Protein AF-A0A7X7J2G1-F1 (afdb_monomer)

Nearest PDB structures (foldseek):
  8gel-assembly1_A  TM=2.230E-01  e=1.260E-01  synthetic construct
  5k7v-assembly1_B  TM=2.572E-01  e=1.501E+00  synthetic construct

pLDDT: mean 79.95, std 15.94, range [25.17, 97.0]

Foldseek 3Di:
DCVLVVPDDDPPPPDPVLVVVLCVLVCCLQVVLVVLVVVCVVVDDLPDPSLVVLLVVLLQLLLVLLVVLLVVLVVPVPPDPDDDDCRSSVSSNVSSVSSLVSSVVSLVVLLVVQVVCLVVCVPPPDDDHRDLDPCNVVSLVSSLNSLVSVCVRPVRCVSLLVNLVSQLSVQSSVLPVFDQWDADPVRDIDGDCSLLSSLLSLLVSLLVSLVVVVVVVVVQVVVCPPPNVVSVVDQPDDDPSNLVSLLVSLVSLLVSCVVVLLDLSSLVSLQSSLVSLVSVCQSPNDLSSPLSSLSSNLSNQLSVLNVVDDDDPCPDDLLSVLVNLLSSLLSLLVSLLVLLVLLVVLCVCDDVLHHPHSSSVCSVSSNVSSLVSLVVSLVSLLCSLCQCVDPSHNLHQDPVSLVSSLVSLVSSLVSLVVSCLVPVALSSLLSNVSSVVSSLSSVLVNCCVDPSNVCCQAQVLLVLLLQLQVLCVVLLVLCVDPSRVSNNVNSNCSSLPVSLVVSVCCVVVPDPVRYQLLNQLSSLVSLLSSLVSNCVRVPQCLSVLVSVLSNLSSVCSVCVNVVVQQFDPVLSVQLSVLSNQLSVLVSVCVVPVDPVSVVSNVRSNVSSVVSRVVRNVVSVVVVVVVVVVVVVCPPPVNVVPVPDD

Mean predicted aligned error: 12.95 Å

Structure (mmCIF, N/CA/C/O backbone):
data_AF-A0A7X7J2G1-F1
#
_entry.id   AF-A0A7X7J2G1-F1
#
loop_
_atom_site.group_PDB
_atom_site.id
_atom_site.type_symbol
_atom_site.label_atom_id
_atom_site.label_alt_id
_atom_site.label_comp_id
_atom_site.label_asym_id
_atom_site.label_entity_id
_atom_site.label_seq_id
_atom_site.pdbx_PDB_ins_code
_atom_site.Cartn_x
_atom_site.Cartn_y
_atom_site.Cartn_z
_atom_site.occupancy
_atom_site.B_iso_or_equiv
_atom_site.auth_seq_id
_atom_site.auth_comp_id
_atom_site.auth_asym_id
_atom_site.auth_atom_id
_atom_site.pdbx_PDB_model_num
ATOM 1 N N . MET A 1 1 ? -31.675 8.627 15.456 1.00 33.09 1 MET A N 1
ATOM 2 C CA . MET A 1 1 ? -31.577 9.486 16.656 1.00 33.09 1 MET A CA 1
ATOM 3 C C . MET A 1 1 ? -32.811 9.364 17.553 1.00 33.09 1 MET A C 1
ATOM 5 O O . MET A 1 1 ? -32.621 9.013 18.700 1.00 33.09 1 MET A O 1
ATOM 9 N N . GLU A 1 2 ? -34.055 9.502 17.081 1.00 25.17 2 GLU A N 1
ATOM 10 C CA . GLU A 1 2 ? -35.256 9.375 17.950 1.00 25.17 2 GLU A CA 1
ATOM 11 C C . GLU A 1 2 ? -35.418 8.012 18.662 1.00 25.17 2 GLU A C 1
ATOM 13 O O . GLU A 1 2 ? -35.747 7.964 19.847 1.00 25.17 2 GLU A O 1
ATOM 18 N N . ARG A 1 3 ? -35.098 6.893 17.991 1.00 28.36 3 ARG A N 1
ATOM 19 C CA . ARG A 1 3 ? -35.124 5.549 18.612 1.00 28.36 3 ARG A CA 1
ATOM 20 C C . ARG A 1 3 ? -33.987 5.289 19.610 1.00 28.36 3 ARG A C 1
ATOM 22 O O . ARG A 1 3 ? -34.157 4.463 20.495 1.00 28.36 3 ARG A O 1
ATOM 29 N N . ALA A 1 4 ? -32.863 6.000 19.500 1.00 34.19 4 ALA A N 1
ATOM 30 C CA . ALA A 1 4 ? -31.705 5.844 20.391 1.00 34.19 4 ALA A CA 1
ATOM 31 C C . ALA A 1 4 ? -31.932 6.453 21.788 1.00 34.19 4 ALA A C 1
ATOM 33 O O . ALA A 1 4 ? -31.261 6.081 22.748 1.00 34.19 4 ALA A O 1
ATOM 34 N N . TRP A 1 5 ? -32.899 7.370 21.901 1.00 39.72 5 TRP A N 1
ATOM 35 C CA . TRP A 1 5 ? -33.177 8.136 23.119 1.00 39.72 5 TRP A CA 1
ATOM 36 C C . TRP A 1 5 ? -34.577 7.888 23.698 1.00 39.72 5 TRP A C 1
ATOM 38 O O . TRP A 1 5 ? -34.939 8.497 24.700 1.00 39.72 5 TRP A O 1
ATOM 48 N N . GLY A 1 6 ? -35.376 6.991 23.102 1.00 30.50 6 GLY A N 1
ATOM 49 C CA . GLY A 1 6 ? -36.711 6.656 23.614 1.00 30.50 6 GLY A CA 1
ATOM 50 C C . GLY A 1 6 ? -37.669 7.852 23.667 1.00 30.50 6 GLY A C 1
ATOM 51 O O . GLY A 1 6 ? -38.519 7.928 24.557 1.00 30.50 6 GLY A O 1
ATOM 52 N N . ILE A 1 7 ? -37.533 8.806 22.741 1.00 39.22 7 ILE A N 1
ATOM 53 C CA . ILE A 1 7 ? -38.409 9.980 22.662 1.00 39.22 7 ILE A CA 1
ATOM 54 C C . ILE A 1 7 ? -39.633 9.595 21.825 1.00 39.22 7 ILE A C 1
ATOM 56 O O . ILE A 1 7 ? -39.753 9.939 20.656 1.00 39.22 7 ILE A O 1
ATOM 60 N N . GLY A 1 8 ? -40.532 8.811 22.419 1.00 29.66 8 GLY A N 1
ATOM 61 C CA . GLY A 1 8 ? -41.898 8.694 21.922 1.00 29.66 8 GLY A CA 1
ATOM 62 C C . GLY A 1 8 ? -42.681 9.925 22.367 1.00 29.66 8 GLY A C 1
ATOM 63 O O . GLY A 1 8 ? -42.902 10.107 23.568 1.00 29.66 8 GLY A O 1
ATOM 64 N N . PHE A 1 9 ? -43.075 10.784 21.429 1.00 35.75 9 PHE A N 1
ATOM 65 C CA . PHE A 1 9 ? -44.103 11.787 21.696 1.00 35.75 9 PHE A CA 1
ATOM 66 C C . PHE A 1 9 ? -45.442 11.048 21.837 1.00 35.75 9 PHE A C 1
ATOM 68 O O . PHE A 1 9 ? -45.985 10.565 20.846 1.00 35.75 9 PHE A O 1
ATOM 75 N N . SER A 1 10 ? -45.946 10.890 23.068 1.00 34.12 10 SER A N 1
ATOM 76 C CA . SER A 1 10 ? -47.345 10.488 23.267 1.00 34.12 10 SER A CA 1
ATOM 77 C C . SER A 1 10 ? -48.266 11.659 22.884 1.00 34.12 10 SER A C 1
ATOM 79 O O . SER A 1 10 ? -47.849 12.809 23.031 1.00 34.12 10 SER A O 1
ATOM 81 N N . PRO A 1 11 ? -49.503 11.419 22.413 1.00 36.00 11 PRO A N 1
ATOM 82 C CA . PRO A 1 11 ? -50.396 12.478 21.932 1.00 36.00 11 PRO A CA 1
ATOM 83 C C . PRO A 1 11 ? -51.058 13.320 23.044 1.00 36.00 11 PRO A C 1
ATOM 85 O O . PRO A 1 11 ? -51.835 14.219 22.746 1.00 36.00 11 PRO A O 1
ATOM 88 N N . GLU A 1 12 ? -50.770 13.070 24.324 1.00 36.41 12 GLU A N 1
ATOM 89 C CA . GLU A 1 12 ? -51.513 13.634 25.470 1.00 36.41 12 GLU A CA 1
ATOM 90 C C . GLU A 1 12 ? -50.980 14.997 25.972 1.00 36.41 12 GLU A C 1
ATOM 92 O O . GLU A 1 12 ? -50.926 15.262 27.169 1.00 36.41 12 GLU A O 1
ATOM 97 N N . TRP A 1 13 ? -50.566 15.896 25.073 1.00 39.91 13 TRP A N 1
ATOM 98 C CA . TRP A 1 13 ? -50.017 17.221 25.433 1.00 39.91 13 TRP A CA 1
ATOM 99 C C . TRP A 1 13 ? -51.064 18.348 25.370 1.00 39.91 13 TRP A C 1
ATOM 101 O O . TRP A 1 13 ? -50.819 19.411 24.800 1.00 39.91 13 TRP A O 1
ATOM 111 N N . SER A 1 14 ? -52.251 18.135 25.945 1.00 32.75 14 SER A N 1
ATOM 112 C CA . SER A 1 14 ? -53.392 19.062 25.857 1.00 32.75 14 SER A CA 1
ATOM 113 C C . SER A 1 14 ? -53.623 19.914 27.119 1.00 32.75 14 SER A C 1
ATOM 115 O O . SER A 1 14 ? -54.751 20.002 27.600 1.00 32.75 14 SER A O 1
ATOM 117 N N . VAL A 1 15 ? -52.587 20.579 27.655 1.00 40.81 15 VAL A N 1
ATOM 118 C CA . VAL A 1 15 ? -52.759 21.644 28.672 1.00 40.81 15 VAL A CA 1
ATOM 119 C C . VAL A 1 15 ? -52.075 22.943 28.200 1.00 40.81 15 VAL A C 1
ATOM 121 O O . VAL A 1 15 ? -50.847 22.968 28.083 1.00 40.81 15 VAL A O 1
ATOM 124 N N . PRO A 1 16 ? -52.824 24.036 27.934 1.00 41.78 16 PRO A N 1
ATOM 125 C CA . PRO A 1 16 ? -52.288 25.235 27.277 1.00 41.78 16 PRO A CA 1
ATOM 126 C C . PRO A 1 16 ? -51.185 25.949 28.080 1.00 41.78 16 PRO A C 1
ATOM 128 O O . PRO A 1 16 ? -50.213 26.425 27.504 1.00 41.78 16 PRO A O 1
ATOM 131 N N . VAL A 1 17 ? -51.258 25.940 29.417 1.00 41.62 17 VAL A N 1
ATOM 132 C CA . VAL A 1 17 ? -50.304 26.659 30.291 1.00 41.62 17 VAL A CA 1
ATOM 133 C C . VAL A 1 17 ? -48.924 25.979 30.366 1.00 41.62 17 VAL A C 1
ATOM 135 O O . VAL A 1 17 ? -47.905 26.644 30.556 1.00 41.62 17 VAL A O 1
ATOM 138 N N . ALA A 1 18 ? -48.860 24.655 30.179 1.00 43.66 18 ALA A N 1
ATOM 139 C CA . ALA A 1 18 ? -47.597 23.915 30.116 1.00 43.66 18 ALA A CA 1
ATOM 140 C C . ALA A 1 18 ? -46.911 24.082 28.749 1.00 43.66 18 ALA A C 1
ATOM 142 O O . ALA A 1 18 ? -45.683 24.115 28.670 1.00 43.66 18 ALA A O 1
ATOM 143 N N . ARG A 1 19 ? -47.699 24.248 27.680 1.00 37.97 19 ARG A N 1
ATOM 144 C CA . ARG A 1 19 ? -47.203 24.416 26.311 1.00 37.97 19 ARG A CA 1
ATOM 145 C C . ARG A 1 19 ? -46.412 25.716 26.150 1.00 37.97 19 ARG A C 1
ATOM 147 O O . ARG A 1 19 ? -45.300 25.660 25.639 1.00 37.97 19 ARG A O 1
ATOM 154 N N . ASP A 1 20 ? -46.906 26.837 26.673 1.00 38.28 20 ASP A N 1
ATOM 155 C CA . ASP A 1 20 ? -46.232 28.140 26.540 1.00 38.28 20 ASP A CA 1
ATOM 156 C C . ASP A 1 20 ? -44.950 28.236 27.375 1.00 38.28 20 ASP A C 1
ATOM 158 O O . ASP A 1 20 ? -43.941 28.766 26.910 1.00 38.28 20 ASP A O 1
ATOM 162 N N . ARG A 1 21 ? -44.927 27.644 28.579 1.00 43.91 21 ARG A N 1
ATOM 163 C CA . ARG A 1 21 ? -43.700 27.560 29.390 1.00 43.91 21 ARG A CA 1
ATOM 164 C C . ARG A 1 21 ? -42.653 26.662 28.737 1.00 43.91 21 ARG A C 1
ATOM 166 O O . ARG A 1 21 ? -41.476 27.004 28.742 1.00 43.91 21 ARG A O 1
ATOM 173 N N . ILE A 1 22 ? -43.058 25.535 28.157 1.00 44.62 22 ILE A N 1
ATOM 174 C CA . ILE A 1 22 ? -42.133 24.608 27.495 1.00 44.62 22 ILE A CA 1
ATOM 175 C C . ILE A 1 22 ? -41.636 25.194 26.172 1.00 44.62 22 ILE A C 1
ATOM 177 O O . ILE A 1 22 ? -40.446 25.104 25.905 1.00 44.62 22 ILE A O 1
ATOM 181 N N . ILE A 1 23 ? -42.485 25.872 25.395 1.00 43.94 23 ILE A N 1
ATOM 182 C CA . ILE A 1 23 ? -42.067 26.615 24.198 1.00 43.94 23 ILE A CA 1
ATOM 183 C C . ILE A 1 23 ? -41.105 27.746 24.573 1.00 43.94 23 ILE A C 1
ATOM 185 O O . ILE A 1 23 ? -40.098 27.905 23.896 1.00 43.94 23 ILE A O 1
ATOM 189 N N . PHE A 1 24 ? -41.344 28.478 25.666 1.00 44.50 24 PHE A N 1
ATOM 190 C CA . PHE A 1 24 ? -40.430 29.517 26.149 1.00 44.50 24 PHE A CA 1
ATOM 191 C C . PHE A 1 24 ? -39.058 28.950 26.540 1.00 44.50 24 PHE A C 1
ATOM 193 O O . PHE A 1 24 ? -38.034 29.484 26.123 1.00 44.50 24 PHE A O 1
ATOM 200 N N . TRP A 1 25 ? -39.013 27.835 27.276 1.00 44.59 25 TRP A N 1
ATOM 201 C CA . TRP A 1 25 ? -37.752 27.186 27.647 1.00 44.59 25 TRP A CA 1
ATOM 202 C C . TRP A 1 25 ? -37.041 26.538 26.456 1.00 44.59 25 TRP A C 1
ATOM 204 O O . TRP A 1 25 ? -35.827 26.660 26.340 1.00 44.59 25 TRP A O 1
ATOM 214 N N . VAL A 1 26 ? -37.775 25.899 25.542 1.00 44.38 26 VAL A N 1
ATOM 215 C CA . VAL A 1 26 ? -37.231 25.328 24.299 1.00 44.38 26 VAL A CA 1
ATOM 216 C C . VAL A 1 26 ? -36.705 26.437 23.385 1.00 44.38 26 VAL A C 1
ATOM 218 O O . VAL A 1 26 ? -35.614 26.304 22.841 1.00 44.38 26 VAL A O 1
ATOM 221 N N . ALA A 1 27 ? -37.421 27.557 23.270 1.00 43.38 27 ALA A N 1
ATOM 222 C CA . ALA A 1 27 ? -36.966 28.733 22.5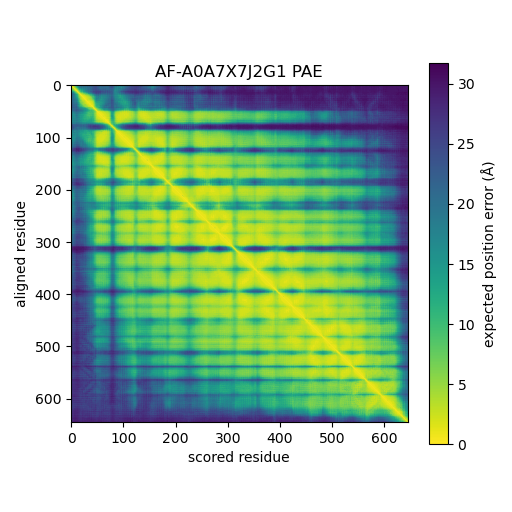43 1.00 43.38 27 ALA A CA 1
ATOM 223 C C . ALA A 1 27 ? -35.714 29.320 23.197 1.00 43.38 27 ALA A C 1
ATOM 225 O O . ALA A 1 27 ? -34.729 29.495 22.505 1.00 43.38 27 ALA A O 1
ATOM 226 N N . LEU A 1 28 ? -35.679 29.541 24.512 1.00 45.97 28 LEU A N 1
ATOM 227 C CA . LEU A 1 28 ? -34.503 30.087 25.200 1.00 45.97 28 LEU A CA 1
ATOM 228 C C . LEU A 1 28 ? -33.267 29.181 25.047 1.00 45.97 28 LEU A C 1
ATOM 230 O O . LEU A 1 28 ? -32.168 29.654 24.776 1.00 45.97 28 LEU A O 1
ATOM 234 N N . VAL A 1 29 ? -33.450 27.868 25.175 1.00 47.44 29 VAL A N 1
ATOM 235 C CA . VAL A 1 29 ? -32.369 26.875 25.127 1.00 47.44 29 VAL A CA 1
ATOM 236 C C . VAL A 1 29 ? -31.862 26.617 23.704 1.00 47.44 29 VAL A C 1
ATOM 238 O O . VAL A 1 29 ? -30.696 26.275 23.542 1.00 47.44 29 VAL A O 1
ATOM 241 N N . ILE A 1 30 ? -32.690 26.808 22.670 1.00 45.59 30 ILE A N 1
ATOM 242 C CA . ILE A 1 30 ? -32.298 26.614 21.262 1.00 45.59 30 ILE A CA 1
ATOM 243 C C . ILE A 1 30 ? -31.893 27.937 20.596 1.00 45.59 30 ILE A C 1
ATOM 245 O O . ILE A 1 30 ? -30.877 27.970 19.900 1.00 45.59 30 ILE A O 1
ATOM 249 N N . LEU A 1 31 ? -32.625 29.039 20.817 1.00 44.62 31 LEU A N 1
ATOM 250 C CA . LEU A 1 31 ? -32.288 30.348 20.242 1.00 44.62 31 LEU A CA 1
ATOM 251 C C . LEU A 1 31 ? -30.979 30.883 20.800 1.00 44.62 31 LEU A C 1
ATOM 253 O O . LEU A 1 31 ? -30.248 31.497 20.039 1.00 44.62 31 LEU A O 1
ATOM 257 N N . VAL A 1 32 ? -30.666 30.703 22.086 1.00 49.75 32 VAL A N 1
ATOM 258 C CA . VAL A 1 32 ? -29.457 31.321 22.654 1.00 49.75 32 VAL A CA 1
ATOM 259 C C . VAL A 1 32 ? -28.182 30.706 22.055 1.00 49.75 32 VAL A C 1
ATOM 261 O O . VAL A 1 32 ? -27.348 31.476 21.576 1.00 49.75 32 VAL A O 1
ATOM 264 N N . PRO A 1 33 ? -28.022 29.371 21.950 1.00 45.72 33 PRO A N 1
ATOM 265 C CA . PRO A 1 33 ? -26.897 28.772 21.232 1.00 45.72 33 PRO A CA 1
ATOM 266 C C . PRO A 1 33 ? -26.929 29.043 19.723 1.00 45.72 33 PRO A C 1
ATOM 268 O O . PRO A 1 33 ? -25.885 29.347 19.153 1.00 45.72 33 PRO A O 1
ATOM 271 N N . ALA A 1 34 ? -28.099 28.999 19.070 1.00 44.06 34 ALA A N 1
ATOM 272 C CA . ALA A 1 34 ? -28.216 29.249 17.628 1.00 44.06 34 ALA A CA 1
ATOM 273 C C . ALA A 1 34 ? -27.920 30.712 17.249 1.00 44.06 34 ALA A C 1
ATOM 275 O O . ALA A 1 34 ? -27.234 30.964 16.261 1.00 44.06 34 ALA A O 1
ATOM 276 N N . ALA A 1 35 ? -28.368 31.678 18.054 1.00 46.38 35 ALA A N 1
ATOM 277 C CA . ALA A 1 35 ? -28.037 33.093 17.908 1.00 46.38 35 ALA A CA 1
ATOM 278 C C . ALA A 1 35 ? -26.565 33.354 18.247 1.00 46.38 35 ALA A C 1
ATOM 280 O O . ALA A 1 35 ? -25.907 34.102 17.532 1.00 46.38 35 ALA A O 1
ATOM 281 N N . SER A 1 36 ? -26.010 32.685 19.265 1.00 47.94 36 SER A N 1
ATOM 282 C CA . SER A 1 36 ? -24.578 32.778 19.591 1.00 47.94 36 SER A CA 1
ATOM 283 C C . SER A 1 36 ? -23.701 32.223 18.466 1.00 47.94 36 SER A C 1
ATOM 285 O O . SER A 1 36 ? -22.681 32.821 18.136 1.00 47.94 36 SER A O 1
ATOM 287 N N . PHE A 1 37 ? -24.118 31.123 17.830 1.00 48.34 37 PHE A N 1
ATOM 288 C CA . PHE A 1 37 ? -23.437 30.526 16.680 1.00 48.34 37 PHE A CA 1
ATOM 289 C C . PHE A 1 37 ? -23.595 31.380 15.410 1.00 48.34 37 PHE A C 1
ATOM 291 O O . PHE A 1 37 ? -22.622 31.608 14.696 1.00 48.34 37 PHE A O 1
ATOM 298 N N . GLY A 1 38 ? -24.791 31.927 15.161 1.00 46.66 38 GLY A N 1
ATOM 299 C CA . GLY A 1 38 ? -25.054 32.857 14.057 1.00 46.66 38 GLY A CA 1
ATOM 300 C C . GLY A 1 38 ? -24.244 34.153 14.163 1.00 46.66 38 GLY A C 1
ATOM 301 O O . GLY A 1 38 ? -23.675 34.607 13.174 1.00 46.66 38 GLY A O 1
ATOM 302 N N . VAL A 1 39 ? -24.095 34.703 15.371 1.00 46.88 39 VAL A N 1
ATOM 303 C CA . VAL A 1 39 ? -23.242 35.873 15.640 1.00 46.88 39 VAL A CA 1
ATOM 304 C C . VAL A 1 39 ? -21.750 35.538 15.481 1.00 46.88 39 VAL A C 1
ATOM 306 O O . VAL A 1 39 ? -20.991 36.385 15.020 1.00 46.88 39 VAL A O 1
ATOM 309 N N . LEU A 1 40 ? -21.326 34.303 15.778 1.00 49.28 40 LEU A N 1
ATOM 310 C CA . LEU A 1 40 ? -19.955 33.791 15.578 1.00 49.28 40 LEU A CA 1
ATOM 311 C C . LEU A 1 40 ? -19.550 33.747 14.098 1.00 49.28 40 LEU A C 1
ATOM 313 O O . LEU A 1 40 ? -18.426 34.102 13.747 1.00 49.28 40 LEU A O 1
ATOM 317 N N . VAL A 1 41 ? -20.478 33.318 13.239 1.00 51.41 41 VAL A N 1
ATOM 318 C CA . VAL A 1 41 ? -20.285 33.281 11.782 1.00 51.41 41 VAL A CA 1
ATOM 319 C C . VAL A 1 41 ? -20.288 34.696 11.198 1.00 51.41 41 VAL A C 1
ATOM 321 O O . VAL A 1 41 ? -19.504 34.987 10.299 1.00 51.41 41 VAL A O 1
ATOM 324 N N . LEU A 1 42 ? -21.131 35.590 11.727 1.00 43.09 42 LEU A N 1
ATOM 325 C CA . LEU A 1 42 ? -21.286 36.957 11.218 1.00 43.09 42 LEU A CA 1
ATOM 326 C C . LEU A 1 42 ? -20.196 37.938 11.696 1.00 43.09 42 LEU A C 1
ATOM 328 O O . LEU A 1 42 ? -19.885 38.874 10.969 1.00 43.09 42 LEU A O 1
ATOM 332 N N . ASN A 1 43 ? -19.586 37.730 12.871 1.00 44.84 43 ASN A N 1
ATOM 333 C CA . ASN A 1 43 ? -18.578 38.630 13.463 1.00 44.84 43 ASN A CA 1
ATOM 334 C C . ASN A 1 43 ? -17.165 38.026 13.515 1.00 44.84 43 ASN A C 1
ATOM 336 O O . ASN A 1 43 ? -16.413 38.269 14.463 1.00 44.84 43 ASN A O 1
ATOM 340 N N . TRP A 1 44 ? -16.791 37.225 12.516 1.00 51.72 44 TRP A N 1
ATOM 341 C CA . TRP A 1 44 ? -15.484 36.571 12.447 1.00 51.72 44 TRP A CA 1
ATOM 342 C C . TRP A 1 44 ? -14.325 37.588 12.437 1.00 51.72 44 TRP A C 1
ATOM 344 O O . TRP A 1 44 ? -13.893 38.074 11.393 1.00 51.72 44 TRP A O 1
ATOM 354 N N . ASN A 1 45 ? -13.795 37.897 13.624 1.00 52.59 45 ASN A N 1
ATOM 355 C CA . ASN A 1 45 ? -12.545 38.619 13.813 1.00 52.59 45 ASN A CA 1
ATOM 356 C C . ASN A 1 45 ? -11.529 37.665 14.462 1.00 52.59 45 ASN A C 1
ATOM 358 O O . ASN A 1 45 ? -11.668 37.353 15.648 1.00 52.59 45 ASN A O 1
ATOM 362 N N . PRO A 1 46 ? -10.488 37.220 13.733 1.00 53.69 46 PRO A N 1
ATOM 363 C CA . PRO A 1 46 ? -9.511 36.246 14.228 1.00 53.69 46 PRO A CA 1
ATOM 364 C C . PRO A 1 46 ? -8.680 36.743 15.426 1.00 53.69 46 PRO A C 1
ATOM 366 O O . PRO A 1 46 ? -7.918 35.969 15.998 1.00 53.69 46 PRO A O 1
ATOM 369 N N . ARG A 1 47 ? -8.813 38.019 15.823 1.00 52.91 47 ARG A N 1
ATOM 370 C CA . ARG A 1 47 ? -8.117 38.606 16.979 1.00 52.91 47 ARG A CA 1
ATOM 371 C C . ARG A 1 47 ? -8.889 38.515 18.299 1.00 52.91 47 ARG A C 1
ATOM 373 O O . ARG A 1 47 ? -8.295 38.781 19.339 1.00 52.91 47 ARG A O 1
ATOM 380 N N . LEU A 1 48 ? -10.180 38.174 18.289 1.00 58.41 48 LEU A N 1
ATOM 381 C CA . LEU A 1 48 ? -10.982 38.101 19.515 1.00 58.41 48 LEU A CA 1
ATOM 382 C C . LEU A 1 48 ? -11.100 36.646 20.014 1.00 58.41 48 LEU A C 1
ATOM 384 O O . LEU A 1 48 ? -11.400 35.757 19.216 1.00 58.41 48 LEU A O 1
ATOM 388 N N . PRO A 1 49 ? -10.948 36.372 21.327 1.00 65.88 49 PRO A N 1
ATOM 389 C CA . PRO A 1 49 ? -11.023 35.024 21.913 1.00 65.88 49 PRO A CA 1
ATOM 390 C C . PRO A 1 49 ? -12.465 34.477 22.013 1.00 65.88 49 PRO A C 1
ATOM 392 O O . PRO A 1 49 ? -12.802 33.732 22.933 1.00 65.88 49 PRO A O 1
ATOM 395 N N . VAL A 1 50 ? -13.337 34.838 21.069 1.00 71.38 50 VAL A N 1
ATOM 396 C CA . VAL A 1 50 ? -14.764 34.473 21.040 1.00 71.38 50 VAL A CA 1
ATOM 397 C C . VAL A 1 50 ? -14.988 32.950 21.032 1.00 71.38 50 VAL A C 1
ATOM 399 O O . VAL A 1 50 ? -15.822 32.491 21.814 1.00 71.38 50 VAL A O 1
ATOM 402 N N . PRO A 1 51 ? -14.240 32.131 20.257 1.00 74.31 51 PRO A N 1
ATOM 403 C CA . PRO A 1 51 ? -14.426 30.677 20.270 1.00 74.31 51 PRO A CA 1
ATOM 404 C C . PRO A 1 51 ? -14.149 30.038 21.640 1.00 74.31 51 PRO A C 1
ATOM 406 O O . PRO A 1 51 ? -14.843 29.103 22.034 1.00 74.31 51 PRO A O 1
ATOM 409 N N . VAL A 1 52 ? -13.169 30.572 22.379 1.00 83.31 52 VAL A N 1
ATOM 410 C CA . VAL A 1 52 ? -12.742 30.070 23.696 1.00 83.31 52 VAL A CA 1
ATOM 411 C C . VAL A 1 52 ? -13.852 30.257 24.726 1.00 83.31 52 VAL A C 1
ATOM 413 O O . VAL A 1 52 ? -14.253 29.316 25.405 1.00 83.31 52 VAL A O 1
ATOM 416 N N . LEU A 1 53 ? -14.390 31.478 24.807 1.00 81.50 53 LEU A N 1
ATOM 417 C CA . LEU A 1 53 ? -15.444 31.818 25.761 1.00 81.50 53 LEU A CA 1
ATOM 418 C C . LEU A 1 53 ? -16.714 30.993 25.512 1.00 81.50 53 LEU A C 1
ATOM 420 O O . LEU A 1 53 ? -17.328 30.501 26.456 1.00 81.50 53 LEU A O 1
ATOM 424 N N . ILE A 1 54 ? -17.091 30.814 24.245 1.00 81.38 54 ILE A N 1
ATOM 425 C CA . ILE A 1 54 ? -18.298 30.072 23.869 1.00 81.38 54 ILE A CA 1
ATOM 426 C C . ILE A 1 54 ? -18.158 28.592 24.217 1.00 81.38 54 ILE A C 1
ATOM 428 O O . ILE A 1 54 ? -19.092 28.022 24.781 1.00 81.38 54 ILE A O 1
ATOM 432 N N . ALA A 1 55 ? -17.000 27.984 23.944 1.00 85.44 55 ALA A N 1
ATOM 433 C CA . ALA A 1 55 ? -16.732 26.601 24.326 1.00 85.44 55 ALA A CA 1
ATOM 434 C C . ALA A 1 55 ? -16.823 26.408 25.850 1.00 85.44 55 ALA A C 1
ATOM 436 O O . ALA A 1 55 ? -17.570 25.534 26.293 1.00 85.44 55 ALA A O 1
ATOM 437 N N . HIS A 1 56 ? -16.174 27.278 26.638 1.00 86.44 56 HIS A N 1
ATOM 438 C CA . HIS A 1 56 ? -16.224 27.249 28.106 1.00 86.44 56 HIS A CA 1
ATOM 439 C C . HIS A 1 56 ? -17.646 27.372 28.661 1.00 86.44 56 HIS A C 1
ATOM 441 O O . HIS A 1 56 ? -18.068 26.559 29.488 1.00 86.44 56 HIS A O 1
ATOM 447 N N . LEU A 1 57 ? -18.413 28.360 28.189 1.00 86.31 57 LEU A N 1
ATOM 448 C CA . LEU A 1 57 ? -19.788 28.575 28.643 1.00 86.31 57 LEU A CA 1
ATOM 449 C C . LEU A 1 57 ? -20.692 27.399 28.269 1.00 86.31 57 LEU A C 1
ATOM 451 O O . LEU A 1 57 ? -21.448 26.911 29.107 1.00 86.31 57 LEU A O 1
ATOM 455 N N . CYS A 1 58 ? -20.598 26.909 27.032 1.00 87.38 58 CYS A N 1
ATOM 456 C CA . CYS A 1 58 ? -21.420 25.801 26.556 1.00 87.38 58 CYS A CA 1
ATOM 457 C C . CYS A 1 58 ? -21.093 24.483 27.280 1.00 87.38 58 CYS A C 1
ATOM 459 O O . CYS A 1 58 ? -22.010 23.763 27.679 1.00 87.38 58 CYS A O 1
ATOM 461 N N . ALA A 1 59 ? -19.810 24.182 27.506 1.00 88.06 59 ALA A N 1
ATOM 462 C CA . ALA A 1 59 ? -19.378 22.994 28.241 1.00 88.06 59 ALA A CA 1
ATOM 463 C C . ALA A 1 59 ? -19.776 23.059 29.726 1.00 88.06 59 ALA A C 1
ATOM 4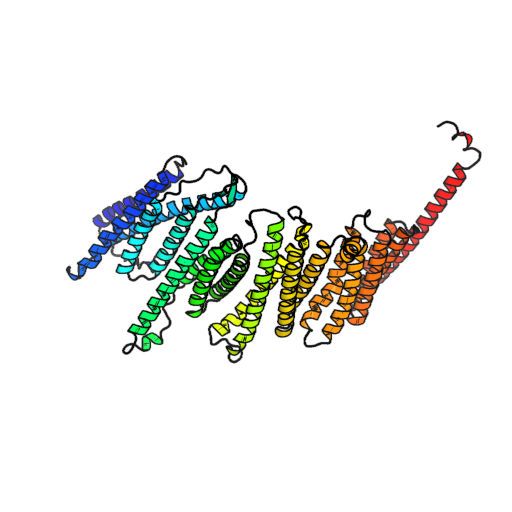65 O O . ALA A 1 59 ? -20.312 22.088 30.267 1.00 88.06 59 ALA A O 1
ATOM 466 N N . GLY A 1 60 ? -19.590 24.218 30.366 1.00 87.19 60 GLY A N 1
ATOM 467 C CA . GLY A 1 60 ? -20.038 24.466 31.737 1.00 87.19 60 GLY A CA 1
ATOM 468 C C . GLY A 1 60 ? -21.550 24.306 31.889 1.00 87.19 60 GLY A C 1
ATOM 469 O O . GLY A 1 60 ? -22.004 23.543 32.741 1.00 87.19 60 GLY A O 1
ATOM 470 N N . LEU A 1 61 ? -22.334 24.947 31.015 1.00 86.31 61 LEU A N 1
ATOM 471 C CA . LEU A 1 61 ? -23.795 24.820 31.001 1.00 86.31 61 LEU A CA 1
ATOM 472 C C . LEU A 1 61 ? -24.239 23.376 30.757 1.00 86.31 61 LEU A C 1
ATOM 474 O O . LEU A 1 61 ? -25.151 22.909 31.428 1.00 86.31 61 LEU A O 1
ATOM 478 N N . CYS A 1 62 ? -23.586 22.643 29.849 1.00 89.06 62 CYS A N 1
ATOM 479 C CA . CYS A 1 62 ? -23.868 21.222 29.631 1.00 89.06 62 CYS A CA 1
ATOM 480 C C . CYS A 1 62 ? -23.774 20.422 30.938 1.00 89.06 62 CYS A C 1
ATOM 482 O O . CYS A 1 62 ? -24.703 19.696 31.289 1.00 89.06 62 CYS A O 1
ATOM 484 N N . PHE A 1 63 ? -22.678 20.571 31.684 1.00 88.88 63 PHE A N 1
ATOM 485 C CA . PHE A 1 63 ? -22.484 19.850 32.942 1.00 88.88 63 PHE A CA 1
ATOM 486 C C . PHE A 1 63 ? -23.477 20.289 34.028 1.00 88.88 63 PHE A C 1
ATOM 488 O O . PHE A 1 63 ? -24.106 19.447 34.672 1.00 88.88 63 PHE A O 1
ATOM 495 N N . VAL A 1 64 ? -23.671 21.603 34.186 1.00 87.88 64 VAL A N 1
ATOM 496 C CA . VAL A 1 64 ? -24.595 22.186 35.172 1.00 87.88 64 VAL A CA 1
ATOM 497 C C . VAL A 1 64 ? -26.048 21.797 34.899 1.00 87.88 64 VAL A C 1
ATOM 499 O O . VAL A 1 64 ? -26.812 21.676 35.846 1.00 87.88 64 VAL A O 1
ATOM 502 N N . LEU A 1 65 ? -26.448 21.559 33.648 1.00 84.44 65 LEU A N 1
ATOM 503 C CA . LEU A 1 65 ? -27.804 21.104 33.315 1.00 84.44 65 LEU A CA 1
ATOM 504 C C . LEU A 1 65 ? -27.998 19.595 33.553 1.00 84.44 65 LEU A C 1
ATOM 506 O O . LEU A 1 65 ? -29.080 19.177 33.971 1.00 84.44 65 LEU A O 1
ATOM 510 N N . VAL A 1 66 ? -26.961 18.769 33.350 1.00 85.62 66 VAL A N 1
ATOM 511 C CA . VAL A 1 66 ? -27.033 17.315 33.605 1.00 85.62 66 VAL A CA 1
ATOM 512 C C . VAL A 1 66 ? -27.000 16.982 35.094 1.00 85.62 66 VAL A C 1
ATOM 514 O O . VAL A 1 66 ? -27.700 16.065 35.520 1.00 85.62 66 VAL A O 1
ATOM 517 N N . LEU A 1 67 ? -26.217 17.703 35.900 1.00 87.38 67 LEU A N 1
ATOM 518 C CA . LEU A 1 67 ? -26.025 17.379 37.316 1.00 87.38 67 LEU A CA 1
ATOM 519 C C . LEU A 1 67 ? -27.345 17.385 38.135 1.00 87.38 67 LEU A C 1
ATOM 521 O O . LEU A 1 67 ? -27.621 16.387 38.803 1.00 87.38 67 LEU A O 1
ATOM 525 N N . PRO A 1 68 ? -28.223 18.404 38.052 1.00 81.62 68 PRO A N 1
ATOM 526 C CA . PRO A 1 68 ? -29.529 18.399 38.711 1.00 81.62 68 PRO A CA 1
ATOM 527 C C . PRO A 1 68 ? -30.452 17.308 38.171 1.00 81.62 68 PRO A C 1
ATOM 529 O O . PRO A 1 68 ? -31.165 16.671 38.944 1.00 81.62 68 PRO A O 1
ATOM 532 N N . ALA A 1 69 ? -30.423 17.050 36.858 1.00 77.25 69 ALA A N 1
ATOM 533 C CA . ALA A 1 69 ? -31.197 15.968 36.256 1.00 77.25 69 ALA A CA 1
ATOM 534 C C . ALA A 1 69 ? -30.747 14.596 36.793 1.00 77.25 69 ALA A C 1
ATOM 536 O O . ALA A 1 69 ? -31.578 13.718 37.032 1.00 77.25 69 ALA A O 1
ATOM 537 N N . TYR A 1 70 ? -29.448 14.405 37.016 1.00 81.81 70 TYR A N 1
ATOM 538 C CA . TYR A 1 70 ? -28.889 13.201 37.624 1.00 81.81 70 TYR A CA 1
ATOM 539 C C . TYR A 1 70 ? -29.329 13.045 39.089 1.00 81.81 70 TYR A C 1
ATOM 541 O O . TYR A 1 70 ? -29.933 12.028 39.435 1.00 81.81 70 TYR A O 1
ATOM 549 N N . LEU A 1 71 ? -29.127 14.077 39.917 1.00 83.69 71 LEU A N 1
ATOM 550 C CA . LEU A 1 71 ? -29.487 14.070 41.343 1.00 83.69 71 LEU A CA 1
ATOM 551 C C . LEU A 1 71 ? -30.994 13.862 41.568 1.00 83.69 71 LEU A C 1
ATOM 553 O O . LEU A 1 71 ? -31.394 13.074 42.426 1.00 83.69 71 LEU A O 1
ATOM 557 N N . ALA A 1 72 ? -31.842 14.495 40.751 1.00 75.94 72 ALA A N 1
ATOM 558 C CA . ALA A 1 72 ? -33.293 14.304 40.793 1.00 75.94 72 ALA A CA 1
ATOM 559 C C . ALA A 1 72 ? -33.729 12.880 40.388 1.00 75.94 72 ALA A C 1
ATOM 561 O O . ALA A 1 72 ? -34.818 12.438 40.757 1.00 75.94 72 ALA A O 1
ATOM 562 N N . GLY A 1 73 ? -32.898 12.164 39.623 1.00 68.12 73 GLY A N 1
ATOM 563 C CA . GLY A 1 73 ? -33.112 10.767 39.248 1.00 68.12 73 GLY A CA 1
ATOM 564 C C . GLY A 1 73 ? -32.753 9.778 40.360 1.00 68.12 73 GLY A C 1
ATOM 565 O O . GLY A 1 73 ? -33.504 8.829 40.575 1.00 68.12 73 GLY A O 1
ATOM 566 N N . GLU A 1 74 ? -31.653 10.006 41.086 1.00 66.94 74 GLU A N 1
ATOM 567 C CA . GLU A 1 74 ? -31.211 9.139 42.195 1.00 66.94 74 GLU A CA 1
ATOM 568 C C . GLU A 1 74 ? -32.028 9.323 43.481 1.00 66.94 74 GLU A C 1
ATOM 570 O O . GLU A 1 74 ? -32.255 8.355 44.202 1.00 66.94 74 GLU A O 1
ATOM 575 N N . CYS A 1 75 ? -32.539 10.528 43.756 1.00 55.06 75 CYS A N 1
ATOM 576 C CA . CYS A 1 75 ? -33.312 10.812 44.974 1.00 55.06 75 CYS A CA 1
ATOM 577 C C . CYS A 1 75 ? -34.772 10.304 44.932 1.00 55.06 75 CYS A C 1
ATOM 579 O O . CYS A 1 75 ? -35.534 10.501 45.879 1.00 55.06 75 CYS A O 1
ATOM 581 N N . ARG A 1 76 ? -35.197 9.654 43.839 1.00 48.38 76 ARG A N 1
ATOM 582 C CA . ARG A 1 76 ? -36.593 9.242 43.606 1.00 48.38 76 ARG A CA 1
ATOM 583 C C . ARG A 1 76 ? -37.086 7.907 44.190 1.00 48.38 76 ARG A C 1
ATOM 585 O O . ARG A 1 76 ? -38.293 7.703 44.091 1.00 48.38 76 ARG A O 1
ATOM 592 N N . PRO A 1 77 ? -36.305 7.039 44.869 1.00 43.56 77 PRO A N 1
ATOM 593 C CA . PRO A 1 77 ? -36.907 5.967 45.667 1.00 43.56 77 PRO A CA 1
ATOM 594 C C . PRO A 1 77 ? -37.849 6.488 46.772 1.00 43.56 77 PRO A C 1
ATOM 596 O O . PRO A 1 77 ? -38.656 5.721 47.282 1.00 43.56 77 PRO A O 1
ATOM 599 N N . ALA A 1 78 ? -37.761 7.777 47.135 1.00 41.09 78 ALA A N 1
ATOM 600 C CA . ALA A 1 78 ? -38.497 8.381 48.248 1.00 41.09 78 ALA A CA 1
ATOM 601 C C . ALA A 1 78 ? -39.801 9.120 47.868 1.00 41.09 78 ALA A C 1
ATOM 603 O O . ALA A 1 78 ? -40.530 9.534 48.765 1.00 41.09 78 ALA A O 1
ATOM 604 N N . PHE A 1 79 ? -40.132 9.285 46.579 1.00 41.97 79 PHE A N 1
ATOM 605 C CA . PHE A 1 79 ? -41.347 9.999 46.153 1.00 41.97 79 PHE A CA 1
ATOM 606 C C . PHE A 1 79 ? -42.214 9.127 45.236 1.00 41.97 79 PHE A C 1
ATOM 608 O O . PHE A 1 79 ? -41.749 8.607 44.225 1.00 41.97 79 PHE A O 1
ATOM 615 N N . ALA A 1 80 ? -43.474 8.958 45.639 1.00 34.53 80 ALA A N 1
ATOM 616 C CA . ALA A 1 80 ? -44.423 7.952 45.168 1.00 34.53 80 ALA A CA 1
ATOM 617 C C . ALA A 1 80 ? -44.589 7.840 43.630 1.00 34.53 80 ALA A C 1
ATOM 619 O O . ALA A 1 80 ? -44.554 8.846 42.913 1.00 34.53 80 ALA A O 1
ATOM 620 N N . PRO A 1 81 ? -44.848 6.624 43.107 1.00 40.03 81 PRO A N 1
ATOM 621 C CA . PRO A 1 81 ? -45.138 6.397 41.697 1.00 40.03 81 PRO A CA 1
ATOM 622 C C . PRO A 1 81 ? -46.592 6.792 41.403 1.00 40.03 81 PRO A C 1
ATOM 624 O O . PRO A 1 81 ? -47.514 6.102 41.827 1.00 40.03 81 PRO A O 1
ATOM 627 N N . GLY A 1 82 ? -46.827 7.893 40.683 1.00 42.44 82 GLY A N 1
ATOM 628 C CA . GLY A 1 82 ? -48.200 8.202 40.260 1.00 42.44 82 GLY A CA 1
ATOM 629 C C . GLY A 1 82 ? -48.465 9.516 39.534 1.00 42.44 82 GLY A C 1
ATOM 630 O O . GLY A 1 82 ? -49.420 9.568 38.771 1.00 42.44 82 GLY A O 1
ATOM 631 N N . VAL A 1 83 ? -47.648 10.564 39.686 1.00 42.56 83 VAL A N 1
ATOM 632 C CA . VAL A 1 83 ? -47.955 11.862 39.052 1.00 42.56 83 VAL A CA 1
ATOM 633 C C . VAL A 1 83 ? -46.839 12.269 38.098 1.00 42.56 83 VAL A C 1
ATOM 635 O O . VAL A 1 83 ? -45.704 12.543 38.489 1.00 42.56 83 VAL A O 1
ATOM 638 N N . GLY A 1 84 ? -47.170 12.215 36.810 1.00 49.75 84 GLY A N 1
ATOM 639 C CA . GLY A 1 84 ? -46.291 12.561 35.713 1.00 49.75 84 GLY A CA 1
ATOM 640 C C . GLY A 1 84 ? -45.944 14.041 35.711 1.00 49.75 84 GLY A C 1
ATOM 641 O O . GLY A 1 84 ? -46.803 14.882 35.502 1.00 49.75 84 GLY A O 1
ATOM 642 N N . ASP A 1 85 ? -44.655 14.338 35.827 1.00 51.00 85 ASP A N 1
ATOM 643 C CA . ASP A 1 85 ? -44.084 15.402 35.017 1.00 51.00 85 ASP A CA 1
ATOM 644 C C . ASP A 1 85 ? -42.610 15.091 34.723 1.00 51.00 85 ASP A C 1
ATOM 646 O O . ASP A 1 85 ? -41.692 15.369 35.499 1.00 51.00 85 ASP A O 1
ATOM 650 N N . ARG A 1 86 ? -42.370 14.395 33.603 1.00 58.00 86 ARG A N 1
ATOM 651 C CA . ARG A 1 86 ? -41.018 14.261 33.029 1.00 58.00 86 ARG A CA 1
ATOM 652 C C . ARG A 1 86 ? -40.623 15.520 32.244 1.00 58.00 86 ARG A C 1
ATOM 654 O O . ARG A 1 86 ? -39.496 15.571 31.757 1.00 58.00 86 ARG A O 1
ATOM 661 N N . GLY A 1 87 ? -41.517 16.510 32.123 1.00 64.69 87 GLY A N 1
ATOM 662 C CA . GLY A 1 87 ? -41.313 17.760 31.393 1.00 64.69 87 GLY A CA 1
ATOM 663 C C . GLY A 1 87 ? -40.023 18.496 31.766 1.00 64.69 87 GLY A C 1
ATOM 664 O O . GLY A 1 87 ? -39.170 18.654 30.893 1.00 64.69 87 GLY A O 1
ATOM 665 N N . PRO A 1 88 ? -39.799 18.879 33.039 1.00 68.38 88 PRO A N 1
ATOM 666 C CA . PRO A 1 88 ? -38.634 19.686 33.411 1.00 68.38 88 PRO A CA 1
ATOM 667 C C . PRO A 1 88 ? -37.307 18.933 33.252 1.00 68.38 88 PRO A C 1
ATOM 669 O O . PRO A 1 88 ? -36.330 19.503 32.777 1.00 68.38 88 PRO A O 1
ATOM 672 N N . VAL A 1 89 ? -37.270 17.632 33.565 1.00 73.31 89 VAL A N 1
ATOM 673 C CA . VAL A 1 89 ? -36.062 16.804 33.387 1.00 73.31 89 VAL A CA 1
ATOM 674 C C . VAL A 1 89 ? -35.707 16.662 31.905 1.00 73.31 89 VAL A C 1
ATOM 676 O O . VAL A 1 89 ? -34.540 16.778 31.548 1.00 73.31 89 VAL A O 1
ATOM 679 N N . ARG A 1 90 ? -36.704 16.481 31.028 1.00 70.50 90 ARG A N 1
ATOM 680 C CA . ARG A 1 90 ? -36.488 16.413 29.574 1.00 70.50 90 ARG A CA 1
ATOM 681 C C . ARG A 1 90 ? -35.998 17.737 28.989 1.00 70.50 90 ARG A C 1
ATOM 683 O O . ARG A 1 90 ? -35.169 17.717 28.088 1.00 70.50 90 ARG A O 1
ATOM 690 N N . VAL A 1 91 ? -36.485 18.872 29.494 1.00 73.62 91 VAL A N 1
ATOM 691 C CA . VAL A 1 91 ? -36.012 20.204 29.076 1.00 73.62 91 VAL A CA 1
ATOM 692 C C . VAL A 1 91 ? -34.546 20.409 29.474 1.00 73.62 91 VAL A C 1
ATOM 694 O O . VAL A 1 91 ? -33.758 20.869 28.651 1.00 73.62 91 VAL A O 1
ATOM 697 N N . LEU A 1 92 ? -34.157 20.002 30.689 1.00 75.75 92 LEU A N 1
ATOM 698 C CA . LEU A 1 92 ? -32.758 20.037 31.136 1.00 75.75 92 LEU A CA 1
ATOM 699 C C . LEU A 1 92 ? -31.860 19.109 30.301 1.00 75.75 92 LEU A C 1
ATOM 701 O O . LEU A 1 92 ? -30.769 19.509 29.906 1.00 75.75 92 LEU A O 1
ATOM 705 N N . GLU A 1 93 ? -32.326 17.895 29.990 1.00 77.06 93 GLU A N 1
ATOM 706 C CA . GLU A 1 93 ? -31.608 16.938 29.135 1.00 77.06 93 GLU A CA 1
ATOM 707 C C . GLU A 1 93 ? -31.426 17.476 27.705 1.00 77.06 93 GLU A C 1
ATOM 709 O O . GLU A 1 93 ? -30.324 17.411 27.161 1.00 77.06 93 GLU A O 1
ATOM 714 N N . LEU A 1 94 ? -32.471 18.064 27.110 1.00 77.50 94 LEU A N 1
ATOM 715 C CA . LEU A 1 94 ? -32.388 18.693 25.790 1.00 77.50 94 LEU A CA 1
ATOM 716 C C . LEU A 1 94 ? -31.402 19.868 25.806 1.00 77.50 94 LEU A C 1
ATOM 718 O O . LEU A 1 94 ? -30.559 19.975 24.915 1.00 77.50 94 LEU A O 1
ATOM 722 N N . GLY A 1 95 ? -31.461 20.706 26.845 1.00 74.75 95 GLY A N 1
ATOM 723 C CA . GLY A 1 95 ? -30.536 21.820 27.012 1.00 74.75 95 GLY A CA 1
ATOM 724 C C . GLY A 1 95 ? -29.091 21.378 27.130 1.00 74.75 95 GLY A C 1
ATOM 725 O O . GLY A 1 95 ? -28.252 21.869 26.379 1.00 74.75 95 GLY A O 1
ATOM 726 N N . ALA A 1 96 ? -28.816 20.376 27.959 1.00 81.25 96 ALA A N 1
ATOM 727 C CA . ALA A 1 96 ? -27.486 19.797 28.069 1.00 81.25 96 ALA A CA 1
ATOM 728 C C . ALA A 1 96 ? -26.954 19.259 26.733 1.00 81.25 96 ALA A C 1
ATOM 730 O O . ALA A 1 96 ? -25.796 19.488 26.391 1.00 81.25 96 ALA A O 1
ATOM 731 N N . VAL A 1 97 ? -27.789 18.570 25.948 1.00 80.88 97 VAL A N 1
ATOM 732 C CA . VAL A 1 97 ? -27.382 18.060 24.630 1.00 80.88 97 VAL A CA 1
ATOM 733 C C . VAL A 1 97 ? -27.059 19.209 23.678 1.00 80.88 97 VAL A C 1
ATOM 735 O O . VAL A 1 97 ? -26.036 19.163 23.000 1.00 80.88 97 VAL A O 1
ATOM 738 N N . THR A 1 98 ? -27.895 20.250 23.633 1.00 81.38 98 THR A N 1
ATOM 739 C CA . THR A 1 98 ? -27.687 21.394 22.730 1.00 81.38 98 THR A CA 1
ATOM 740 C C . THR A 1 98 ? -26.421 22.179 23.072 1.00 81.38 98 THR A C 1
ATOM 742 O O . THR A 1 98 ? -25.630 22.483 22.175 1.00 81.38 98 THR A O 1
ATOM 745 N N . THR A 1 99 ? -26.172 22.455 24.355 1.00 83.50 99 THR A N 1
ATOM 746 C CA . THR A 1 99 ? -24.970 23.172 24.792 1.00 83.50 99 THR A CA 1
ATOM 747 C C . THR A 1 99 ? -23.724 22.299 24.654 1.00 83.50 99 THR A C 1
ATOM 749 O O . THR A 1 99 ? -22.716 22.762 24.127 1.00 83.50 99 THR A O 1
ATOM 752 N N . GLY A 1 100 ? -23.794 21.012 25.007 1.00 83.62 100 GLY A N 1
ATOM 753 C CA . GLY A 1 100 ? -22.694 20.066 24.812 1.00 83.62 100 GLY A CA 1
ATOM 754 C C . GLY A 1 100 ? -22.307 19.902 23.339 1.00 83.62 100 GLY A C 1
ATOM 755 O O . GLY A 1 100 ? -21.126 19.965 23.000 1.00 83.62 100 GLY A O 1
ATOM 756 N N . LEU A 1 101 ? -23.291 19.764 22.443 1.00 86.31 101 LEU A N 1
ATOM 757 C CA . LEU A 1 101 ? -23.053 19.681 21.000 1.00 86.31 101 LEU A CA 1
ATOM 758 C C . LEU A 1 101 ? -22.438 20.977 20.462 1.00 86.31 101 LEU A C 1
ATOM 760 O O . LEU A 1 101 ? -21.503 20.918 19.670 1.00 86.31 101 LEU A O 1
ATOM 764 N N . SER A 1 102 ? -22.920 22.134 20.922 1.00 83.00 102 SER A N 1
ATOM 765 C CA . SER A 1 102 ? -22.378 23.439 20.528 1.00 83.00 102 SER A CA 1
ATOM 766 C C . SER A 1 102 ? -20.911 23.587 20.938 1.00 83.00 102 SER A C 1
ATOM 768 O O . SER A 1 102 ? -20.089 23.983 20.115 1.00 83.00 102 SER A O 1
ATOM 770 N N . ALA A 1 103 ? -20.555 23.192 22.167 1.00 86.25 103 ALA A N 1
ATOM 771 C CA . ALA A 1 103 ? -19.166 23.190 22.630 1.00 86.25 103 ALA A CA 1
ATOM 772 C C . ALA A 1 103 ? -18.278 22.301 21.743 1.00 86.25 103 ALA A C 1
ATOM 774 O O . ALA A 1 103 ? -17.239 22.746 21.253 1.00 86.25 103 ALA A O 1
ATOM 775 N N . VAL A 1 104 ? -18.719 21.067 21.471 1.00 87.25 104 VAL A N 1
ATOM 776 C CA . VAL A 1 104 ? -17.984 20.119 20.620 1.00 87.25 104 VAL A CA 1
ATOM 777 C C . VAL A 1 104 ? -17.848 20.632 19.186 1.00 87.25 104 VAL A C 1
ATOM 779 O O . VAL A 1 104 ? -16.774 20.499 18.609 1.00 87.25 104 VAL A O 1
ATOM 782 N N . LEU A 1 105 ? -18.889 21.240 18.607 1.00 85.75 105 LEU A N 1
ATOM 783 C CA . LEU A 1 105 ? -18.849 21.798 17.251 1.00 85.75 105 LEU A CA 1
ATOM 784 C C . LEU A 1 105 ? -17.861 22.960 17.134 1.00 85.75 105 LEU A C 1
ATOM 786 O O . LEU A 1 105 ? -17.081 22.989 16.185 1.00 85.75 105 LEU A O 1
ATOM 790 N N . VAL A 1 106 ? -17.854 23.883 18.101 1.00 85.31 106 VAL A N 1
ATOM 791 C CA . VAL A 1 106 ? -16.898 25.002 18.129 1.00 85.31 106 VAL A CA 1
ATOM 792 C C . VAL A 1 106 ? -15.464 24.478 18.220 1.00 85.31 106 VAL A C 1
ATOM 794 O O . VAL A 1 106 ? -14.609 24.891 17.437 1.00 85.31 106 VAL A O 1
ATOM 797 N N . MET A 1 107 ? -15.202 23.524 19.118 1.00 88.06 107 MET A N 1
ATOM 798 C CA . MET A 1 107 ? -13.877 22.910 19.239 1.00 88.06 107 MET A CA 1
ATOM 799 C C . MET A 1 107 ? -13.486 22.141 17.973 1.00 88.06 107 MET A C 1
ATOM 801 O O . MET A 1 107 ? -12.375 22.303 17.476 1.00 88.06 107 MET A O 1
ATOM 805 N N . LEU A 1 108 ? -14.388 21.337 17.406 1.00 86.88 108 LEU A N 1
ATOM 806 C CA . LEU A 1 108 ? -14.127 20.582 16.180 1.00 86.88 108 LEU A CA 1
ATOM 807 C C . LEU A 1 108 ? -13.811 21.512 15.009 1.00 86.88 108 LEU A C 1
ATOM 809 O O . LEU A 1 108 ? -12.900 21.232 14.240 1.00 86.88 108 LEU A O 1
ATOM 813 N N . TYR A 1 109 ? -14.527 22.627 14.893 1.00 84.56 109 TYR A N 1
ATOM 814 C CA . TYR A 1 109 ? -14.253 23.638 13.885 1.00 84.56 109 TYR A CA 1
ATOM 815 C C . TYR A 1 109 ? -12.834 24.216 14.033 1.00 84.56 109 TYR A C 1
ATOM 817 O O . TYR A 1 109 ? -12.087 24.232 13.054 1.00 84.56 109 TYR A O 1
ATOM 825 N N . VAL A 1 110 ? -12.410 24.586 15.251 1.00 85.75 110 VAL A N 1
ATOM 826 C CA . VAL A 1 110 ? -11.027 25.038 15.510 1.00 85.75 110 VAL A CA 1
ATOM 827 C C . VAL A 1 110 ? -10.008 23.954 15.145 1.00 85.75 110 VAL A C 1
ATOM 829 O O . VAL A 1 110 ? -9.020 24.249 14.473 1.00 85.75 110 VAL A O 1
ATOM 832 N N . VAL A 1 111 ? -10.263 22.697 15.530 1.00 86.44 111 VAL A N 1
ATOM 833 C CA . VAL A 1 111 ? -9.411 21.548 15.181 1.00 86.44 111 VAL A CA 1
ATOM 834 C C . VAL A 1 111 ? -9.276 21.396 13.673 1.00 86.44 111 VAL A C 1
ATOM 836 O O . VAL A 1 111 ? -8.162 21.275 13.177 1.00 86.44 111 VAL A O 1
ATOM 839 N N . VAL A 1 112 ? -10.390 21.376 12.940 1.00 84.56 112 VAL A N 1
ATOM 840 C CA . VAL A 1 112 ? -10.394 21.154 11.489 1.00 84.56 112 VAL A CA 1
ATOM 841 C C . VAL A 1 112 ? -9.623 22.261 10.788 1.00 84.56 112 VAL A C 1
ATOM 843 O O . VAL A 1 112 ? -8.771 21.967 9.954 1.00 84.56 112 VAL A O 1
ATOM 846 N N . VAL A 1 113 ? -9.874 23.517 11.155 1.00 81.69 113 VAL A N 1
ATOM 847 C CA . VAL A 1 113 ? -9.192 24.667 10.561 1.00 81.69 113 VAL A CA 1
ATOM 848 C C . VAL A 1 113 ? -7.690 24.630 10.855 1.00 81.69 113 VAL A C 1
ATOM 850 O O . VAL A 1 113 ? -6.896 24.765 9.929 1.00 81.69 113 VAL A O 1
ATOM 853 N N . GLU A 1 114 ? -7.273 24.368 12.097 1.00 83.69 114 GLU A N 1
ATOM 854 C CA . GLU A 1 114 ? -5.845 24.270 12.428 1.00 83.69 114 GLU A CA 1
ATOM 855 C C . GLU A 1 114 ? -5.174 23.064 11.751 1.00 83.69 114 GLU A C 1
ATOM 857 O O . GLU A 1 114 ? -4.064 23.192 11.241 1.00 83.69 114 GLU A O 1
ATOM 862 N N . VAL A 1 115 ? -5.817 21.892 11.712 1.00 82.69 115 VAL A N 1
ATOM 863 C CA . VAL A 1 115 ? -5.276 20.708 11.020 1.00 82.69 115 VAL A CA 1
ATOM 864 C C . VAL A 1 115 ? -5.117 20.988 9.528 1.00 82.69 115 VAL A C 1
ATOM 866 O O . VAL A 1 115 ? -4.074 20.654 8.968 1.00 82.69 115 VAL A O 1
ATOM 869 N N . LEU A 1 116 ? -6.104 21.628 8.891 1.00 80.00 116 LEU A N 1
ATOM 870 C CA . LEU A 1 116 ? -6.019 22.050 7.493 1.00 80.00 116 LEU A CA 1
ATOM 871 C C . LEU A 1 116 ? -4.881 23.050 7.290 1.00 80.00 116 LEU A C 1
ATOM 873 O O . LEU A 1 116 ? -4.082 22.864 6.376 1.00 80.00 116 LEU A O 1
ATOM 877 N N . PHE A 1 117 ? -4.748 24.055 8.159 1.00 78.19 117 PHE A N 1
ATOM 878 C CA . PHE A 1 117 ? -3.635 24.996 8.080 1.00 78.19 117 PHE A CA 1
ATOM 879 C C . PHE A 1 117 ? -2.291 24.300 8.260 1.00 78.19 117 PHE A C 1
ATOM 881 O O . PHE A 1 117 ? -1.403 24.527 7.454 1.00 78.19 117 PHE A O 1
ATOM 888 N N . ARG A 1 118 ? -2.132 23.392 9.227 1.00 78.44 118 ARG A N 1
ATOM 889 C CA . ARG A 1 118 ? -0.885 22.630 9.413 1.00 78.44 118 ARG A CA 1
ATOM 890 C C . ARG A 1 118 ? -0.584 21.685 8.252 1.00 78.44 118 ARG A C 1
ATOM 892 O O . ARG A 1 118 ? 0.585 21.471 7.950 1.00 78.44 118 ARG A O 1
ATOM 899 N N . ALA A 1 119 ? -1.607 21.123 7.611 1.00 72.06 119 ALA A N 1
ATOM 900 C CA . ALA A 1 119 ? -1.447 20.258 6.445 1.00 72.06 119 ALA A CA 1
ATOM 901 C C . ALA A 1 119 ? -1.076 21.049 5.176 1.00 72.06 119 ALA A C 1
ATOM 903 O O . ALA A 1 119 ? -0.232 20.599 4.407 1.00 72.06 119 ALA A O 1
ATOM 904 N N . LEU A 1 120 ? -1.672 22.231 4.971 1.00 68.38 120 LEU A N 1
ATOM 905 C CA . LEU A 1 120 ? -1.436 23.102 3.810 1.00 68.38 120 LEU A CA 1
ATOM 906 C C . LEU A 1 120 ? -0.178 23.975 3.958 1.00 68.38 120 LEU A C 1
ATOM 908 O O . LEU A 1 120 ? 0.516 24.237 2.976 1.00 68.38 120 LEU A O 1
ATOM 912 N N . ALA A 1 121 ? 0.167 24.382 5.184 1.00 57.88 121 ALA A N 1
ATOM 913 C CA . ALA A 1 121 ? 1.357 25.176 5.507 1.00 57.88 121 ALA A CA 1
ATOM 914 C C . ALA A 1 121 ? 2.676 24.408 5.328 1.00 57.88 121 ALA A C 1
ATOM 916 O O . ALA A 1 121 ? 3.738 24.969 5.579 1.00 57.88 121 ALA A O 1
ATOM 917 N N . TRP A 1 122 ? 2.639 23.174 4.806 1.00 51.88 122 TRP A N 1
ATOM 918 C CA . TRP A 1 122 ? 3.815 22.511 4.233 1.00 51.88 122 TRP A CA 1
ATOM 919 C C . TRP A 1 122 ? 4.547 23.424 3.225 1.00 51.88 122 TRP A C 1
ATOM 921 O O . TRP A 1 122 ? 5.746 23.270 3.024 1.00 51.88 122 TRP A O 1
ATOM 931 N N . GLN A 1 123 ? 3.852 24.398 2.616 1.00 48.50 123 GLN A N 1
ATOM 932 C CA . GLN A 1 123 ? 4.422 25.296 1.607 1.00 48.50 123 GLN A CA 1
ATOM 933 C C . GLN A 1 123 ? 4.634 26.762 2.040 1.00 48.50 123 GLN A C 1
ATOM 935 O O . GLN A 1 123 ? 5.341 27.468 1.330 1.00 48.50 123 GLN A O 1
ATOM 940 N N . HIS A 1 124 ? 4.048 27.254 3.143 1.00 45.00 124 HIS A N 1
ATOM 941 C CA . HIS A 1 124 ? 4.072 28.695 3.467 1.00 45.00 124 HIS A CA 1
ATOM 942 C C . HIS A 1 124 ? 4.165 28.960 4.983 1.00 45.00 124 HIS A C 1
ATOM 944 O O . HIS A 1 124 ? 3.258 28.615 5.737 1.00 45.00 124 HIS A O 1
ATOM 950 N N . GLU A 1 125 ? 5.235 29.633 5.423 1.00 50.41 125 GLU A N 1
ATOM 951 C CA . GLU A 1 125 ? 5.559 29.912 6.839 1.00 50.41 125 GLU A CA 1
ATOM 952 C C . GLU A 1 125 ? 4.594 30.890 7.549 1.00 50.41 125 GLU A C 1
ATOM 954 O O . GLU A 1 125 ? 4.619 31.004 8.775 1.00 50.41 125 GLU A O 1
ATOM 959 N N . ALA A 1 126 ? 3.711 31.574 6.815 1.00 50.12 126 ALA A N 1
ATOM 960 C CA . ALA A 1 126 ? 2.960 32.736 7.303 1.00 50.12 126 ALA A CA 1
ATOM 961 C C . ALA A 1 126 ? 1.428 32.552 7.329 1.00 50.12 126 ALA A C 1
ATOM 963 O O . ALA A 1 126 ? 0.682 33.493 7.056 1.00 50.12 126 ALA A O 1
ATOM 964 N N . THR A 1 127 ? 0.918 31.358 7.644 1.00 56.03 127 THR A N 1
ATOM 965 C CA . THR A 1 127 ? -0.537 31.180 7.807 1.00 56.03 127 THR A CA 1
ATOM 966 C C . THR A 1 127 ? -1.002 31.643 9.196 1.00 56.03 127 THR A C 1
ATOM 968 O O . THR A 1 127 ? -0.419 31.204 10.195 1.00 56.03 127 THR A O 1
ATOM 971 N N . PRO A 1 128 ? -2.052 32.484 9.304 1.00 57.12 128 PRO A N 1
ATOM 972 C CA . PRO A 1 128 ? -2.609 32.893 10.592 1.00 57.12 128 PRO A CA 1
ATOM 973 C C . PRO A 1 128 ? -3.088 31.662 11.370 1.00 57.12 128 PRO A C 1
ATOM 975 O O . PRO A 1 128 ? -3.904 30.889 10.874 1.00 57.12 128 PRO A O 1
ATOM 978 N N . ARG A 1 129 ? -2.559 31.468 12.583 1.00 66.25 129 ARG A N 1
ATOM 979 C CA . ARG A 1 129 ? -2.906 30.336 13.454 1.00 66.25 129 ARG A CA 1
ATOM 980 C C . ARG A 1 129 ? -4.100 30.682 14.327 1.00 66.25 129 ARG A C 1
ATOM 982 O O . ARG A 1 129 ? -4.174 31.793 14.856 1.00 66.25 129 ARG A O 1
ATOM 989 N N . LEU A 1 130 ? -4.996 29.720 14.525 1.00 71.50 130 LEU A N 1
ATOM 990 C CA . LEU A 1 130 ? -6.028 29.854 15.547 1.00 71.50 130 LEU A CA 1
ATOM 991 C C . LEU A 1 130 ? -5.417 29.538 16.922 1.00 71.50 130 LEU A C 1
ATOM 993 O O . LEU A 1 130 ? -4.612 28.610 17.037 1.00 71.50 130 LEU A O 1
ATOM 997 N N . PRO A 1 131 ? -5.769 30.284 17.983 1.00 74.75 131 PRO A N 1
ATOM 998 C CA . PRO A 1 131 ? -5.280 29.981 19.319 1.00 74.75 131 PRO A CA 1
ATOM 999 C C . PRO A 1 131 ? -5.868 28.646 19.780 1.00 74.75 131 PRO A C 1
ATOM 1001 O O . PRO A 1 131 ? -7.081 28.516 19.927 1.00 74.75 131 PRO A O 1
ATOM 1004 N N . ILE A 1 132 ? -5.011 27.657 20.035 1.00 84.06 132 ILE A N 1
ATOM 1005 C CA . ILE A 1 132 ? -5.411 26.400 20.674 1.00 84.06 132 ILE A CA 1
ATOM 1006 C C . ILE A 1 132 ? -5.140 26.525 22.165 1.00 84.06 132 ILE A C 1
ATOM 1008 O O . ILE A 1 132 ? -4.001 26.484 22.623 1.00 84.06 132 ILE A O 1
ATOM 1012 N N . TRP A 1 133 ? -6.207 26.726 22.934 1.00 88.44 133 TRP A N 1
ATOM 1013 C CA . TRP A 1 133 ? -6.113 27.010 24.359 1.00 88.44 133 TRP A CA 1
ATOM 1014 C C . TRP A 1 133 ? -5.959 25.726 25.181 1.00 88.44 133 TRP A C 1
ATOM 1016 O O . TRP A 1 133 ? -6.623 24.711 24.940 1.00 88.44 133 TRP A O 1
ATOM 1026 N N . ALA A 1 134 ? -5.085 25.773 26.188 1.00 85.31 134 ALA A N 1
ATOM 1027 C CA . ALA A 1 134 ? -4.852 24.650 27.096 1.00 85.31 134 ALA A CA 1
ATOM 1028 C C . ALA A 1 134 ? -6.087 24.328 27.955 1.00 85.31 134 ALA A C 1
ATOM 1030 O O . ALA A 1 134 ? -6.340 23.166 28.267 1.00 85.31 134 ALA A O 1
ATOM 1031 N N . THR A 1 135 ? -6.912 25.330 28.283 1.00 88.88 135 THR A N 1
ATOM 1032 C CA . THR A 1 135 ? -8.141 25.135 29.067 1.00 88.88 135 THR A CA 1
ATOM 1033 C C . THR A 1 135 ? -9.212 24.323 28.325 1.00 88.88 135 THR A C 1
ATOM 1035 O O . THR A 1 135 ? -10.167 23.889 28.957 1.00 88.88 135 THR A O 1
ATOM 1038 N N . GLY A 1 136 ? -9.037 24.012 27.033 1.00 88.31 136 GLY A N 1
ATOM 1039 C CA . GLY A 1 136 ? -9.982 23.203 26.253 1.00 88.31 136 GLY A CA 1
ATOM 1040 C C . GLY A 1 136 ? -10.134 21.773 26.775 1.00 88.31 136 GLY A C 1
ATOM 1041 O O . GLY A 1 136 ? -11.174 21.144 26.595 1.00 88.31 136 GLY A O 1
ATOM 1042 N N . PHE A 1 137 ? -9.141 21.258 27.509 1.00 91.38 137 PHE A N 1
ATOM 1043 C CA . PHE A 1 137 ? -9.291 19.984 28.215 1.00 91.38 137 PHE A CA 1
ATOM 1044 C C . PHE A 1 137 ? -10.349 20.033 29.317 1.00 91.38 137 PHE A C 1
ATOM 1046 O O . PHE A 1 137 ? -11.002 19.020 29.556 1.00 91.38 137 PHE A O 1
ATOM 1053 N N . ALA A 1 138 ? -10.544 21.187 29.965 1.00 92.31 138 ALA A N 1
ATOM 1054 C CA . ALA A 1 138 ? -11.611 21.357 30.945 1.00 92.31 138 ALA A CA 1
ATOM 1055 C C . ALA A 1 138 ? -12.987 21.270 30.267 1.00 92.31 138 ALA A C 1
ATOM 1057 O O . ALA A 1 138 ? -13.877 20.610 30.795 1.00 92.31 138 ALA A O 1
ATOM 1058 N N . ASP A 1 139 ? -13.134 21.829 29.063 1.00 91.88 139 ASP A N 1
ATOM 1059 C CA . ASP A 1 139 ? -14.382 21.768 28.288 1.00 91.88 139 ASP A CA 1
ATOM 1060 C C . ASP A 1 139 ? -14.746 20.330 27.930 1.00 91.88 139 ASP A C 1
ATOM 1062 O O . ASP A 1 139 ? -15.859 19.864 28.186 1.00 91.88 139 ASP A O 1
ATOM 1066 N N . LEU A 1 140 ? -13.768 19.587 27.411 1.00 93.19 140 LEU A N 1
ATOM 1067 C CA . LEU A 1 140 ? -13.933 18.174 27.088 1.00 93.19 140 LEU A CA 1
ATOM 1068 C C . LEU A 1 140 ? -14.188 17.332 28.344 1.00 93.19 140 LEU A C 1
ATOM 1070 O O . LEU A 1 140 ? -14.996 16.407 28.298 1.00 93.19 140 LEU A O 1
ATOM 1074 N N . ALA A 1 141 ? -13.554 17.653 29.475 1.00 93.81 141 ALA A N 1
ATOM 1075 C CA . ALA A 1 141 ? -13.796 16.969 30.743 1.00 93.81 141 ALA A CA 1
ATOM 1076 C C . ALA A 1 141 ? -15.210 17.232 31.286 1.00 93.81 141 ALA A C 1
ATOM 1078 O O . ALA A 1 141 ? -15.847 16.299 31.768 1.00 93.81 141 ALA A O 1
ATOM 1079 N N . LEU A 1 142 ? -15.730 18.458 31.167 1.00 93.44 142 LEU A N 1
ATOM 1080 C CA . LEU A 1 142 ? -17.090 18.814 31.588 1.00 93.44 142 LEU A CA 1
ATOM 1081 C C . LEU A 1 142 ? -18.148 18.111 30.729 1.00 93.44 142 LEU A C 1
ATOM 1083 O O . LEU A 1 142 ? -19.060 17.480 31.268 1.00 93.44 142 LEU A O 1
ATOM 1087 N N . VAL A 1 143 ? -17.991 18.130 29.401 1.00 93.44 143 VAL A N 1
ATOM 1088 C CA . VAL A 1 143 ? -18.875 17.387 28.483 1.00 93.44 143 VAL A CA 1
ATOM 1089 C C . VAL A 1 143 ? -18.758 15.874 28.722 1.00 93.44 143 VAL A C 1
ATOM 1091 O O . VAL A 1 143 ? -19.763 15.163 28.755 1.00 93.44 143 VAL A O 1
ATOM 1094 N N . GLY A 1 144 ? -17.546 15.367 28.959 1.00 93.25 144 GLY A N 1
ATOM 1095 C CA . GLY A 1 144 ? -17.297 13.959 29.270 1.00 93.25 144 GLY A CA 1
ATOM 1096 C C . GLY A 1 144 ? -17.928 13.529 30.592 1.00 93.25 144 GLY A C 1
ATOM 1097 O O . GLY A 1 144 ? -18.573 12.484 30.652 1.00 93.25 144 GLY A O 1
ATOM 1098 N N . GLY A 1 145 ? -17.815 14.357 31.630 1.00 92.50 145 GLY A N 1
ATOM 1099 C CA . GLY A 1 145 ? -18.469 14.159 32.920 1.00 92.50 145 GLY A CA 1
ATOM 1100 C C . GLY A 1 145 ? -19.989 14.117 32.784 1.00 92.50 145 GLY A C 1
ATOM 1101 O O . GLY A 1 145 ? -20.625 13.209 33.316 1.00 92.50 145 GLY A O 1
ATOM 1102 N N . ALA A 1 146 ? -20.566 15.025 31.990 1.00 91.06 146 ALA A N 1
ATOM 1103 C CA . ALA A 1 146 ? -21.994 15.030 31.685 1.00 91.06 146 ALA A CA 1
ATOM 1104 C C . ALA A 1 146 ? -22.436 13.721 30.997 1.00 91.06 146 ALA A C 1
ATOM 1106 O O . ALA A 1 146 ? -23.427 13.108 31.395 1.00 91.06 146 ALA A O 1
ATOM 1107 N N . LEU A 1 147 ? -21.663 13.230 30.021 1.00 91.94 147 LEU A N 1
ATOM 1108 C CA . LEU A 1 147 ? -21.927 11.945 29.365 1.00 91.94 147 LEU A CA 1
ATOM 1109 C C . LEU A 1 147 ? -21.775 10.749 30.317 1.00 91.94 147 LEU A C 1
ATOM 1111 O O . LEU A 1 147 ? -22.572 9.818 30.238 1.00 91.94 147 LEU A O 1
ATOM 1115 N N . ILE A 1 148 ? -20.799 10.751 31.231 1.00 92.88 148 ILE A N 1
ATOM 1116 C CA . ILE A 1 148 ? -20.623 9.678 32.227 1.00 92.88 148 ILE A CA 1
ATOM 1117 C C . ILE A 1 148 ? -21.819 9.624 33.184 1.00 92.88 148 ILE A C 1
ATOM 1119 O O . ILE A 1 148 ? -22.348 8.538 33.422 1.00 92.88 148 ILE A O 1
ATOM 1123 N N . LEU A 1 149 ? -22.288 10.774 33.682 1.00 89.81 149 LEU A N 1
ATOM 1124 C CA . LEU A 1 149 ? -23.490 10.854 34.522 1.00 89.81 149 LEU A CA 1
ATOM 1125 C C . LEU A 1 149 ? -24.731 10.357 33.765 1.00 89.81 149 LEU A C 1
ATOM 1127 O O . LEU A 1 149 ? -25.508 9.551 34.284 1.00 89.81 149 LEU A O 1
ATOM 1131 N N . ALA A 1 150 ? -24.886 10.766 32.502 1.00 85.56 150 ALA A N 1
ATOM 1132 C CA . ALA A 1 150 ? -25.974 10.300 31.644 1.00 85.56 150 ALA A CA 1
ATOM 1133 C C . ALA A 1 150 ? -25.896 8.786 31.371 1.00 85.56 150 ALA A C 1
ATOM 1135 O O . ALA A 1 150 ? -26.923 8.099 31.346 1.00 85.56 150 ALA A O 1
ATOM 1136 N N . TRP A 1 151 ? -24.689 8.241 31.196 1.00 87.69 151 TRP A N 1
ATOM 1137 C CA . TRP A 1 151 ? -24.461 6.808 31.016 1.00 87.69 151 TRP A CA 1
ATOM 1138 C C . TRP A 1 151 ? -24.804 6.015 32.271 1.00 87.69 151 TRP A C 1
ATOM 1140 O O . TRP A 1 151 ? -25.512 5.012 32.173 1.00 87.69 151 TRP A O 1
ATOM 1150 N N . HIS A 1 152 ? -24.360 6.484 33.438 1.00 88.44 152 HIS A N 1
ATOM 1151 C CA . HIS A 1 152 ? -24.649 5.847 34.718 1.00 88.44 152 HIS A CA 1
ATOM 1152 C C . HIS A 1 152 ? -26.160 5.763 34.974 1.00 88.44 152 HIS A C 1
ATOM 1154 O O . HIS A 1 152 ? -26.662 4.708 35.353 1.00 88.44 152 HIS A O 1
ATOM 1160 N N . ARG A 1 153 ? -26.904 6.836 34.669 1.00 83.88 153 ARG A N 1
ATOM 1161 C CA . ARG A 1 153 ? -28.362 6.873 34.845 1.00 83.88 153 ARG A CA 1
ATOM 1162 C C . ARG A 1 153 ? -29.132 6.037 33.816 1.00 83.88 153 ARG A C 1
ATOM 1164 O O . ARG A 1 153 ? -30.086 5.357 34.175 1.00 83.88 153 ARG A O 1
ATOM 1171 N N . SER A 1 154 ? -28.789 6.136 32.531 1.00 81.88 154 SER A N 1
ATOM 1172 C CA . SER A 1 154 ? -29.582 5.516 31.452 1.00 81.88 154 SER A CA 1
ATOM 1173 C C . SER A 1 154 ? -29.202 4.064 31.159 1.00 81.88 154 SER A C 1
ATOM 1175 O O . SER A 1 154 ? -29.982 3.334 30.550 1.00 81.88 154 SER A O 1
ATOM 1177 N N . GLY A 1 155 ? -27.977 3.653 31.502 1.00 79.50 155 GLY A N 1
ATOM 1178 C CA . GLY A 1 155 ? -27.395 2.389 31.056 1.00 79.50 155 GLY A CA 1
ATOM 1179 C C . GLY A 1 155 ? -27.201 2.292 29.534 1.00 79.50 155 GLY A C 1
ATOM 1180 O O . GLY A 1 155 ? -26.798 1.231 29.040 1.00 79.50 155 GLY A O 1
ATOM 1181 N N . ASN A 1 156 ? -27.466 3.367 28.774 1.00 82.00 156 ASN A N 1
ATOM 1182 C CA . ASN A 1 156 ? -27.418 3.344 27.318 1.00 82.00 156 ASN A CA 1
ATOM 1183 C C . ASN A 1 156 ? -25.971 3.213 26.833 1.00 82.00 156 ASN A C 1
ATOM 1185 O O . ASN A 1 156 ? -25.130 4.095 27.007 1.00 82.00 156 ASN A O 1
ATOM 1189 N N . ARG A 1 157 ? -25.679 2.090 26.182 1.00 80.12 157 ARG A N 1
ATOM 1190 C CA . ARG A 1 157 ? -24.332 1.752 25.714 1.00 80.12 157 ARG A CA 1
ATOM 1191 C C . ARG A 1 157 ? -23.875 2.606 24.534 1.00 80.12 157 ARG A C 1
ATOM 1193 O O . ARG A 1 157 ? -22.674 2.646 24.285 1.00 80.12 157 ARG A O 1
ATOM 1200 N N . GLU A 1 158 ? -24.775 3.293 23.833 1.00 83.75 158 GLU A N 1
ATOM 1201 C CA . GLU A 1 158 ? -24.403 4.210 22.748 1.00 83.75 158 GLU A CA 1
ATOM 1202 C C . GLU A 1 158 ? -23.593 5.410 23.251 1.00 83.75 158 GLU A C 1
ATOM 1204 O O . GLU A 1 158 ? -22.702 5.884 22.544 1.00 83.75 158 GLU A O 1
ATOM 1209 N N . ILE A 1 159 ? -23.795 5.817 24.510 1.00 85.81 159 ILE A N 1
ATOM 1210 C CA . ILE A 1 159 ? -23.037 6.901 25.152 1.00 85.81 159 ILE A CA 1
ATOM 1211 C C . ILE A 1 159 ? -21.538 6.567 25.229 1.00 85.81 159 ILE A C 1
ATOM 1213 O O . ILE A 1 159 ? -20.701 7.457 25.110 1.00 85.81 159 ILE A O 1
ATOM 1217 N N . LEU A 1 160 ? -21.166 5.283 25.311 1.00 86.12 160 LEU A N 1
ATOM 1218 C CA . LEU A 1 160 ? -19.758 4.866 25.248 1.00 86.12 160 LEU A CA 1
ATOM 1219 C C . LEU A 1 160 ? -19.109 5.200 23.898 1.00 86.12 160 LEU A C 1
ATOM 1221 O O . LEU A 1 160 ? -17.913 5.466 23.849 1.00 86.12 160 LEU A O 1
ATOM 1225 N N . THR A 1 161 ? -19.881 5.199 22.808 1.00 90.19 161 THR A N 1
ATOM 1226 C CA . THR A 1 161 ? -19.379 5.601 21.484 1.00 90.19 161 THR A CA 1
ATOM 1227 C C . THR A 1 161 ? -19.189 7.116 21.417 1.00 90.19 161 THR A C 1
ATOM 1229 O O . THR A 1 161 ? -18.202 7.577 20.854 1.00 90.19 161 THR A O 1
ATOM 1232 N N . ALA A 1 162 ? -20.073 7.896 22.050 1.00 89.88 162 ALA A N 1
ATOM 1233 C CA . ALA A 1 162 ? -19.882 9.341 22.193 1.00 89.88 162 ALA A CA 1
ATOM 1234 C C . ALA A 1 162 ? -18.638 9.666 23.040 1.00 89.88 162 ALA A C 1
ATOM 1236 O O . ALA A 1 162 ? -17.830 10.502 22.647 1.00 89.88 162 ALA A O 1
ATOM 1237 N N . LEU A 1 163 ? -18.427 8.944 24.148 1.00 93.06 163 LEU A N 1
ATOM 1238 C CA . LEU A 1 163 ? -17.224 9.066 24.979 1.00 93.06 163 LEU A CA 1
ATOM 1239 C C . LEU A 1 163 ? -15.944 8.681 24.221 1.00 93.06 163 LEU A C 1
ATOM 1241 O O . LEU A 1 163 ? -14.915 9.328 24.414 1.00 93.06 163 LEU A O 1
ATOM 1245 N N . LEU A 1 164 ? -15.998 7.670 23.344 1.00 94.00 164 LEU A N 1
ATOM 1246 C CA . LEU A 1 164 ? -14.881 7.311 22.462 1.00 94.00 164 LEU A CA 1
ATOM 1247 C C . LEU A 1 164 ? -14.508 8.485 21.548 1.00 94.00 164 LEU A C 1
ATOM 1249 O O . LEU A 1 164 ? -13.342 8.866 21.495 1.00 94.00 164 LEU A O 1
ATOM 1253 N N . TRP A 1 165 ? -15.487 9.075 20.857 1.00 94.00 165 TRP A N 1
ATOM 1254 C CA . TRP A 1 165 ? -15.249 10.214 19.967 1.00 94.00 165 TRP A CA 1
ATOM 1255 C C . TRP A 1 165 ? -14.785 11.458 20.718 1.00 94.00 165 TRP A C 1
ATOM 1257 O O . TRP A 1 165 ? -13.856 12.117 20.266 1.00 94.00 165 TRP A O 1
ATOM 1267 N N . LEU A 1 166 ? -15.349 11.741 21.893 1.00 94.25 166 LEU A N 1
ATOM 1268 C CA . LEU A 1 166 ? -14.887 12.839 22.739 1.00 94.25 166 LEU A CA 1
ATOM 1269 C C . LEU A 1 166 ? -13.427 12.636 23.178 1.00 94.25 166 LEU A C 1
ATOM 1271 O O . LEU A 1 166 ? -12.634 13.573 23.146 1.00 94.25 166 LEU A O 1
ATOM 1275 N N . SER A 1 167 ? -13.048 11.398 23.512 1.00 95.62 167 SER A N 1
ATOM 1276 C CA . SER A 1 167 ? -11.662 11.042 23.844 1.00 95.62 167 SER A CA 1
ATOM 1277 C C . SER A 1 167 ? -10.734 11.161 22.631 1.00 95.62 167 SER A C 1
ATOM 1279 O O . SER A 1 167 ? -9.595 11.598 22.770 1.00 95.62 167 SER A O 1
ATOM 1281 N N . ALA A 1 168 ? -11.210 10.816 21.431 1.00 94.06 168 ALA A N 1
ATOM 1282 C CA . ALA A 1 168 ? -10.463 11.020 20.192 1.00 94.06 168 ALA A CA 1
ATOM 1283 C C . ALA A 1 168 ? -10.273 12.517 19.883 1.00 94.06 168 ALA A C 1
ATOM 1285 O O . ALA A 1 168 ? -9.175 12.922 19.513 1.00 94.06 168 ALA A O 1
ATOM 1286 N N . ILE A 1 169 ? -11.293 13.353 20.106 1.00 92.94 169 ILE A N 1
ATOM 1287 C CA . ILE A 1 169 ? -11.176 14.816 20.001 1.00 92.94 169 ILE A CA 1
ATOM 1288 C C . ILE A 1 169 ? -10.164 15.339 21.023 1.00 92.94 169 ILE A C 1
ATOM 1290 O O . ILE A 1 169 ? -9.313 16.146 20.664 1.00 92.94 169 ILE A O 1
ATOM 1294 N N . ALA A 1 170 ? -10.183 14.838 22.262 1.00 93.88 170 ALA A N 1
ATOM 1295 C CA . ALA A 1 170 ? -9.188 15.191 23.275 1.00 93.88 170 ALA A CA 1
ATOM 1296 C C . ALA A 1 170 ? -7.761 14.795 22.863 1.00 93.88 170 ALA A C 1
ATOM 1298 O O . ALA A 1 170 ? -6.830 15.571 23.064 1.00 93.88 170 ALA A O 1
ATOM 1299 N N . ALA A 1 171 ? -7.586 13.625 22.239 1.00 94.38 171 ALA A N 1
ATOM 1300 C CA . ALA A 1 171 ? -6.306 13.196 21.678 1.00 94.38 171 ALA A CA 1
ATOM 1301 C C . ALA A 1 171 ? -5.822 14.136 20.562 1.00 94.38 171 ALA A C 1
ATOM 1303 O O . ALA A 1 171 ? -4.644 14.495 20.532 1.00 94.38 171 ALA A O 1
ATOM 1304 N N . VAL A 1 172 ? -6.724 14.578 19.679 1.00 92.19 172 VAL A N 1
ATOM 1305 C CA . VAL A 1 172 ? -6.402 15.571 18.643 1.00 92.19 172 VAL A CA 1
ATOM 1306 C C . VAL A 1 172 ? -6.041 16.915 19.267 1.00 92.19 172 VAL A C 1
ATOM 1308 O O . VAL A 1 172 ? -5.013 17.488 18.916 1.00 92.19 172 VAL A O 1
ATOM 1311 N N . TRP A 1 173 ? -6.829 17.383 20.235 1.00 93.44 173 TRP A N 1
ATOM 1312 C CA . TRP A 1 173 ? -6.578 18.631 20.953 1.00 93.44 173 TRP A CA 1
ATOM 1313 C C . TRP A 1 173 ? -5.199 18.625 21.618 1.00 93.44 173 TRP A C 1
ATOM 1315 O O . TRP A 1 173 ? -4.434 19.572 21.469 1.00 93.44 173 TRP A O 1
ATOM 1325 N N . ALA A 1 174 ? -4.840 17.519 22.276 1.00 92.06 174 ALA A N 1
ATOM 1326 C CA . ALA A 1 174 ? -3.528 17.320 22.880 1.00 92.06 174 ALA A CA 1
ATOM 1327 C C . ALA A 1 174 ? -2.390 17.312 21.864 1.00 92.06 174 ALA A C 1
ATOM 1329 O O . ALA A 1 174 ? -1.362 17.945 22.091 1.00 92.06 174 ALA A O 1
ATOM 1330 N N . ALA A 1 175 ? -2.564 16.635 20.731 1.00 90.56 175 ALA A N 1
ATOM 1331 C CA . ALA A 1 175 ? -1.552 16.629 19.686 1.00 90.56 175 ALA A CA 1
ATOM 1332 C C . ALA A 1 175 ? -1.334 18.025 19.090 1.00 90.56 175 ALA A C 1
ATOM 1334 O O . ALA A 1 175 ? -0.204 18.393 18.783 1.00 90.56 175 ALA A O 1
ATOM 1335 N N . LEU A 1 176 ? -2.392 18.827 18.971 1.00 89.31 176 LEU A N 1
ATOM 1336 C CA . LEU A 1 176 ? -2.304 20.188 18.452 1.00 89.31 176 LEU A CA 1
ATOM 1337 C C . LEU A 1 176 ? -1.599 21.171 19.403 1.00 89.31 176 LEU A C 1
ATOM 1339 O O . LEU A 1 176 ? -1.088 22.1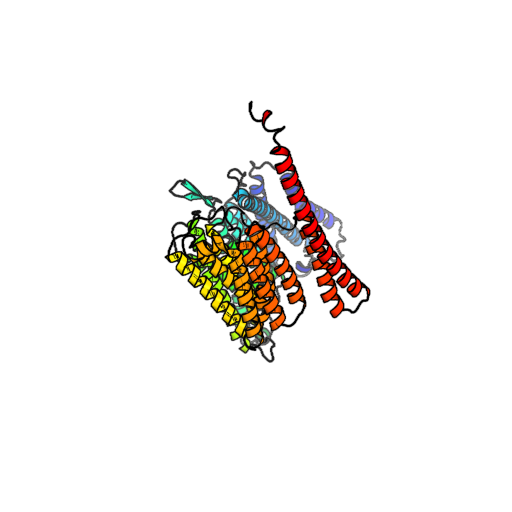88 18.933 1.00 89.31 176 LEU A O 1
ATOM 1343 N N . GLN A 1 177 ? -1.493 20.856 20.699 1.00 88.81 177 GLN A N 1
ATOM 1344 C CA . GLN A 1 177 ? -0.648 21.613 21.637 1.00 88.81 177 GLN A CA 1
ATOM 1345 C C . GLN A 1 177 ? 0.846 21.476 21.313 1.00 88.81 177 GLN A C 1
ATOM 1347 O O . GLN A 1 177 ? 1.643 22.341 21.669 1.00 88.81 177 GLN A O 1
ATOM 1352 N N . VAL A 1 178 ? 1.246 20.406 20.616 1.00 85.88 178 VAL A N 1
ATO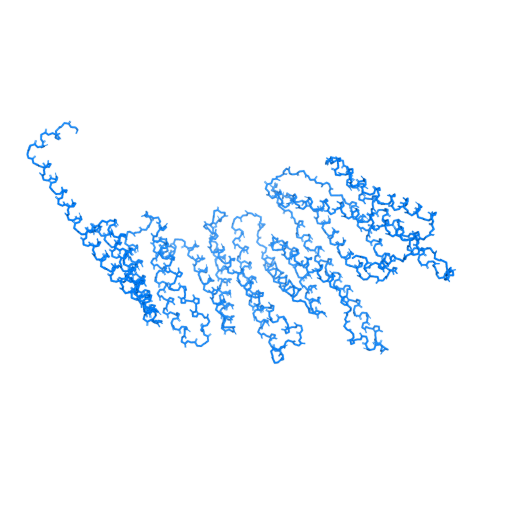M 1353 C CA . VAL A 1 178 ? 2.615 20.274 20.116 1.00 85.88 178 VAL A CA 1
ATOM 1354 C C . VAL A 1 178 ? 2.796 21.292 18.981 1.00 85.88 178 VAL A C 1
ATOM 1356 O O . VAL A 1 178 ? 1.994 21.292 18.038 1.00 85.88 178 VAL A O 1
ATOM 1359 N N . PRO A 1 179 ? 3.818 22.167 19.040 1.00 79.31 179 PRO A N 1
ATOM 1360 C CA . PRO A 1 179 ? 4.027 23.207 18.031 1.00 79.31 179 PRO A CA 1
ATOM 1361 C C . PRO A 1 179 ? 4.180 22.567 16.655 1.00 79.31 179 PRO A C 1
ATOM 1363 O O . PRO A 1 179 ? 4.805 21.526 16.572 1.00 79.31 179 PRO A O 1
ATOM 1366 N N . ALA A 1 180 ? 3.625 23.135 15.580 1.00 72.44 180 ALA A N 1
ATOM 1367 C CA . ALA A 1 180 ? 3.651 22.509 14.244 1.00 72.44 180 ALA A CA 1
ATOM 1368 C C . ALA A 1 180 ? 5.068 22.354 13.660 1.00 72.44 180 ALA A C 1
ATOM 1370 O O . ALA A 1 180 ? 5.340 21.411 12.916 1.00 72.44 180 ALA A O 1
ATOM 1371 N N . PHE A 1 181 ? 5.967 23.254 14.052 1.00 71.62 181 PHE A N 1
ATOM 1372 C CA . PHE A 1 181 ? 7.370 23.258 13.671 1.00 71.62 181 PHE A CA 1
ATOM 1373 C C . PHE A 1 181 ? 8.231 23.376 14.921 1.00 71.62 181 PHE A C 1
ATOM 1375 O O . PHE A 1 181 ? 7.828 23.993 15.908 1.00 71.62 181 PHE A O 1
ATOM 1382 N N . SER A 1 182 ? 9.413 22.791 14.864 1.00 66.88 182 SER A N 1
ATOM 1383 C CA . SER A 1 182 ? 10.454 22.939 15.874 1.00 66.88 182 SER A CA 1
ATOM 1384 C C . SER A 1 182 ? 11.734 23.401 15.199 1.00 66.88 182 SER A C 1
ATOM 1386 O O . SER A 1 182 ? 11.934 23.152 14.013 1.00 66.88 182 SER A O 1
ATOM 1388 N N . VAL A 1 183 ? 12.563 24.112 15.954 1.00 68.88 183 VAL A N 1
ATOM 1389 C CA . VAL A 1 183 ? 13.852 24.624 15.491 1.00 68.88 183 VAL A CA 1
ATOM 1390 C C . VAL A 1 183 ? 14.940 23.808 16.174 1.00 68.88 183 VAL A C 1
ATOM 1392 O O . VAL A 1 183 ? 14.835 23.553 17.377 1.00 68.88 183 VAL A O 1
ATOM 1395 N N . ASP A 1 184 ? 15.918 23.317 15.417 1.00 68.81 184 ASP A N 1
ATOM 1396 C CA . ASP A 1 184 ? 17.032 22.559 15.993 1.00 68.81 184 ASP A CA 1
ATOM 1397 C C . ASP A 1 184 ? 18.083 23.503 16.593 1.00 68.81 184 ASP A C 1
ATOM 1399 O O . ASP A 1 184 ? 17.979 24.728 16.495 1.00 68.81 184 ASP A O 1
ATOM 1403 N N . ALA A 1 185 ? 19.096 22.932 17.250 1.00 69.88 185 ALA A N 1
ATOM 1404 C CA . ALA A 1 185 ? 20.201 23.704 17.818 1.00 69.88 185 ALA A CA 1
ATOM 1405 C C . ALA A 1 185 ? 20.988 24.486 16.747 1.00 69.88 185 ALA A C 1
ATOM 1407 O O . ALA A 1 185 ? 21.663 25.458 17.074 1.00 69.88 185 ALA A O 1
ATOM 1408 N N . GLU A 1 186 ? 20.872 24.087 15.476 1.00 72.25 186 GLU A N 1
ATOM 1409 C CA . GLU A 1 186 ? 21.490 24.735 14.320 1.00 72.25 186 GLU A CA 1
ATOM 1410 C C . GLU A 1 186 ? 20.570 25.771 13.641 1.00 72.25 186 GLU A C 1
ATOM 1412 O O . GLU A 1 186 ? 20.929 26.325 12.601 1.00 72.25 186 GLU A O 1
ATOM 1417 N N . GLY A 1 187 ? 19.395 26.063 14.214 1.00 65.94 187 GLY A N 1
ATOM 1418 C CA . GLY A 1 187 ? 18.465 27.073 13.706 1.00 65.94 187 GLY A CA 1
ATOM 1419 C C . GLY A 1 187 ? 17.585 26.617 12.537 1.00 65.94 187 GLY A C 1
ATOM 1420 O O . GLY A 1 187 ? 16.889 27.440 11.943 1.00 65.94 187 GLY A O 1
ATOM 1421 N N . ARG A 1 188 ? 17.579 25.330 12.182 1.00 62.84 188 ARG A N 1
ATOM 1422 C CA . ARG A 1 188 ? 16.786 24.790 11.070 1.00 62.84 188 ARG A CA 1
ATOM 1423 C C . ARG A 1 188 ? 15.373 24.466 11.530 1.00 62.84 188 ARG A C 1
ATOM 1425 O O . ARG A 1 188 ? 15.167 23.823 12.558 1.00 62.84 188 ARG A O 1
ATOM 1432 N N . VAL A 1 189 ? 14.391 24.882 10.737 1.00 62.69 189 VAL A N 1
ATOM 1433 C CA . VAL A 1 189 ? 12.969 24.624 10.982 1.00 62.69 189 VAL A CA 1
ATOM 1434 C C . VAL A 1 189 ? 12.603 23.242 10.442 1.00 62.69 189 VAL A C 1
ATOM 1436 O O . VAL A 1 189 ? 12.821 22.948 9.269 1.00 62.69 189 VAL A O 1
ATOM 1439 N N . PHE A 1 190 ? 12.015 22.389 11.278 1.00 65.38 190 PHE A N 1
ATOM 1440 C CA . PHE A 1 190 ? 11.535 21.066 10.881 1.00 65.38 190 PHE A CA 1
ATOM 1441 C C . PHE A 1 190 ? 10.092 20.827 11.327 1.00 65.38 190 PHE A C 1
ATOM 1443 O O . PHE A 1 190 ? 9.647 21.317 12.368 1.00 65.38 190 PHE A O 1
ATOM 1450 N N . THR A 1 191 ? 9.348 20.052 10.532 1.00 64.69 191 THR A N 1
ATOM 1451 C CA . THR A 1 191 ? 7.989 19.607 10.869 1.00 64.69 191 THR A CA 1
ATOM 1452 C C . THR A 1 191 ? 8.020 18.826 12.176 1.00 64.69 191 THR A C 1
ATOM 1454 O O . THR A 1 191 ? 8.768 17.854 12.314 1.00 64.69 191 THR A O 1
ATOM 1457 N N . SER A 1 192 ? 7.221 19.252 13.148 1.00 70.56 192 SER A N 1
ATOM 1458 C CA . SER A 1 192 ? 7.269 18.669 14.479 1.00 70.56 192 SER A CA 1
ATOM 1459 C C . SER A 1 192 ? 6.627 17.282 14.543 1.00 70.56 192 SER A C 1
ATOM 1461 O O . SER A 1 192 ? 5.918 16.823 13.648 1.00 70.56 192 SER A O 1
ATOM 1463 N N . ARG A 1 193 ? 6.810 16.632 15.693 1.00 80.94 193 ARG A N 1
ATOM 1464 C CA . ARG A 1 193 ? 6.304 15.288 15.995 1.00 80.94 193 ARG A CA 1
ATOM 1465 C C . ARG A 1 193 ? 4.789 15.226 16.239 1.00 80.94 193 ARG A C 1
ATOM 1467 O O . ARG A 1 193 ? 4.302 14.152 16.595 1.00 80.94 193 ARG A O 1
ATOM 1474 N N . TRP A 1 194 ? 4.043 16.319 16.060 1.00 84.25 194 TRP A N 1
ATOM 1475 C CA . TRP A 1 194 ? 2.627 16.414 16.443 1.00 84.25 194 TRP A CA 1
ATOM 1476 C C . TRP A 1 194 ? 1.746 15.320 15.812 1.00 84.25 194 TRP A C 1
ATOM 1478 O O . TRP A 1 194 ? 0.928 14.729 16.511 1.00 84.25 194 TRP A O 1
ATOM 1488 N N . LEU A 1 195 ? 1.966 14.961 14.540 1.00 85.06 195 LEU A N 1
ATOM 1489 C CA . LEU A 1 195 ? 1.234 13.874 13.870 1.00 85.06 195 LEU A CA 1
ATOM 1490 C C . LEU A 1 195 ? 1.528 12.492 14.472 1.00 85.06 195 LEU A C 1
ATOM 1492 O O . LEU A 1 195 ? 0.628 11.664 14.599 1.00 85.06 195 LEU A O 1
ATOM 1496 N N . SER A 1 196 ? 2.771 12.234 14.882 1.00 84.62 196 SER A N 1
ATOM 1497 C CA . SER A 1 196 ? 3.121 10.968 15.542 1.00 84.62 196 SER A CA 1
ATOM 1498 C C . SER A 1 196 ? 2.539 10.874 16.955 1.00 84.62 196 SER A C 1
ATOM 1500 O O . SER A 1 196 ? 2.096 9.806 17.373 1.00 84.62 196 SER A O 1
ATOM 1502 N N . VAL A 1 197 ? 2.464 12.008 17.664 1.00 90.50 197 VAL A N 1
ATOM 1503 C CA . VAL A 1 197 ? 1.778 12.114 18.959 1.00 90.50 197 VAL A CA 1
ATOM 1504 C C . VAL A 1 197 ? 0.279 11.887 18.776 1.00 90.50 197 VAL A C 1
ATOM 1506 O O . VAL A 1 197 ? -0.305 11.107 19.523 1.00 90.50 197 VAL A O 1
ATOM 1509 N N . LEU A 1 198 ? -0.331 12.486 17.747 1.00 90.94 198 LEU A N 1
ATOM 1510 C CA . LEU A 1 198 ? -1.729 12.253 17.386 1.00 90.94 198 LEU A CA 1
ATOM 1511 C C . LEU A 1 198 ? -2.008 10.765 17.159 1.00 90.94 198 LEU A C 1
ATOM 1513 O O . LEU A 1 198 ? -2.915 10.214 17.781 1.00 90.94 198 LEU A O 1
ATOM 1517 N N . ALA A 1 199 ? -1.222 10.113 16.297 1.00 91.94 199 ALA A N 1
ATOM 1518 C CA . ALA A 1 199 ? -1.387 8.695 15.991 1.00 91.94 199 ALA A CA 1
ATOM 1519 C C . ALA A 1 199 ? -1.315 7.835 17.261 1.00 91.94 199 ALA A C 1
ATOM 1521 O O . ALA A 1 199 ? -2.169 6.973 17.470 1.00 91.94 199 ALA A O 1
ATOM 1522 N N . LEU A 1 200 ? -0.342 8.106 18.140 1.00 94.75 200 LEU A N 1
ATOM 1523 C CA . LEU A 1 200 ? -0.197 7.395 19.407 1.00 94.75 200 LEU A CA 1
ATOM 1524 C C . LEU A 1 200 ? -1.385 7.622 20.341 1.00 94.75 200 LEU A C 1
ATOM 1526 O O . LEU A 1 200 ? -1.930 6.654 20.862 1.00 94.75 200 LEU A O 1
ATOM 1530 N N . LEU A 1 201 ? -1.805 8.870 20.556 1.00 95.12 201 LEU A N 1
ATOM 1531 C CA . LEU A 1 201 ? -2.906 9.178 21.469 1.00 95.12 201 LEU A CA 1
ATOM 1532 C C . LEU A 1 201 ? -4.227 8.573 20.981 1.00 95.12 201 LEU A C 1
ATOM 1534 O O . LEU A 1 201 ? -4.944 7.960 21.770 1.00 95.12 201 LEU A O 1
ATOM 1538 N N . VAL A 1 202 ? -4.519 8.663 19.680 1.00 94.88 202 VAL A N 1
ATOM 1539 C CA . VAL A 1 202 ? -5.698 8.017 19.081 1.00 94.88 202 VAL A CA 1
ATOM 1540 C C . VAL A 1 202 ? -5.624 6.496 19.234 1.00 94.88 202 VAL A C 1
ATOM 1542 O O . VAL A 1 202 ? -6.618 5.868 19.605 1.00 94.88 202 VAL A O 1
ATOM 1545 N N . ALA A 1 203 ? -4.451 5.893 19.019 1.00 96.06 203 ALA A N 1
ATOM 1546 C CA . ALA A 1 203 ? -4.249 4.462 19.224 1.00 96.06 203 ALA A CA 1
ATOM 1547 C C . ALA A 1 203 ? -4.432 4.048 20.693 1.00 96.06 203 ALA A C 1
ATOM 1549 O O . ALA A 1 203 ? -5.077 3.037 20.963 1.00 96.06 203 ALA A O 1
ATOM 1550 N N . VAL A 1 204 ? -3.928 4.832 21.651 1.00 96.88 204 VAL A N 1
ATOM 1551 C CA . VAL A 1 204 ? -4.113 4.589 23.091 1.00 96.88 204 VAL A CA 1
ATOM 1552 C C . VAL A 1 204 ? -5.588 4.679 23.467 1.00 96.88 204 VAL A C 1
ATOM 1554 O O . VAL A 1 204 ? -6.084 3.782 24.143 1.00 96.88 204 VAL A O 1
ATOM 1557 N N . VAL A 1 205 ? -6.315 5.693 22.986 1.00 95.81 205 VAL A N 1
ATOM 1558 C CA . VAL A 1 205 ? -7.769 5.810 23.188 1.00 95.81 205 VAL A CA 1
ATOM 1559 C C . VAL A 1 205 ? -8.478 4.561 22.657 1.00 95.81 205 VAL A C 1
ATOM 1561 O O . VAL A 1 205 ? -9.202 3.896 23.400 1.00 95.81 205 VAL A O 1
ATOM 1564 N N . ALA A 1 206 ? -8.210 4.176 21.408 1.00 94.69 206 ALA A N 1
ATOM 1565 C CA . ALA A 1 206 ? -8.742 2.954 20.811 1.00 94.69 206 ALA A CA 1
ATOM 1566 C C . ALA A 1 206 ? -8.423 1.707 21.667 1.00 94.69 206 ALA A C 1
ATOM 1568 O O . ALA A 1 206 ? -9.315 0.918 21.992 1.00 94.69 206 ALA A O 1
ATOM 1569 N N . GLY A 1 207 ? -7.170 1.558 22.099 1.00 94.62 207 GLY A N 1
ATOM 1570 C CA . GLY A 1 207 ? -6.706 0.461 22.944 1.00 94.62 207 GLY A CA 1
ATOM 1571 C C . GLY A 1 207 ? -7.420 0.399 24.295 1.00 94.62 207 GLY A C 1
ATOM 1572 O O . GLY A 1 207 ? -7.918 -0.660 24.676 1.00 94.62 207 GLY A O 1
ATOM 1573 N N . VAL A 1 208 ? -7.544 1.527 24.999 1.00 95.44 208 VAL A N 1
ATOM 1574 C CA . VAL A 1 208 ? -8.208 1.622 26.310 1.00 95.44 208 VAL A CA 1
ATOM 1575 C C . VAL A 1 208 ? -9.678 1.220 26.214 1.00 95.44 208 VAL A C 1
ATOM 1577 O O . VAL A 1 208 ? -10.145 0.414 27.022 1.00 95.44 208 VAL A O 1
ATOM 1580 N N . PHE A 1 209 ? -10.412 1.696 25.204 1.00 94.12 209 PHE A N 1
ATOM 1581 C CA . PHE A 1 209 ? -11.817 1.319 25.022 1.00 94.12 209 PHE A CA 1
ATOM 1582 C C . PHE A 1 209 ? -11.978 -0.171 24.660 1.00 94.12 209 PHE A C 1
ATOM 1584 O O . PHE A 1 209 ? -12.888 -0.850 25.156 1.00 94.12 209 PHE A O 1
ATOM 1591 N N . VAL A 1 210 ? -11.074 -0.743 23.858 1.00 93.25 210 VAL A N 1
ATOM 1592 C CA . VAL A 1 210 ? -11.093 -2.183 23.532 1.00 93.25 210 VAL A CA 1
ATOM 1593 C C . VAL A 1 210 ? -10.721 -3.062 24.733 1.00 93.25 210 VAL A C 1
ATOM 1595 O O . VAL A 1 210 ? -11.341 -4.114 24.954 1.00 93.25 210 VAL A O 1
ATOM 1598 N N . LEU A 1 211 ? -9.767 -2.627 25.555 1.00 93.44 211 LEU A N 1
ATOM 1599 C CA . LEU A 1 211 ? -9.421 -3.283 26.816 1.00 93.44 211 LEU A CA 1
ATOM 1600 C C . LEU A 1 211 ? -10.578 -3.200 27.813 1.00 93.44 211 LEU A C 1
ATOM 1602 O O . LEU A 1 211 ? -10.969 -4.223 28.373 1.00 93.44 211 LEU A O 1
ATOM 1606 N N . GLY A 1 212 ? -11.193 -2.026 27.971 1.00 90.44 212 GLY A N 1
ATOM 1607 C CA . GLY A 1 212 ? -12.347 -1.813 28.846 1.00 90.44 212 GLY A CA 1
ATOM 1608 C C . GLY A 1 212 ? -13.530 -2.709 28.478 1.00 90.44 212 GLY A C 1
ATOM 1609 O O . GLY A 1 212 ? -14.093 -3.391 29.338 1.00 90.44 212 GLY A O 1
ATOM 1610 N N . THR A 1 213 ? -13.859 -2.812 27.186 1.00 88.56 213 THR A N 1
ATOM 1611 C CA . THR A 1 213 ? -14.892 -3.752 26.711 1.00 88.56 213 THR A CA 1
ATOM 1612 C C . THR A 1 213 ? -14.510 -5.217 26.955 1.00 88.56 213 THR A C 1
ATOM 1614 O O . THR A 1 213 ? -15.382 -6.033 27.257 1.00 88.56 213 THR A O 1
ATOM 1617 N N . GLY A 1 214 ? -13.220 -5.558 26.884 1.00 87.38 214 GLY A N 1
ATOM 1618 C CA . GLY A 1 214 ? -12.711 -6.901 27.181 1.00 87.38 214 GLY A CA 1
ATOM 1619 C C . GLY A 1 214 ? -12.802 -7.265 28.657 1.00 87.38 214 GLY A C 1
ATOM 1620 O O . GLY A 1 214 ? -13.269 -8.349 29.006 1.00 87.38 214 GLY A O 1
ATOM 1621 N N . LEU A 1 215 ? -12.428 -6.337 29.537 1.00 89.50 215 LEU A N 1
ATOM 1622 C CA . LEU A 1 215 ? -12.560 -6.494 30.983 1.00 89.50 215 LEU A CA 1
ATOM 1623 C C . LEU A 1 215 ? -14.029 -6.596 31.395 1.00 89.50 215 LEU A C 1
ATOM 1625 O O . LEU A 1 215 ? -14.363 -7.455 32.208 1.00 89.50 215 LEU A O 1
ATOM 1629 N N . ALA A 1 216 ? -14.916 -5.794 30.799 1.00 86.62 216 ALA A N 1
ATOM 1630 C CA . ALA A 1 216 ? -16.356 -5.891 31.026 1.00 86.62 216 ALA A CA 1
ATOM 1631 C C . ALA A 1 216 ? -16.906 -7.265 30.607 1.00 86.62 216 ALA A C 1
ATOM 1633 O O . ALA A 1 216 ? -17.665 -7.884 31.353 1.00 86.62 216 ALA A O 1
ATOM 1634 N N . HIS A 1 217 ? -16.471 -7.788 29.457 1.00 85.12 217 HIS A N 1
ATOM 1635 C CA . HIS A 1 217 ? -16.844 -9.129 29.011 1.00 85.12 217 HIS A CA 1
ATOM 1636 C C . HIS A 1 217 ? -16.308 -10.222 29.953 1.00 85.12 217 HIS A C 1
ATOM 1638 O O . HIS A 1 217 ? -17.052 -11.120 30.347 1.00 85.12 217 HIS A O 1
ATOM 1644 N N . ARG A 1 218 ? -15.048 -10.120 30.398 1.00 86.94 218 ARG A N 1
ATOM 1645 C CA . ARG A 1 218 ? -14.458 -11.049 31.376 1.00 86.94 218 ARG A CA 1
ATOM 1646 C C . ARG A 1 218 ? -15.195 -11.011 32.716 1.00 86.94 218 ARG A C 1
ATOM 1648 O O . ARG A 1 218 ? -15.439 -12.065 33.295 1.00 86.94 218 ARG A O 1
ATOM 1655 N N . ARG A 1 219 ? -15.571 -9.822 33.203 1.00 88.19 219 ARG A N 1
ATOM 1656 C CA . ARG A 1 219 ? -16.378 -9.651 34.424 1.00 88.19 219 ARG A CA 1
ATOM 1657 C C . ARG A 1 219 ? -17.758 -10.293 34.270 1.00 88.19 219 ARG A C 1
ATOM 1659 O O . ARG A 1 219 ? -18.126 -11.070 35.144 1.00 88.19 219 ARG A O 1
ATOM 1666 N N . ARG A 1 220 ? -18.452 -10.078 33.140 1.00 84.31 220 ARG A N 1
ATOM 1667 C CA . ARG A 1 220 ? -19.731 -10.751 32.822 1.00 84.31 220 ARG A CA 1
ATOM 1668 C C . ARG A 1 220 ? -19.590 -12.273 32.900 1.00 84.31 220 ARG A C 1
ATOM 1670 O O . ARG A 1 220 ? -20.398 -12.920 33.551 1.00 84.31 220 ARG A O 1
ATOM 1677 N N . ARG A 1 221 ? -18.543 -12.841 32.288 1.00 85.56 221 ARG A N 1
ATOM 1678 C CA . ARG A 1 221 ? -18.289 -14.293 32.321 1.00 85.56 221 ARG A CA 1
ATOM 1679 C C . ARG A 1 221 ? -18.000 -14.813 33.730 1.00 85.56 221 ARG A C 1
ATOM 1681 O O . ARG A 1 221 ? -18.510 -15.863 34.092 1.00 85.56 221 ARG A O 1
ATOM 1688 N N . LYS A 1 222 ? -17.219 -14.082 34.534 1.00 88.69 222 LYS A N 1
ATOM 1689 C CA . LYS A 1 222 ? -16.939 -14.458 35.931 1.00 88.69 222 LYS A CA 1
ATOM 1690 C C . LYS A 1 222 ? -18.195 -14.425 36.803 1.00 88.69 222 LYS A C 1
ATOM 1692 O O . LYS A 1 222 ? -18.408 -15.349 37.568 1.00 88.69 222 LYS A O 1
ATOM 1697 N N . GLN A 1 223 ? -19.025 -13.392 36.659 1.00 89.38 223 GLN A N 1
ATOM 1698 C CA . GLN A 1 223 ? -20.290 -13.257 37.394 1.00 89.38 223 GLN A CA 1
ATOM 1699 C C . GLN A 1 223 ? -21.346 -14.280 36.957 1.00 89.38 223 GLN A C 1
ATOM 1701 O O . GLN A 1 223 ? -22.277 -14.561 37.706 1.00 89.38 223 GLN A O 1
ATOM 1706 N N . ALA A 1 224 ? -21.218 -14.826 35.745 1.00 87.69 224 ALA A N 1
ATOM 1707 C CA . ALA A 1 224 ? -22.099 -15.874 35.255 1.00 87.69 224 ALA A CA 1
ATOM 1708 C C . ALA A 1 224 ? -21.829 -17.240 35.915 1.00 87.69 224 ALA A C 1
ATOM 1710 O O . ALA A 1 224 ? -22.719 -18.085 35.944 1.00 87.69 224 ALA A O 1
ATOM 1711 N N . TRP A 1 225 ? -20.634 -17.467 36.463 1.00 84.50 225 TRP A N 1
ATOM 1712 C CA . TRP A 1 225 ? -20.301 -18.712 37.152 1.00 84.50 225 TRP A CA 1
ATOM 1713 C C . TRP A 1 225 ? -20.642 -18.630 38.651 1.00 84.50 225 TRP A C 1
ATOM 1715 O O . TRP A 1 225 ? -20.308 -17.624 39.277 1.00 84.50 225 TRP A O 1
ATOM 1725 N N . PRO A 1 226 ? -21.236 -19.669 39.270 1.00 88.38 226 PRO A N 1
ATOM 1726 C CA . PRO A 1 226 ? -21.758 -20.906 38.671 1.00 88.38 226 PRO A CA 1
ATOM 1727 C C . PRO A 1 226 ? -23.237 -20.813 38.241 1.00 88.38 226 PRO A C 1
ATOM 1729 O O . PRO A 1 226 ? -23.722 -21.677 37.521 1.00 88.38 226 PRO A O 1
ATOM 1732 N N . ALA A 1 227 ? -23.973 -19.783 38.670 1.00 88.00 227 ALA A N 1
ATOM 1733 C CA . ALA A 1 227 ? -25.441 -19.788 38.650 1.00 88.00 227 ALA A CA 1
ATOM 1734 C C . ALA A 1 227 ? -26.102 -19.412 37.306 1.00 88.00 227 ALA A C 1
ATOM 1736 O O . ALA A 1 227 ? -27.296 -19.634 37.125 1.00 88.00 227 ALA A O 1
ATOM 1737 N N . ARG A 1 228 ? -25.375 -18.808 36.358 1.00 85.25 228 ARG A N 1
ATOM 1738 C CA . ARG A 1 228 ? -25.926 -18.271 35.096 1.00 85.25 228 ARG A CA 1
ATOM 1739 C C . ARG A 1 228 ? -25.140 -18.749 33.872 1.00 85.25 228 ARG A C 1
ATOM 1741 O O . ARG A 1 228 ? -24.776 -17.952 33.012 1.00 85.25 228 ARG A O 1
ATOM 1748 N N . LEU A 1 229 ? -24.891 -20.057 33.772 1.00 86.44 229 LEU A N 1
ATOM 1749 C CA . LEU A 1 229 ? -24.116 -20.657 32.672 1.00 86.44 229 LEU A CA 1
ATOM 1750 C C . LEU A 1 229 ? -24.692 -20.368 31.277 1.00 86.44 229 LEU A C 1
ATOM 1752 O O . LEU A 1 229 ? -23.921 -20.209 30.335 1.00 86.44 229 LEU A O 1
ATOM 1756 N N . HIS A 1 230 ? -26.014 -20.210 31.145 1.00 84.75 230 HIS A N 1
ATOM 1757 C CA . HIS A 1 230 ? -26.658 -19.834 29.877 1.00 84.75 230 HIS A CA 1
ATOM 1758 C C . HIS A 1 230 ? -26.116 -18.508 29.305 1.00 84.75 230 HIS A C 1
ATOM 1760 O O . HIS A 1 230 ? -25.971 -18.369 28.095 1.00 84.75 230 HIS A O 1
ATOM 1766 N N . VAL A 1 231 ? -25.695 -17.571 30.166 1.00 81.69 231 VAL A N 1
ATOM 1767 C CA . VAL A 1 231 ? -25.101 -16.279 29.771 1.00 81.69 231 VAL A CA 1
ATOM 1768 C C . VAL A 1 231 ? -23.750 -16.453 29.062 1.00 81.69 231 VAL A C 1
ATOM 1770 O O . VAL A 1 231 ? -23.307 -15.550 28.352 1.00 81.69 231 VAL A O 1
ATOM 1773 N N . LEU A 1 232 ? -23.075 -17.593 29.249 1.00 81.44 232 LEU A N 1
ATOM 1774 C CA . LEU A 1 232 ? -21.829 -17.917 28.547 1.00 81.44 232 LEU A CA 1
ATOM 1775 C C . LEU A 1 232 ? -22.073 -18.363 27.101 1.00 81.44 232 LEU A C 1
ATOM 1777 O O . LEU A 1 232 ? -21.179 -18.187 26.277 1.00 81.44 232 LEU A O 1
ATOM 1781 N N . ALA A 1 233 ? -23.253 -18.917 26.807 1.00 81.44 233 ALA A N 1
ATOM 1782 C CA . ALA A 1 233 ? -23.661 -19.302 25.458 1.00 81.44 233 ALA A CA 1
ATOM 1783 C C . ALA A 1 233 ? -24.202 -18.108 24.652 1.00 81.44 233 ALA A C 1
ATOM 1785 O O . ALA A 1 233 ? -24.194 -18.132 23.424 1.00 81.44 233 ALA A O 1
ATOM 1786 N N . GLU A 1 234 ? -24.644 -17.042 25.326 1.00 80.62 234 GLU A N 1
ATOM 1787 C CA . GLU A 1 234 ? -25.139 -15.843 24.655 1.00 80.62 234 GLU A CA 1
ATOM 1788 C C . GLU A 1 234 ? -24.006 -15.039 23.994 1.00 80.62 234 GLU A C 1
ATOM 1790 O O . GLU A 1 234 ? -23.061 -14.609 24.678 1.00 80.62 234 GLU A O 1
ATOM 1795 N N . PRO A 1 235 ? -24.124 -14.716 22.693 1.00 72.50 235 PRO A N 1
ATOM 1796 C CA . PRO A 1 235 ? -23.173 -13.835 22.039 1.00 72.50 235 PRO A CA 1
ATOM 1797 C C . PRO A 1 235 ? -23.162 -12.456 22.724 1.00 72.50 235 PRO A C 1
ATOM 1799 O O . PRO A 1 235 ? -24.179 -11.991 23.253 1.00 72.50 235 PRO A O 1
ATOM 1802 N N . PRO A 1 236 ? -22.008 -11.762 22.768 1.00 73.19 236 PRO A N 1
ATOM 1803 C CA . PRO A 1 236 ? -21.965 -10.411 23.307 1.00 73.19 236 PRO A CA 1
ATOM 1804 C C . PRO A 1 236 ? -22.914 -9.504 22.515 1.00 73.19 236 PRO A C 1
ATOM 1806 O O . PRO A 1 236 ? -23.001 -9.616 21.296 1.00 73.19 236 PRO A O 1
ATOM 1809 N N . ALA A 1 237 ? -23.612 -8.596 23.205 1.00 77.38 237 ALA A N 1
ATOM 1810 C CA . ALA A 1 237 ? -24.527 -7.659 22.554 1.00 77.38 237 ALA A CA 1
ATOM 1811 C C . ALA A 1 237 ? -23.814 -6.912 21.420 1.00 77.38 237 ALA A C 1
ATOM 1813 O O . ALA A 1 237 ? -22.740 -6.336 21.647 1.00 77.38 237 ALA A O 1
ATOM 1814 N N . ASP A 1 238 ? -24.407 -6.942 20.227 1.00 72.69 238 ASP A N 1
ATOM 1815 C CA . ASP A 1 238 ? -23.822 -6.303 19.060 1.00 72.69 238 ASP A CA 1
ATOM 1816 C C . ASP A 1 238 ? -23.781 -4.777 19.238 1.00 72.69 238 ASP A C 1
ATOM 1818 O O . ASP A 1 238 ? -24.647 -4.169 19.870 1.00 72.69 238 ASP A O 1
ATOM 1822 N N . ARG A 1 239 ? -22.703 -4.162 18.750 1.00 82.75 239 ARG A N 1
ATOM 1823 C CA . ARG A 1 239 ? -22.430 -2.721 18.869 1.00 82.75 239 ARG A CA 1
ATOM 1824 C C . ARG A 1 239 ? -21.863 -2.224 17.543 1.00 82.75 239 ARG A C 1
ATOM 1826 O O . ARG A 1 239 ? -20.659 -1.951 17.469 1.00 82.75 239 ARG A O 1
ATOM 1833 N N . PRO A 1 240 ? -22.696 -2.130 16.497 1.00 81.12 240 PRO A N 1
ATOM 1834 C CA . PRO A 1 240 ? -22.220 -1.805 15.159 1.00 81.12 240 PRO A CA 1
ATOM 1835 C C . PRO A 1 240 ? -21.545 -0.428 15.126 1.00 81.12 240 PRO A C 1
ATOM 1837 O O . PRO A 1 240 ? -20.416 -0.308 14.658 1.00 81.12 240 PRO A O 1
ATOM 1840 N N . THR A 1 241 ? -22.162 0.596 15.724 1.00 87.50 241 THR A N 1
ATOM 1841 C CA . THR A 1 241 ? -21.652 1.983 15.746 1.00 87.50 241 THR A CA 1
ATOM 1842 C C . THR A 1 241 ? -20.267 2.113 16.382 1.00 87.50 241 THR A C 1
ATOM 1844 O O . THR A 1 241 ? -19.399 2.806 15.847 1.00 87.50 241 THR A O 1
ATOM 1847 N N . PHE A 1 242 ? -20.022 1.401 17.484 1.00 89.38 242 PHE A N 1
ATOM 1848 C CA . PHE A 1 242 ? -18.712 1.359 18.132 1.00 89.38 242 PHE A CA 1
ATOM 1849 C C . PHE A 1 242 ? -17.654 0.717 17.225 1.00 89.38 242 PHE A C 1
ATOM 1851 O O . PHE A 1 242 ? -16.556 1.249 17.094 1.00 89.38 242 PHE A O 1
ATOM 1858 N N . ARG A 1 243 ? -17.976 -0.397 16.553 1.00 89.12 243 ARG A N 1
ATOM 1859 C CA . ARG A 1 243 ? -17.031 -1.069 15.641 1.00 89.12 243 ARG A CA 1
ATOM 1860 C C . ARG A 1 243 ? -16.690 -0.224 14.427 1.00 89.12 243 ARG A C 1
ATOM 1862 O O . ARG A 1 243 ? -15.516 -0.135 14.083 1.00 89.12 243 ARG A O 1
ATOM 1869 N N . TYR A 1 244 ? -17.687 0.416 13.818 1.00 90.31 244 TYR A N 1
ATOM 1870 C CA . TYR A 1 244 ? -17.450 1.340 12.711 1.00 90.31 244 TYR A CA 1
ATOM 1871 C C . TYR A 1 244 ? -16.560 2.505 13.152 1.00 90.31 244 TYR A C 1
ATOM 1873 O O . TYR A 1 244 ? -15.576 2.802 12.481 1.00 90.31 244 TYR A O 1
ATOM 1881 N N . SER A 1 245 ? -16.832 3.094 14.321 1.00 92.56 245 SER A N 1
ATOM 1882 C CA . SER A 1 245 ? -16.008 4.178 14.876 1.00 92.56 245 SER A CA 1
ATOM 1883 C C . SER A 1 245 ? -14.560 3.736 15.111 1.00 92.56 245 SER A C 1
ATOM 1885 O O . SER A 1 245 ? -13.627 4.437 14.733 1.00 92.56 245 SER A O 1
ATOM 1887 N N . MET A 1 246 ? -14.357 2.537 15.664 1.00 93.25 246 MET A N 1
ATOM 1888 C CA . MET A 1 246 ? -13.024 1.960 15.855 1.00 93.25 246 MET A CA 1
ATOM 1889 C C . MET A 1 246 ? -12.292 1.717 14.531 1.00 93.25 246 MET A C 1
ATOM 1891 O O . MET A 1 246 ? -11.101 2.003 14.444 1.00 93.25 246 MET A O 1
ATOM 1895 N N . GLY A 1 247 ? -12.995 1.247 13.497 1.00 91.88 247 GLY A N 1
ATOM 1896 C CA . GLY A 1 247 ? -12.434 1.096 12.153 1.00 91.88 247 GLY A CA 1
ATOM 1897 C C . GLY A 1 247 ? -11.982 2.428 11.550 1.00 91.88 247 GLY A C 1
ATOM 1898 O O . GLY A 1 247 ? -10.902 2.496 10.964 1.00 91.88 247 GLY A O 1
ATOM 1899 N N . ILE A 1 248 ? -12.751 3.504 11.754 1.00 93.62 248 ILE A N 1
ATOM 1900 C CA . ILE A 1 248 ? -12.374 4.858 11.318 1.00 93.62 248 ILE A CA 1
ATOM 1901 C C . ILE A 1 248 ? -11.108 5.321 12.046 1.00 93.62 248 ILE A C 1
ATOM 1903 O O . ILE A 1 248 ? -10.145 5.709 11.390 1.00 93.62 248 ILE A O 1
ATOM 1907 N N . LEU A 1 249 ? -11.065 5.227 13.381 1.00 94.31 249 LEU A N 1
ATOM 1908 C CA . LEU A 1 249 ? -9.886 5.630 14.161 1.00 94.31 249 LEU A CA 1
ATOM 1909 C C . LEU A 1 249 ? -8.637 4.828 13.767 1.00 94.31 249 LEU A C 1
ATOM 1911 O O . LEU A 1 249 ? -7.568 5.404 13.583 1.00 94.31 249 LEU A O 1
ATOM 1915 N N . ALA A 1 250 ? -8.773 3.514 13.576 1.00 95.50 250 ALA A N 1
ATOM 1916 C CA . ALA A 1 250 ? -7.686 2.651 13.126 1.00 95.50 250 ALA A CA 1
ATOM 1917 C C . ALA A 1 250 ? -7.191 3.030 11.717 1.00 95.50 250 ALA A C 1
ATOM 1919 O O . ALA A 1 250 ? -5.986 3.070 11.475 1.00 95.50 250 ALA A O 1
ATOM 1920 N N . THR A 1 251 ? -8.102 3.388 10.808 1.00 93.94 251 THR A N 1
ATOM 1921 C CA . THR A 1 251 ? -7.755 3.874 9.461 1.00 93.94 251 THR A CA 1
ATOM 1922 C C . THR A 1 251 ? -7.030 5.219 9.518 1.00 93.94 251 THR A C 1
ATOM 1924 O O . THR A 1 251 ? -6.046 5.410 8.810 1.00 93.94 251 THR A O 1
ATOM 1927 N N . VAL A 1 252 ? -7.449 6.137 10.396 1.00 91.44 252 VAL A N 1
ATOM 1928 C CA . VAL A 1 252 ? -6.742 7.410 10.619 1.00 91.44 252 VAL A CA 1
ATOM 1929 C C . VAL A 1 252 ? -5.318 7.159 11.120 1.00 91.44 252 VAL A C 1
ATOM 1931 O O . VAL A 1 252 ? -4.380 7.738 10.579 1.00 91.44 252 VAL A O 1
ATOM 1934 N N . VAL A 1 253 ? -5.131 6.256 12.092 1.00 94.69 253 VAL A N 1
ATOM 1935 C CA . VAL A 1 253 ? -3.791 5.869 12.576 1.00 94.69 253 VAL A CA 1
ATOM 1936 C C . VAL A 1 253 ? -2.950 5.267 11.448 1.00 94.69 253 VAL A C 1
ATOM 1938 O O . VAL A 1 253 ? -1.772 5.598 11.333 1.00 94.69 253 VAL A O 1
ATOM 1941 N N . LEU A 1 254 ? -3.545 4.435 10.587 1.00 94.19 254 LEU A N 1
ATOM 1942 C CA . LEU A 1 254 ? -2.861 3.848 9.433 1.00 94.19 254 LEU A CA 1
ATOM 1943 C C . LEU A 1 254 ? -2.396 4.928 8.446 1.00 94.19 254 LEU A C 1
ATOM 1945 O O . LEU A 1 254 ? -1.229 4.932 8.064 1.00 94.19 254 LEU A O 1
ATOM 1949 N N . LEU A 1 255 ? -3.279 5.856 8.063 1.00 91.19 255 LEU A N 1
ATOM 1950 C CA . LEU A 1 255 ? -2.972 6.934 7.116 1.00 91.19 255 LEU A CA 1
ATOM 1951 C C . LEU A 1 255 ? -1.899 7.882 7.662 1.00 91.19 255 LEU A C 1
ATOM 1953 O O . LEU A 1 255 ? -0.900 8.140 6.989 1.00 91.19 255 LEU A O 1
ATOM 1957 N N . VAL A 1 256 ? -2.071 8.355 8.901 1.00 88.12 256 VAL A N 1
ATOM 1958 C CA . VAL A 1 256 ? -1.099 9.240 9.560 1.00 88.12 256 VAL A CA 1
ATOM 1959 C C . VAL A 1 256 ? 0.240 8.527 9.737 1.00 88.12 256 VAL A C 1
ATOM 1961 O O . VAL A 1 256 ? 1.290 9.110 9.474 1.00 88.12 256 VAL A O 1
ATOM 1964 N N . GLY A 1 257 ? 0.220 7.256 10.134 1.00 88.12 257 GLY A N 1
ATOM 1965 C CA . GLY A 1 257 ? 1.434 6.476 10.323 1.00 88.12 257 GLY A CA 1
ATOM 1966 C C . GLY A 1 257 ? 2.172 6.163 9.018 1.00 88.12 257 GLY A C 1
ATOM 1967 O O . GLY A 1 257 ? 3.398 6.182 9.010 1.00 88.12 257 GLY A O 1
ATOM 1968 N N . CYS A 1 258 ? 1.470 5.976 7.894 1.00 88.06 258 CYS A N 1
ATOM 1969 C CA . CYS A 1 258 ? 2.117 5.869 6.580 1.00 88.06 258 CYS A CA 1
ATOM 1970 C C . CYS A 1 258 ? 2.823 7.177 6.187 1.00 88.06 258 CYS A C 1
ATOM 1972 O O . CYS A 1 258 ? 3.936 7.134 5.668 1.00 88.06 258 CYS A O 1
ATOM 1974 N N . ALA A 1 259 ? 2.216 8.334 6.477 1.00 83.19 259 ALA A N 1
ATOM 1975 C CA . ALA A 1 259 ? 2.824 9.641 6.216 1.00 83.19 259 ALA A CA 1
ATOM 1976 C C . ALA A 1 259 ? 4.024 9.947 7.135 1.00 83.19 259 ALA A C 1
ATOM 1978 O O . ALA A 1 259 ? 4.895 10.733 6.775 1.00 83.19 259 ALA A O 1
ATOM 1979 N N . GLN A 1 260 ? 4.074 9.336 8.322 1.00 80.44 260 GLN A N 1
ATOM 1980 C CA . GLN A 1 260 ? 5.059 9.614 9.374 1.00 80.44 260 GLN A CA 1
ATOM 1981 C C . GLN A 1 260 ? 5.869 8.373 9.762 1.00 80.44 260 GLN A C 1
ATOM 1983 O O . GLN A 1 260 ? 6.226 8.170 10.925 1.00 80.44 260 GLN A O 1
ATOM 1988 N N . LEU A 1 261 ? 6.164 7.528 8.776 1.00 80.25 261 LEU A N 1
ATOM 1989 C CA . LEU A 1 261 ? 6.749 6.202 8.970 1.00 80.25 261 LEU A CA 1
ATOM 1990 C C . LEU A 1 261 ? 8.082 6.217 9.745 1.00 80.25 261 LEU A C 1
ATOM 1992 O O . LEU A 1 261 ? 8.381 5.286 10.492 1.00 80.25 261 LEU A O 1
ATOM 1996 N N . VAL A 1 262 ? 8.852 7.296 9.583 1.00 77.31 262 VAL A N 1
ATOM 1997 C CA . VAL A 1 262 ? 10.181 7.508 10.181 1.00 77.31 262 VAL A CA 1
ATOM 1998 C C . VAL A 1 262 ? 10.105 7.926 11.659 1.00 77.31 262 VAL A C 1
ATOM 2000 O O . VAL A 1 262 ? 11.087 7.800 12.389 1.00 77.31 262 VAL A O 1
ATOM 2003 N N . LEU A 1 263 ? 8.956 8.417 12.135 1.00 79.75 263 LEU A N 1
ATOM 2004 C CA . LEU A 1 263 ? 8.829 8.893 13.512 1.00 79.75 263 LEU A CA 1
ATOM 2005 C C . LEU A 1 263 ? 8.681 7.723 14.506 1.00 79.75 263 LEU A C 1
ATOM 2007 O O . LEU A 1 263 ? 7.898 6.802 14.274 1.00 79.75 263 LEU A O 1
ATOM 2011 N N . PRO A 1 264 ? 9.364 7.771 15.666 1.00 78.19 264 PRO A N 1
ATOM 2012 C CA . PRO A 1 264 ? 9.481 6.626 16.575 1.00 78.19 264 PRO A CA 1
ATOM 2013 C C . PRO A 1 264 ? 8.159 6.215 17.240 1.00 78.19 264 PRO A C 1
ATOM 2015 O O . PRO A 1 264 ? 8.006 5.067 17.647 1.00 78.19 264 PRO A O 1
ATOM 2018 N N . LEU A 1 265 ? 7.191 7.132 17.355 1.00 86.88 265 LEU A N 1
ATOM 2019 C CA . LEU A 1 265 ? 5.889 6.838 17.969 1.00 86.88 265 LEU A CA 1
ATOM 2020 C C . LEU A 1 265 ? 4.925 6.114 17.016 1.00 86.88 265 LEU A C 1
ATOM 2022 O O . LEU A 1 265 ? 3.924 5.559 17.472 1.00 86.88 265 LEU A O 1
ATOM 2026 N N . THR A 1 266 ? 5.233 6.075 15.716 1.00 88.56 266 THR A N 1
ATOM 2027 C CA . THR A 1 266 ? 4.391 5.440 14.696 1.00 88.56 266 THR A CA 1
ATOM 2028 C C . THR A 1 266 ? 4.278 3.931 14.911 1.00 88.56 266 THR A C 1
ATOM 2030 O O . THR A 1 266 ? 3.175 3.390 14.862 1.00 88.56 266 THR A O 1
ATOM 2033 N N . GLY A 1 267 ? 5.387 3.254 15.225 1.00 91.19 267 GLY A N 1
ATOM 2034 C CA . GLY A 1 267 ? 5.408 1.815 15.499 1.00 91.19 267 GLY A CA 1
ATOM 2035 C C . GLY A 1 267 ? 4.482 1.407 16.653 1.00 91.19 267 GLY A C 1
ATOM 2036 O O . GLY A 1 267 ? 3.550 0.629 16.430 1.00 91.19 267 GLY A O 1
ATOM 2037 N N . PRO A 1 268 ? 4.670 1.949 17.874 1.00 94.25 268 PRO A N 1
ATOM 2038 C CA . PRO A 1 268 ? 3.789 1.683 19.010 1.00 94.25 268 PRO A CA 1
ATOM 2039 C C . PRO A 1 268 ? 2.318 2.008 18.726 1.00 94.25 268 PRO A C 1
ATOM 2041 O O . PRO A 1 268 ? 1.445 1.204 19.053 1.00 94.25 268 PRO A O 1
ATOM 2044 N N . ALA A 1 269 ? 2.036 3.143 18.076 1.00 94.44 269 ALA A N 1
ATOM 2045 C CA . ALA A 1 269 ? 0.676 3.522 17.697 1.00 94.44 269 ALA A CA 1
ATOM 2046 C C . ALA A 1 269 ? 0.023 2.463 16.794 1.00 94.44 269 ALA A C 1
ATOM 2048 O O . ALA A 1 269 ? -1.093 2.008 17.057 1.00 94.44 269 ALA A O 1
ATOM 2049 N N . ALA A 1 270 ? 0.748 2.021 15.765 1.00 96.00 270 ALA A N 1
ATOM 2050 C CA . ALA A 1 270 ? 0.270 1.025 14.823 1.00 96.00 270 ALA A CA 1
ATOM 2051 C C . ALA A 1 270 ? 0.048 -0.342 15.493 1.00 96.00 270 ALA A C 1
ATOM 2053 O O . ALA A 1 270 ? -0.989 -0.965 15.272 1.00 96.00 270 ALA A O 1
ATOM 2054 N N . PHE A 1 271 ? 0.939 -0.783 16.389 1.00 96.62 271 PHE A N 1
ATOM 2055 C CA . PHE A 1 271 ? 0.732 -2.024 17.145 1.00 96.62 271 PHE A CA 1
ATOM 2056 C C . PHE A 1 271 ? -0.491 -1.961 18.062 1.00 96.62 271 PHE A C 1
ATOM 2058 O O . PHE A 1 271 ? -1.299 -2.889 18.049 1.00 96.62 271 PHE A O 1
ATOM 2065 N N . ILE A 1 272 ? -0.666 -0.882 18.831 1.00 97.00 272 ILE A N 1
ATOM 2066 C CA . ILE A 1 272 ? -1.810 -0.746 19.746 1.00 97.00 272 ILE A CA 1
ATOM 2067 C C . ILE A 1 272 ? -3.122 -0.747 18.951 1.00 97.00 272 ILE A C 1
ATOM 2069 O O . ILE A 1 272 ? -4.027 -1.523 19.264 1.00 97.00 272 ILE A O 1
ATOM 2073 N N . ALA A 1 273 ? -3.220 0.073 17.900 1.00 96.62 273 ALA A N 1
ATOM 2074 C CA . ALA A 1 273 ? -4.420 0.152 17.069 1.00 96.62 273 ALA A CA 1
ATOM 2075 C C . ALA A 1 273 ? -4.672 -1.150 16.282 1.00 96.62 273 ALA A C 1
ATOM 2077 O O . ALA A 1 273 ? -5.820 -1.587 16.153 1.00 96.62 273 ALA A O 1
ATOM 2078 N N . GLY A 1 274 ? -3.612 -1.808 15.804 1.00 96.44 274 GLY A N 1
ATOM 2079 C CA . GLY A 1 274 ? -3.681 -3.086 15.099 1.00 96.44 274 GLY A CA 1
ATOM 2080 C C . GLY A 1 274 ? -4.184 -4.214 15.997 1.00 96.44 274 GLY A C 1
ATOM 2081 O O . GLY A 1 274 ? -5.158 -4.888 15.660 1.00 96.44 274 GLY A O 1
ATOM 2082 N N . LEU A 1 275 ? -3.597 -4.368 17.188 1.00 96.31 275 LEU A N 1
ATOM 2083 C CA . LEU A 1 275 ? -4.032 -5.348 18.188 1.00 96.31 275 LEU A CA 1
ATOM 2084 C C . LEU A 1 275 ? -5.453 -5.065 18.687 1.00 96.31 275 LEU A C 1
ATOM 2086 O O . LEU A 1 275 ? -6.233 -5.999 18.873 1.00 96.31 275 LEU A O 1
ATOM 2090 N N . ALA A 1 276 ? -5.819 -3.793 18.871 1.00 95.50 276 ALA A N 1
ATOM 2091 C CA . ALA A 1 276 ? -7.177 -3.404 19.237 1.00 95.50 276 ALA A CA 1
ATOM 2092 C C . ALA A 1 276 ? -8.192 -3.820 18.156 1.00 95.50 276 ALA A C 1
ATOM 2094 O O . ALA A 1 276 ? -9.225 -4.414 18.475 1.00 95.50 276 ALA A O 1
ATOM 2095 N N . SER A 1 277 ? -7.873 -3.580 16.881 1.00 95.56 277 SER A N 1
ATOM 2096 C CA . SER A 1 277 ? -8.726 -3.943 15.740 1.00 95.56 277 SER A CA 1
ATOM 2097 C C . SER A 1 277 ? -8.868 -5.461 15.591 1.00 95.56 277 SER A C 1
ATOM 2099 O O . SER A 1 277 ? -9.987 -5.965 15.480 1.00 95.56 277 SER A O 1
ATOM 2101 N N . LEU A 1 278 ? -7.764 -6.208 15.703 1.00 94.69 278 LEU A N 1
ATOM 2102 C CA . LEU A 1 278 ? -7.772 -7.676 15.674 1.00 94.69 278 LEU A CA 1
ATOM 2103 C C . LEU A 1 278 ? -8.521 -8.284 16.867 1.00 94.69 278 LEU A C 1
ATOM 2105 O O . LEU A 1 278 ? -9.260 -9.251 16.704 1.00 94.69 278 LEU A O 1
ATOM 2109 N N . SER A 1 279 ? -8.394 -7.699 18.062 1.00 93.25 279 SER A N 1
ATOM 2110 C CA . SER A 1 279 ? -9.142 -8.123 19.253 1.00 93.25 279 SER A CA 1
ATOM 2111 C C . SER A 1 279 ? -10.652 -7.957 19.063 1.00 93.25 279 SER A C 1
ATOM 2113 O O . SER A 1 279 ? -11.430 -8.822 19.471 1.00 93.25 279 SER A O 1
ATOM 2115 N N . LEU A 1 280 ? -11.084 -6.872 18.410 1.00 91.62 280 LEU A N 1
ATOM 2116 C CA . LEU A 1 280 ? -12.491 -6.671 18.066 1.00 91.62 280 LEU A CA 1
ATOM 2117 C C . LEU A 1 280 ? -12.969 -7.658 16.997 1.00 91.62 280 LEU A C 1
ATOM 2119 O O . LEU A 1 280 ? -14.023 -8.263 17.193 1.00 91.62 280 LEU A O 1
ATOM 2123 N N . ALA A 1 281 ? -12.183 -7.867 15.936 1.00 91.62 281 ALA A N 1
ATOM 2124 C CA . ALA A 1 281 ? -12.479 -8.844 14.886 1.00 91.62 281 ALA A CA 1
ATOM 2125 C C . ALA A 1 281 ? -12.554 -10.285 15.424 1.00 91.62 281 ALA A C 1
ATOM 2127 O O . ALA A 1 281 ? -13.368 -11.077 14.961 1.00 91.62 281 ALA A O 1
ATOM 2128 N N . HIS A 1 282 ? -11.753 -10.627 16.438 1.00 90.25 282 HIS A N 1
ATOM 2129 C CA . HIS A 1 282 ? -11.818 -11.934 17.089 1.00 90.25 282 HIS A CA 1
ATOM 2130 C C . HIS A 1 282 ? -13.109 -12.146 17.884 1.00 90.25 282 HIS A C 1
ATOM 2132 O O . HIS A 1 282 ? -13.679 -13.233 17.850 1.00 90.25 282 HIS A O 1
ATOM 2138 N N . ARG A 1 283 ? -13.595 -11.119 18.592 1.00 86.44 283 ARG A N 1
ATOM 2139 C CA . ARG A 1 283 ? -14.817 -11.242 19.405 1.00 86.44 283 ARG A CA 1
ATOM 2140 C C . ARG A 1 283 ? -16.068 -11.418 18.555 1.00 86.44 283 ARG A C 1
ATOM 2142 O O . ARG A 1 283 ? -16.956 -12.167 18.944 1.00 86.44 283 ARG A O 1
ATOM 2149 N N . GLN A 1 284 ? -16.156 -10.681 17.453 1.00 86.56 284 GLN A N 1
ATOM 2150 C CA . GLN A 1 284 ? -17.180 -10.851 16.430 1.00 86.56 284 GLN A CA 1
ATOM 2151 C C . GLN A 1 284 ? -16.556 -10.517 15.086 1.00 86.56 284 GLN A C 1
ATOM 2153 O O . GLN A 1 284 ? -16.062 -9.403 14.894 1.00 86.56 284 GLN A O 1
ATOM 2158 N N . TRP A 1 285 ? -16.584 -11.494 14.183 1.00 89.62 285 TRP A N 1
ATOM 2159 C CA . TRP A 1 285 ? -15.915 -11.396 12.898 1.00 89.62 285 TRP A CA 1
ATOM 2160 C C . TRP A 1 285 ? -16.365 -10.151 12.132 1.00 89.62 285 TRP A C 1
ATOM 2162 O O . TRP A 1 285 ? -17.553 -9.918 11.914 1.00 89.62 285 TRP A O 1
ATOM 2172 N N . ASN A 1 286 ? -15.388 -9.340 11.738 1.00 90.62 286 ASN A N 1
ATOM 2173 C CA . ASN A 1 286 ? -15.572 -8.210 10.846 1.00 90.62 286 ASN A CA 1
ATOM 2174 C C . ASN A 1 286 ? -14.325 -8.107 9.972 1.00 90.62 286 ASN A C 1
ATOM 2176 O O . ASN A 1 286 ? -13.235 -7.805 10.462 1.00 90.62 286 ASN A O 1
ATOM 2180 N N . GLU A 1 287 ? -14.513 -8.367 8.684 1.00 90.75 287 GLU A N 1
ATOM 2181 C CA . GLU A 1 287 ? -13.441 -8.411 7.695 1.00 90.75 287 GLU A CA 1
ATOM 2182 C C . GLU A 1 287 ? -12.698 -7.072 7.589 1.00 90.75 287 GLU A C 1
ATOM 2184 O O . GLU A 1 287 ? -11.473 -7.055 7.566 1.00 90.75 287 GLU A O 1
ATOM 2189 N N . ASN A 1 288 ? -13.402 -5.938 7.673 1.00 91.50 288 ASN A N 1
ATOM 2190 C CA . ASN A 1 288 ? -12.776 -4.614 7.587 1.00 91.50 288 ASN A CA 1
ATOM 2191 C C . ASN A 1 288 ? -11.840 -4.336 8.776 1.00 91.50 288 ASN A C 1
ATOM 2193 O O . ASN A 1 288 ? -10.760 -3.776 8.604 1.00 91.50 288 ASN A O 1
ATOM 2197 N N . LEU A 1 289 ? -12.231 -4.738 9.992 1.00 93.31 289 LEU A N 1
ATOM 2198 C CA . LEU A 1 289 ? -11.378 -4.588 11.179 1.00 93.31 289 LEU A CA 1
ATOM 2199 C C . LEU A 1 289 ? -10.165 -5.523 11.132 1.00 93.31 289 LEU A C 1
ATOM 2201 O O . LEU A 1 289 ? -9.092 -5.156 11.612 1.00 93.31 289 LEU A O 1
ATOM 2205 N N . ALA A 1 290 ? -10.327 -6.715 10.554 1.00 94.19 290 ALA A N 1
ATOM 2206 C CA . ALA A 1 290 ? -9.228 -7.642 10.327 1.00 94.19 290 ALA A CA 1
ATOM 2207 C C . ALA A 1 290 ? -8.228 -7.094 9.296 1.00 94.19 290 ALA A C 1
ATOM 2209 O O . ALA A 1 290 ? -7.026 -7.082 9.569 1.00 94.19 290 ALA A O 1
ATOM 2210 N N . ASP A 1 291 ? -8.719 -6.588 8.161 1.00 93.44 291 ASP A N 1
ATOM 2211 C CA . ASP A 1 291 ? -7.907 -6.006 7.089 1.00 93.44 291 ASP A CA 1
ATOM 2212 C C . ASP A 1 291 ? -7.090 -4.806 7.612 1.00 93.44 291 ASP A C 1
ATOM 2214 O O . ASP A 1 291 ? -5.863 -4.781 7.479 1.00 93.44 291 ASP A O 1
ATOM 2218 N N . VAL A 1 292 ? -7.739 -3.855 8.301 1.00 94.25 292 VAL A N 1
ATOM 2219 C CA . VAL A 1 292 ? -7.058 -2.695 8.912 1.00 94.25 292 VAL A CA 1
ATOM 2220 C C . VAL A 1 292 ? -6.100 -3.128 10.025 1.00 94.25 292 VAL A C 1
ATOM 2222 O O . VAL A 1 292 ? -4.995 -2.596 10.130 1.00 94.25 292 VAL A O 1
ATOM 2225 N N . GLY A 1 293 ? -6.477 -4.121 10.834 1.00 95.19 293 GLY A N 1
ATOM 2226 C CA . GLY A 1 293 ? -5.624 -4.665 11.888 1.00 95.19 293 GLY A CA 1
ATOM 2227 C C . GLY A 1 293 ? -4.313 -5.239 11.347 1.00 95.19 293 GLY A C 1
ATOM 2228 O O . GLY A 1 293 ? -3.241 -4.883 11.827 1.00 95.19 293 GLY A O 1
ATOM 2229 N N . ILE A 1 294 ? -4.380 -6.072 10.307 1.00 95.56 294 ILE A N 1
ATOM 2230 C CA . ILE A 1 294 ? -3.209 -6.673 9.645 1.00 95.56 294 ILE A CA 1
ATOM 2231 C C . ILE A 1 294 ? -2.346 -5.599 8.963 1.00 95.56 294 ILE A C 1
ATOM 2233 O O . ILE A 1 294 ? -1.112 -5.642 9.058 1.00 95.56 294 ILE A O 1
ATOM 2237 N N . ALA A 1 295 ? -2.967 -4.596 8.335 1.00 94.88 295 ALA A N 1
ATOM 2238 C CA . ALA A 1 295 ? -2.253 -3.457 7.761 1.00 94.88 295 ALA A CA 1
ATOM 2239 C C . ALA A 1 295 ? -1.491 -2.652 8.832 1.00 94.88 295 ALA A C 1
ATOM 2241 O O . ALA A 1 295 ? -0.319 -2.332 8.647 1.00 94.88 295 ALA A O 1
ATOM 2242 N N . LEU A 1 296 ? -2.110 -2.392 9.986 1.00 96.25 296 LEU A N 1
ATOM 2243 C CA . LEU A 1 296 ? -1.478 -1.693 11.108 1.00 96.25 296 LEU A CA 1
ATOM 2244 C C . LEU A 1 296 ? -0.348 -2.502 11.755 1.00 96.25 296 LEU A C 1
ATOM 2246 O O . LEU A 1 296 ? 0.692 -1.936 12.076 1.00 96.25 296 LEU A O 1
ATOM 2250 N N . ILE A 1 297 ? -0.489 -3.823 11.896 1.00 96.50 297 ILE A N 1
ATOM 2251 C CA . ILE A 1 297 ? 0.623 -4.673 12.354 1.00 96.50 297 ILE A CA 1
ATOM 2252 C C . ILE A 1 297 ? 1.795 -4.611 11.363 1.00 96.50 297 ILE A C 1
ATOM 2254 O O . ILE A 1 297 ? 2.946 -4.503 11.781 1.00 96.50 297 ILE A O 1
ATOM 2258 N N . THR A 1 298 ? 1.513 -4.608 10.055 1.00 96.12 298 THR A N 1
ATOM 2259 C CA . THR A 1 298 ? 2.537 -4.427 9.009 1.00 96.12 298 THR A CA 1
ATOM 2260 C C . THR A 1 298 ? 3.250 -3.091 9.158 1.00 96.12 298 THR A C 1
ATOM 2262 O O . THR A 1 298 ? 4.478 -3.052 9.194 1.00 96.12 298 THR A O 1
ATOM 2265 N N . LEU A 1 299 ? 2.486 -2.008 9.306 1.00 94.62 299 LEU A N 1
ATOM 2266 C CA . LEU A 1 299 ? 3.022 -0.672 9.535 1.00 94.62 299 LEU A CA 1
ATOM 2267 C C . LEU A 1 299 ? 3.890 -0.617 10.803 1.00 94.62 299 LEU A C 1
ATOM 2269 O O . LEU A 1 299 ? 4.972 -0.034 10.779 1.00 94.62 299 LEU A O 1
ATOM 2273 N N . GLY A 1 300 ? 3.448 -1.263 11.886 1.00 94.25 300 GLY A N 1
ATOM 2274 C CA . GLY A 1 300 ? 4.185 -1.355 13.144 1.00 94.25 300 GLY A CA 1
ATOM 2275 C C . GLY A 1 300 ? 5.545 -2.029 12.982 1.00 94.25 300 GLY A C 1
ATOM 2276 O O . GLY A 1 300 ? 6.551 -1.495 13.446 1.00 94.25 300 GLY A O 1
ATOM 2277 N N . VAL A 1 301 ? 5.600 -3.156 12.265 1.00 93.25 301 VAL A N 1
ATOM 2278 C CA . VAL A 1 301 ? 6.859 -3.867 11.982 1.00 93.25 301 VAL A CA 1
ATOM 2279 C C . VAL A 1 301 ? 7.773 -3.047 11.073 1.00 93.25 301 VAL A C 1
ATOM 2281 O O . VAL A 1 301 ? 8.960 -2.932 11.361 1.00 93.25 301 VAL A O 1
ATOM 2284 N N . VAL A 1 302 ? 7.246 -2.428 10.014 1.00 92.88 302 VAL A N 1
ATOM 2285 C CA . VAL A 1 302 ? 8.047 -1.577 9.116 1.00 92.88 302 VAL A CA 1
ATOM 2286 C C . VAL A 1 302 ? 8.628 -0.374 9.870 1.00 92.88 302 VAL A C 1
ATOM 2288 O O . VAL A 1 302 ? 9.811 -0.070 9.728 1.00 92.88 302 VAL A O 1
ATOM 2291 N N . SER A 1 303 ? 7.828 0.279 10.717 1.00 89.94 303 SER A N 1
ATOM 2292 C CA . SER A 1 303 ? 8.288 1.386 11.562 1.00 89.94 303 SER A CA 1
ATOM 2293 C C . SER A 1 303 ? 9.327 0.927 12.595 1.00 89.94 303 SER A C 1
ATOM 2295 O O . SER A 1 303 ? 10.314 1.624 12.820 1.00 89.94 303 SER A O 1
ATOM 2297 N N . LEU A 1 304 ? 9.180 -0.277 13.162 1.00 87.12 304 LEU A N 1
ATOM 2298 C CA . LEU A 1 304 ? 10.182 -0.867 14.054 1.00 87.12 304 LEU A CA 1
ATOM 2299 C C . LEU A 1 304 ? 11.512 -1.123 13.331 1.00 87.12 304 LEU A C 1
ATOM 2301 O O . LEU A 1 304 ? 12.562 -0.766 13.857 1.00 87.12 304 LEU A O 1
ATOM 2305 N N . VAL A 1 305 ? 11.477 -1.675 12.111 1.00 87.69 305 VAL A N 1
ATOM 2306 C CA . VAL A 1 305 ? 12.680 -1.870 11.282 1.00 87.69 305 VAL A CA 1
ATOM 2307 C C . VAL A 1 305 ? 13.379 -0.536 11.022 1.00 87.69 305 VAL A C 1
ATOM 2309 O O . VAL A 1 305 ? 14.603 -0.474 11.074 1.00 87.69 305 VAL A O 1
ATOM 2312 N N . LEU A 1 306 ? 12.636 0.550 10.802 1.00 84.25 306 LEU A N 1
ATOM 2313 C CA . LEU A 1 306 ? 13.234 1.882 10.679 1.00 84.25 306 LEU A CA 1
ATOM 2314 C C . LEU A 1 306 ? 13.860 2.376 11.988 1.00 84.25 306 LEU A C 1
ATOM 2316 O O . LEU A 1 306 ? 14.948 2.947 11.947 1.00 84.25 306 LEU A O 1
ATOM 2320 N N . ALA A 1 307 ? 13.208 2.135 13.128 1.00 79.38 307 ALA A N 1
ATOM 2321 C CA . ALA A 1 307 ? 13.683 2.561 14.443 1.00 79.38 307 ALA A CA 1
ATOM 2322 C C . ALA A 1 307 ? 14.947 1.813 14.906 1.00 79.38 307 ALA A C 1
ATOM 2324 O O . ALA A 1 307 ? 15.793 2.402 15.575 1.00 79.38 307 ALA A O 1
ATOM 2325 N N . CYS A 1 308 ? 15.103 0.536 14.539 1.00 73.31 308 CYS A N 1
ATOM 2326 C CA . CYS A 1 308 ? 16.254 -0.291 14.924 1.00 73.31 308 CYS A CA 1
ATOM 2327 C C . CYS A 1 308 ? 17.588 0.156 14.308 1.00 73.31 308 CYS A C 1
ATOM 2329 O O . CYS A 1 308 ? 18.642 -0.267 14.777 1.00 73.31 308 CYS A O 1
ATOM 2331 N N . PHE A 1 309 ? 17.564 1.010 13.285 1.00 65.62 309 PHE A N 1
ATOM 2332 C CA . PHE A 1 309 ? 18.769 1.530 12.651 1.00 65.62 309 PHE A CA 1
ATOM 2333 C C . PHE A 1 309 ? 18.771 3.061 12.751 1.00 65.62 309 PHE A C 1
ATOM 2335 O O . PHE A 1 309 ? 18.364 3.750 11.818 1.00 65.62 309 PHE A O 1
ATOM 2342 N N . PRO A 1 310 ? 19.198 3.648 13.874 1.00 55.75 310 PRO A N 1
ATOM 2343 C CA . PRO A 1 310 ? 19.295 5.095 13.996 1.00 55.75 310 PRO A CA 1
ATOM 2344 C C . PRO A 1 310 ? 20.494 5.580 13.171 1.00 55.75 310 PRO A C 1
ATOM 2346 O O . PRO A 1 310 ? 21.582 5.778 13.702 1.00 55.75 310 PRO A O 1
ATOM 2349 N N . THR A 1 311 ? 20.342 5.737 11.854 1.00 51.75 311 THR A N 1
ATOM 2350 C CA . THR A 1 311 ? 21.281 6.584 11.114 1.00 51.75 311 THR A CA 1
ATOM 2351 C C . THR A 1 311 ? 20.883 8.038 11.295 1.00 51.75 311 THR A C 1
ATOM 2353 O O . THR A 1 311 ? 19.715 8.335 11.548 1.00 51.75 311 THR A O 1
ATOM 2356 N N . LEU A 1 312 ? 21.926 8.874 11.270 1.00 50.59 312 LEU A N 1
ATOM 2357 C CA . LEU A 1 312 ? 22.008 10.330 11.427 1.00 50.59 312 LEU A CA 1
ATOM 2358 C C . LEU A 1 312 ? 20.691 11.085 11.215 1.00 50.59 312 LEU A C 1
ATOM 2360 O O . LEU A 1 312 ? 19.944 10.685 10.328 1.00 50.59 312 LEU A O 1
ATOM 2364 N N . PRO A 1 313 ? 20.449 12.193 11.954 1.00 52.50 313 PRO A N 1
ATOM 2365 C CA . PRO A 1 313 ? 19.230 13.001 11.878 1.00 52.50 313 PRO A CA 1
ATOM 2366 C C . PRO A 1 313 ? 18.629 12.969 10.468 1.00 52.50 313 PRO A C 1
ATOM 2368 O O . PRO A 1 313 ? 19.169 13.579 9.550 1.00 52.50 313 PRO A O 1
ATOM 2371 N N . ILE A 1 314 ? 17.554 12.184 10.291 1.00 51.12 314 ILE A N 1
ATOM 2372 C CA . ILE A 1 314 ? 16.990 11.739 8.992 1.00 51.12 314 ILE A CA 1
ATOM 2373 C C . ILE A 1 314 ? 16.391 12.926 8.200 1.00 51.12 314 ILE A C 1
ATOM 2375 O O . ILE A 1 314 ? 15.717 12.789 7.181 1.00 51.12 314 ILE A O 1
ATOM 2379 N N . TRP A 1 315 ? 16.639 14.140 8.672 1.00 54.06 315 TRP A N 1
ATOM 2380 C CA . TRP A 1 315 ? 16.078 15.376 8.193 1.00 54.06 315 TRP A CA 1
ATOM 2381 C C . TRP A 1 315 ? 16.771 15.769 6.877 1.00 54.06 315 TRP A C 1
ATOM 2383 O O . TRP A 1 315 ? 17.875 16.304 6.848 1.00 54.06 315 TRP A O 1
ATOM 2393 N N . TRP A 1 316 ? 16.078 15.477 5.774 1.00 52.56 316 TRP A N 1
ATOM 2394 C CA . TRP A 1 316 ? 16.161 16.172 4.482 1.00 52.56 316 TRP A CA 1
ATOM 2395 C C . TRP A 1 316 ? 17.468 16.106 3.686 1.00 52.56 316 TRP A C 1
ATOM 2397 O O . TRP A 1 316 ? 17.569 16.755 2.646 1.00 52.56 316 TRP A O 1
ATOM 2407 N N . THR A 1 317 ? 18.444 15.282 4.063 1.00 55.28 317 THR A N 1
ATOM 2408 C CA . THR A 1 317 ? 19.522 14.974 3.114 1.00 55.28 317 THR A CA 1
ATOM 2409 C C . THR A 1 317 ? 19.010 13.942 2.104 1.00 55.28 317 THR A C 1
ATOM 2411 O O . THR A 1 317 ? 18.580 12.850 2.470 1.00 55.28 317 THR A O 1
ATOM 2414 N N . ALA A 1 318 ? 19.041 14.278 0.811 1.00 56.84 318 ALA A N 1
ATOM 2415 C CA . ALA A 1 318 ? 18.720 13.362 -0.290 1.00 56.84 318 ALA A CA 1
ATOM 2416 C C . ALA A 1 318 ? 19.340 11.940 -0.161 1.00 56.84 318 ALA A C 1
ATOM 2418 O O . ALA A 1 318 ? 18.652 10.970 -0.499 1.00 56.84 318 ALA A O 1
ATOM 2419 N N . PRO A 1 319 ? 20.557 11.747 0.404 1.00 60.88 319 PRO A N 1
ATOM 2420 C CA . PRO A 1 319 ? 21.094 10.403 0.647 1.00 60.88 319 PRO A CA 1
ATOM 2421 C C . PRO A 1 319 ? 20.407 9.613 1.776 1.00 60.88 319 PRO A C 1
ATOM 2423 O O . PRO A 1 319 ? 20.500 8.387 1.777 1.00 60.88 319 PRO A O 1
ATOM 2426 N N . ALA A 1 320 ? 19.734 10.254 2.737 1.00 69.38 320 ALA A N 1
ATOM 2427 C CA . ALA A 1 320 ? 19.047 9.557 3.832 1.00 69.38 320 ALA A CA 1
ATOM 2428 C C . ALA A 1 320 ? 17.787 8.814 3.352 1.00 69.38 320 ALA A C 1
ATOM 2430 O O . ALA A 1 320 ? 17.452 7.747 3.866 1.00 69.38 320 ALA A O 1
ATOM 2431 N N . TRP A 1 321 ? 17.119 9.324 2.315 1.00 75.88 321 TRP A N 1
ATOM 2432 C CA . TRP A 1 321 ? 15.904 8.718 1.764 1.00 75.88 321 TRP A CA 1
ATOM 2433 C C . TRP A 1 321 ? 16.140 7.352 1.119 1.00 75.88 321 TRP A C 1
ATOM 2435 O O . TRP A 1 321 ? 15.330 6.447 1.305 1.00 75.88 321 TRP A O 1
ATOM 2445 N N . ALA A 1 322 ? 17.266 7.155 0.428 1.00 79.19 322 ALA A N 1
ATOM 2446 C CA . ALA A 1 322 ? 17.622 5.848 -0.130 1.00 79.19 322 ALA A CA 1
ATOM 2447 C C . ALA A 1 322 ? 17.741 4.772 0.964 1.00 79.19 322 ALA A C 1
ATOM 2449 O O . ALA A 1 322 ? 17.299 3.634 0.797 1.00 79.19 322 ALA A O 1
ATOM 2450 N N . GLU A 1 323 ? 18.282 5.148 2.122 1.00 80.75 323 GLU A N 1
ATOM 2451 C CA . GLU A 1 323 ? 18.379 4.261 3.275 1.00 80.75 323 GLU A CA 1
ATOM 2452 C C . GLU A 1 323 ? 17.011 3.968 3.908 1.00 80.75 323 GLU A C 1
ATOM 2454 O O . GLU A 1 323 ? 16.729 2.815 4.245 1.00 80.75 323 GLU A O 1
ATOM 2459 N N . VAL A 1 324 ? 16.134 4.973 4.004 1.00 84.38 324 VAL A N 1
ATOM 2460 C CA . VAL A 1 324 ? 14.737 4.769 4.414 1.00 84.38 324 VAL A CA 1
ATOM 2461 C C . VAL A 1 324 ? 14.059 3.771 3.475 1.00 84.38 324 VAL A C 1
ATOM 2463 O O . VAL A 1 324 ? 13.503 2.783 3.950 1.00 84.38 324 VAL A O 1
ATOM 2466 N N . PHE A 1 325 ? 14.167 3.946 2.156 1.00 87.75 325 PHE A N 1
ATOM 2467 C CA . PHE A 1 325 ? 13.575 3.022 1.187 1.00 87.75 325 PHE A CA 1
ATOM 2468 C C . PHE A 1 325 ? 14.115 1.594 1.310 1.00 87.75 325 PHE A C 1
ATOM 2470 O O . PHE A 1 325 ? 13.317 0.660 1.288 1.00 87.75 325 PHE A O 1
ATOM 2477 N N . ASN A 1 326 ? 15.425 1.403 1.505 1.00 88.94 326 ASN A N 1
ATOM 2478 C CA . ASN A 1 326 ? 16.014 0.076 1.734 1.00 88.94 326 ASN A CA 1
ATOM 2479 C C . ASN A 1 326 ? 15.372 -0.642 2.931 1.00 88.94 326 ASN A C 1
ATOM 2481 O O . ASN A 1 326 ? 15.017 -1.818 2.855 1.00 88.94 326 ASN A O 1
ATOM 2485 N N . ARG A 1 327 ? 15.203 0.072 4.045 1.00 88.12 327 ARG A N 1
ATOM 2486 C CA . ARG A 1 327 ? 14.644 -0.486 5.283 1.00 88.12 327 ARG A CA 1
ATOM 2487 C C . ARG A 1 327 ? 13.145 -0.721 5.190 1.00 88.12 327 ARG A C 1
ATOM 2489 O O . ARG A 1 327 ? 12.659 -1.747 5.660 1.00 88.12 327 ARG A O 1
ATOM 2496 N N . VAL A 1 328 ? 12.421 0.199 4.556 1.00 92.00 328 VAL A N 1
ATOM 2497 C CA . VAL A 1 328 ? 10.997 0.026 4.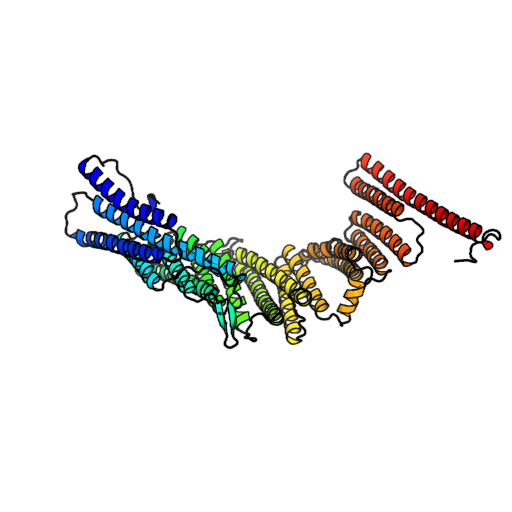259 1.00 92.00 328 VAL A CA 1
ATOM 2498 C C . VAL A 1 328 ? 10.797 -1.196 3.373 1.00 92.00 328 VAL A C 1
ATOM 2500 O O . VAL A 1 328 ? 9.967 -2.041 3.693 1.00 92.00 328 VAL A O 1
ATOM 2503 N N . LEU A 1 329 ? 11.598 -1.341 2.315 1.00 94.25 329 LEU A N 1
ATOM 2504 C CA . LEU A 1 329 ? 11.563 -2.498 1.428 1.00 94.25 329 LEU A CA 1
ATOM 2505 C C . LEU A 1 329 ? 11.822 -3.799 2.192 1.00 94.25 329 LEU A C 1
ATOM 2507 O O . LEU A 1 329 ? 11.069 -4.755 2.028 1.00 94.25 329 LEU A O 1
ATOM 2511 N N . LEU A 1 330 ? 12.837 -3.822 3.062 1.00 93.00 330 LEU A N 1
ATOM 2512 C CA . LEU A 1 330 ? 13.136 -4.972 3.912 1.00 93.00 330 LEU A CA 1
ATOM 2513 C C . LEU A 1 330 ? 11.945 -5.332 4.812 1.00 93.00 330 LEU A C 1
ATOM 2515 O O . LEU A 1 330 ? 11.513 -6.484 4.829 1.00 93.00 330 LEU A O 1
ATOM 2519 N N . GLY A 1 331 ? 11.384 -4.351 5.526 1.00 93.44 331 GLY A N 1
ATOM 2520 C CA . GLY A 1 331 ? 10.232 -4.558 6.403 1.00 93.44 331 GLY A CA 1
ATOM 2521 C C . GLY A 1 331 ? 9.001 -5.064 5.646 1.00 93.44 331 GLY A C 1
ATOM 2522 O O . GLY A 1 331 ? 8.349 -6.011 6.086 1.00 93.44 331 GLY A O 1
ATOM 2523 N N . LEU A 1 332 ? 8.710 -4.489 4.476 1.00 96.38 332 LEU A N 1
ATOM 2524 C CA . LEU A 1 332 ? 7.600 -4.920 3.628 1.00 96.38 332 LEU A CA 1
ATOM 2525 C C . LEU A 1 332 ? 7.827 -6.324 3.056 1.00 96.38 332 LEU A C 1
ATOM 2527 O O . LEU A 1 332 ? 6.889 -7.116 3.031 1.00 96.38 332 LEU A O 1
ATOM 2531 N N . ALA A 1 333 ? 9.052 -6.667 2.645 1.00 96.25 333 ALA A N 1
ATOM 2532 C CA . ALA A 1 333 ? 9.389 -7.998 2.142 1.00 96.25 333 ALA A CA 1
ATOM 2533 C C . ALA A 1 333 ? 9.203 -9.075 3.224 1.00 96.25 333 ALA A C 1
ATOM 2535 O O . ALA A 1 333 ? 8.562 -10.099 2.973 1.00 96.25 333 ALA A O 1
ATOM 2536 N N . VAL A 1 334 ? 9.687 -8.814 4.446 1.00 95.38 334 VAL A N 1
ATOM 2537 C CA . VAL A 1 334 ? 9.476 -9.696 5.606 1.00 95.38 334 VAL A CA 1
ATOM 2538 C C . VAL A 1 334 ? 7.984 -9.862 5.888 1.00 95.38 334 VAL A C 1
ATOM 2540 O O . VAL A 1 334 ? 7.506 -10.989 6.012 1.00 95.38 334 VAL A O 1
ATOM 2543 N N . MET A 1 335 ? 7.226 -8.764 5.937 1.00 96.94 335 MET A N 1
ATOM 2544 C CA . MET A 1 335 ? 5.794 -8.821 6.235 1.00 96.94 335 MET A CA 1
ATOM 2545 C C . MET A 1 335 ? 4.980 -9.502 5.132 1.00 96.94 335 MET A C 1
ATOM 2547 O O . MET A 1 335 ? 4.097 -10.298 5.445 1.00 96.94 335 MET A O 1
ATOM 2551 N N . ALA A 1 336 ? 5.293 -9.277 3.854 1.00 96.56 336 ALA A N 1
ATOM 2552 C CA . ALA A 1 336 ? 4.682 -10.015 2.750 1.00 96.56 336 ALA A CA 1
ATOM 2553 C C . ALA A 1 336 ? 4.918 -11.526 2.904 1.00 96.56 336 ALA A C 1
ATOM 2555 O O . ALA A 1 336 ? 3.977 -12.317 2.802 1.00 96.56 336 ALA A O 1
ATOM 2556 N N . GLY A 1 337 ? 6.154 -11.925 3.224 1.00 95.62 337 GLY A N 1
ATOM 2557 C CA . GLY A 1 337 ? 6.515 -13.318 3.481 1.00 95.62 337 GLY A CA 1
ATOM 2558 C C . GLY A 1 337 ? 5.749 -13.916 4.656 1.00 95.62 337 GLY A C 1
ATOM 2559 O O . GLY A 1 337 ? 5.178 -15.000 4.524 1.00 95.62 337 GLY A O 1
ATOM 2560 N N . LEU A 1 338 ? 5.668 -13.187 5.771 1.00 95.88 338 LEU A N 1
ATOM 2561 C CA . LEU A 1 338 ? 4.910 -13.597 6.952 1.00 95.88 338 LEU A CA 1
ATOM 2562 C C . LEU A 1 338 ? 3.423 -13.777 6.641 1.00 95.88 338 LEU A C 1
ATOM 2564 O O . LEU A 1 338 ? 2.855 -14.797 7.020 1.00 95.88 338 LEU A O 1
ATOM 2568 N N . TRP A 1 339 ? 2.788 -12.856 5.913 1.00 95.69 339 TRP A N 1
ATOM 2569 C CA . TRP A 1 339 ? 1.365 -12.979 5.581 1.00 95.69 339 TRP A CA 1
ATOM 2570 C C . TRP A 1 339 ? 1.074 -14.135 4.625 1.00 95.69 339 TRP A C 1
ATOM 2572 O O . TRP A 1 339 ? 0.116 -14.878 4.846 1.00 95.69 339 TRP A O 1
ATOM 2582 N N . PHE A 1 340 ? 1.914 -14.353 3.609 1.00 94.94 340 PHE A N 1
ATOM 2583 C CA . PHE A 1 340 ? 1.787 -15.535 2.752 1.00 94.94 340 PHE A CA 1
ATOM 2584 C C . PHE A 1 340 ? 2.025 -16.836 3.523 1.00 94.94 340 PHE A C 1
ATOM 2586 O O . PHE A 1 340 ? 1.339 -17.831 3.274 1.00 94.94 340 PHE A O 1
ATOM 2593 N N . TRP A 1 341 ? 2.963 -16.834 4.472 1.00 94.94 341 TRP A N 1
ATOM 2594 C CA . TRP A 1 341 ? 3.211 -17.974 5.344 1.00 94.94 341 TRP A CA 1
ATOM 2595 C C . TRP A 1 341 ? 2.023 -18.247 6.272 1.00 94.94 341 TRP A C 1
ATOM 2597 O O . TRP A 1 341 ? 1.521 -19.369 6.271 1.00 94.94 341 TRP A O 1
ATOM 2607 N N . PHE A 1 342 ? 1.495 -17.236 6.970 1.00 93.94 342 PHE A N 1
ATOM 2608 C CA . PHE A 1 342 ? 0.303 -17.360 7.815 1.00 93.94 342 PHE A CA 1
ATOM 2609 C C . PHE A 1 342 ? -0.911 -17.847 7.024 1.00 93.94 342 PHE A C 1
ATOM 2611 O O . PHE A 1 342 ? -1.593 -18.773 7.450 1.00 93.94 342 PHE A O 1
ATOM 2618 N N . ALA A 1 343 ? -1.142 -17.308 5.827 1.00 92.44 343 ALA A N 1
ATOM 2619 C CA . ALA A 1 343 ? -2.229 -17.744 4.954 1.00 92.44 343 ALA A CA 1
ATOM 2620 C C . ALA A 1 343 ? -2.121 -19.209 4.493 1.00 92.44 343 ALA A C 1
ATOM 2622 O O . ALA A 1 343 ? -3.125 -19.802 4.079 1.00 92.44 343 ALA A O 1
ATOM 2623 N N . ALA A 1 344 ? -0.913 -19.776 4.482 1.00 91.62 344 ALA A N 1
ATOM 2624 C CA . ALA A 1 344 ? -0.685 -21.190 4.209 1.00 91.62 344 ALA A CA 1
ATOM 2625 C C . ALA A 1 344 ? -0.823 -22.023 5.490 1.00 91.62 344 ALA A C 1
ATOM 2627 O O . ALA A 1 344 ? -1.541 -23.018 5.489 1.00 91.62 344 ALA A O 1
ATOM 2628 N N . PHE A 1 345 ? -0.196 -21.581 6.579 1.00 93.38 345 PHE A N 1
ATOM 2629 C CA . PHE A 1 345 ? -0.200 -22.254 7.875 1.00 93.38 345 PHE A CA 1
ATOM 2630 C C . PHE A 1 345 ? -1.612 -22.366 8.465 1.00 93.38 345 PHE A C 1
ATOM 2632 O O . PHE A 1 345 ? -2.025 -23.432 8.908 1.00 93.38 345 PHE A O 1
ATOM 2639 N N . TRP A 1 346 ? -2.410 -21.301 8.393 1.00 93.38 346 TRP A N 1
ATOM 2640 C CA . TRP A 1 346 ? -3.782 -21.273 8.904 1.00 93.38 346 TRP A CA 1
ATOM 2641 C C . TRP A 1 346 ? -4.790 -22.050 8.054 1.00 93.38 346 TRP A C 1
ATOM 2643 O O . TRP A 1 346 ? -5.942 -22.165 8.459 1.00 93.38 346 TRP A O 1
ATOM 2653 N N . ARG A 1 347 ? -4.390 -22.657 6.926 1.00 89.31 347 ARG A N 1
ATOM 2654 C CA . ARG A 1 347 ? -5.282 -23.569 6.183 1.00 89.31 347 ARG A CA 1
ATOM 2655 C C . ARG A 1 347 ? -5.726 -24.765 7.023 1.00 89.31 347 ARG A C 1
ATOM 2657 O O . ARG A 1 347 ? -6.823 -25.253 6.804 1.00 89.31 347 ARG A O 1
ATOM 2664 N N . GLN A 1 348 ? -4.927 -25.178 8.009 1.00 91.44 348 GLN A N 1
ATOM 2665 C CA . GLN A 1 348 ? -5.298 -26.225 8.971 1.00 91.44 348 GLN A CA 1
ATOM 2666 C C . GLN A 1 348 ? -6.509 -25.855 9.853 1.00 91.44 348 GLN A C 1
ATOM 2668 O O . GLN A 1 348 ? -7.024 -26.691 10.579 1.00 91.44 348 GLN A O 1
ATOM 2673 N N . GLN A 1 349 ? -6.929 -24.586 9.835 1.00 91.81 349 GLN A N 1
ATOM 2674 C CA . GLN A 1 349 ? -8.083 -24.061 10.569 1.00 91.81 349 GLN A CA 1
ATOM 2675 C C . GLN A 1 349 ? -9.342 -23.964 9.688 1.00 91.81 349 GLN A C 1
ATOM 2677 O O . GLN A 1 349 ? -10.303 -23.285 10.052 1.00 91.81 349 GLN A O 1
ATOM 2682 N N . LEU A 1 350 ? -9.312 -24.588 8.508 1.00 90.75 350 LEU A N 1
ATOM 2683 C CA . LEU A 1 350 ? -10.449 -24.730 7.609 1.00 90.75 350 LEU A CA 1
ATOM 2684 C C . LEU A 1 350 ? -10.962 -26.169 7.700 1.00 90.75 350 LEU A C 1
ATOM 2686 O O . LEU A 1 350 ? -10.160 -27.098 7.650 1.00 90.75 350 LEU A O 1
ATOM 2690 N N . ASP A 1 351 ? -12.274 -26.333 7.809 1.00 89.50 351 ASP A N 1
ATOM 2691 C CA . ASP A 1 351 ? -12.962 -27.623 7.769 1.00 89.50 351 ASP A CA 1
ATOM 2692 C C . ASP A 1 351 ? -13.749 -27.699 6.458 1.00 89.50 351 ASP A C 1
ATOM 2694 O O . ASP A 1 351 ? -14.515 -26.789 6.150 1.00 89.50 351 ASP A O 1
ATOM 2698 N N . GLU A 1 352 ? -13.444 -28.683 5.610 1.00 87.88 352 GLU A N 1
ATOM 2699 C CA . GLU A 1 352 ? -13.954 -28.780 4.226 1.00 87.88 352 GLU A CA 1
ATOM 2700 C C . GLU A 1 352 ? -13.806 -27.479 3.396 1.00 87.88 352 GLU A C 1
ATOM 2702 O O . GLU A 1 352 ? -14.588 -27.168 2.499 1.00 87.88 352 GLU A O 1
ATOM 2707 N N . GLY A 1 353 ? -12.777 -26.678 3.697 1.00 85.12 353 GLY A N 1
ATOM 2708 C CA . GLY A 1 353 ? -12.542 -25.377 3.059 1.00 85.12 353 GLY A CA 1
ATOM 2709 C C . GLY A 1 353 ? -13.352 -24.214 3.647 1.00 85.12 353 GLY A C 1
ATOM 2710 O O . GLY A 1 353 ? -13.135 -23.070 3.242 1.00 85.12 353 GLY A O 1
ATOM 2711 N N . GLN A 1 354 ? -14.217 -24.467 4.629 1.00 87.81 354 GLN A N 1
ATOM 2712 C CA . GLN A 1 354 ? -14.946 -23.450 5.379 1.00 87.81 354 GLN A CA 1
ATOM 2713 C C . GLN A 1 354 ? -14.200 -23.057 6.656 1.00 87.81 354 GLN A C 1
ATOM 2715 O O . GLN A 1 354 ? -13.608 -23.877 7.355 1.00 87.81 354 GLN A O 1
ATOM 2720 N N . ALA A 1 355 ? -14.200 -21.765 6.968 1.00 89.38 355 ALA A N 1
ATOM 2721 C CA . ALA A 1 355 ? -13.582 -21.266 8.187 1.00 89.38 355 ALA A CA 1
ATOM 2722 C C . ALA A 1 355 ? -14.502 -21.506 9.389 1.00 89.38 355 ALA A C 1
ATOM 2724 O O . ALA A 1 355 ? -15.613 -20.987 9.427 1.00 89.38 355 ALA A O 1
ATOM 2725 N N . TRP A 1 356 ? -14.011 -22.248 10.382 1.00 86.94 356 TRP A N 1
ATOM 2726 C CA . TRP A 1 356 ? -14.713 -22.483 11.651 1.00 86.94 356 TRP A CA 1
ATOM 2727 C C . TRP A 1 356 ? -14.066 -21.741 12.835 1.00 86.94 356 TRP A C 1
ATOM 2729 O O . TRP A 1 356 ? -14.648 -21.650 13.915 1.00 86.94 356 TRP A O 1
ATOM 2739 N N . THR A 1 357 ? -12.878 -21.153 12.635 1.00 88.69 357 THR A N 1
ATOM 2740 C CA . THR A 1 357 ? -12.208 -20.271 13.605 1.00 88.69 357 THR A CA 1
ATOM 2741 C C . THR A 1 357 ? -11.963 -18.880 13.023 1.00 88.69 357 THR A C 1
ATOM 2743 O O . THR A 1 357 ? -11.850 -18.707 11.807 1.00 88.69 357 THR A O 1
ATOM 2746 N N . THR A 1 358 ? -11.795 -17.866 13.886 1.00 86.75 358 THR A N 1
ATOM 2747 C CA . THR A 1 358 ? -11.379 -16.511 13.462 1.00 86.75 358 THR A CA 1
ATOM 2748 C C . THR A 1 358 ? -10.106 -16.562 12.615 1.00 86.75 358 THR A C 1
ATOM 2750 O O . THR A 1 358 ? -9.992 -15.874 11.607 1.00 86.75 358 THR A O 1
ATOM 2753 N N . THR A 1 359 ? -9.155 -17.407 13.005 1.00 89.44 359 THR A N 1
ATOM 2754 C CA . THR A 1 359 ? -7.889 -17.599 12.299 1.00 89.44 359 THR A CA 1
ATOM 2755 C C . THR A 1 359 ? -8.097 -18.197 10.905 1.00 89.44 359 THR A C 1
ATOM 2757 O O . THR A 1 359 ? -7.443 -17.768 9.957 1.00 89.44 359 THR A O 1
ATOM 2760 N N . GLY A 1 360 ? -9.049 -19.125 10.753 1.00 91.44 360 GLY A N 1
ATOM 2761 C CA . GLY A 1 360 ? -9.488 -19.623 9.448 1.00 91.44 360 GLY A CA 1
ATOM 2762 C C . GLY A 1 360 ? -10.059 -18.509 8.566 1.00 91.44 360 GLY A C 1
ATOM 2763 O O . GLY A 1 360 ? -9.696 -18.404 7.396 1.00 91.44 360 GLY A O 1
ATOM 2764 N N . HIS A 1 361 ? -10.871 -17.609 9.132 1.00 91.00 361 HIS A N 1
ATOM 2765 C CA . HIS A 1 361 ? -11.400 -16.457 8.393 1.00 91.00 361 HIS A CA 1
ATOM 2766 C C . HIS A 1 361 ? -10.303 -15.461 7.975 1.00 91.00 361 HIS A C 1
ATOM 2768 O O . HIS A 1 361 ? -10.394 -14.861 6.906 1.00 91.00 361 HIS A O 1
ATOM 2774 N N . LEU A 1 362 ? -9.221 -15.331 8.755 1.00 93.25 362 LEU A N 1
ATOM 2775 C CA . LEU A 1 362 ? -8.073 -14.486 8.405 1.00 93.25 362 LEU A CA 1
ATOM 2776 C C . LEU A 1 362 ? -7.266 -15.010 7.209 1.00 93.25 362 LEU A C 1
ATOM 2778 O O . LEU A 1 362 ? -6.449 -14.265 6.673 1.00 93.25 362 LEU A O 1
ATOM 2782 N N . VAL A 1 363 ? -7.471 -16.252 6.753 1.00 92.38 363 VAL A N 1
ATOM 2783 C CA . VAL A 1 363 ? -6.730 -16.817 5.613 1.00 92.38 363 VAL A CA 1
ATOM 2784 C C . VAL A 1 363 ? -6.942 -15.997 4.339 1.00 92.38 363 VAL A C 1
ATOM 2786 O O . VAL A 1 363 ? -5.976 -15.732 3.619 1.00 92.38 363 VAL A O 1
ATOM 2789 N N . SER A 1 364 ? -8.179 -15.594 4.034 1.00 90.25 364 SER A N 1
ATOM 2790 C CA . SER A 1 364 ? -8.480 -14.787 2.842 1.00 90.25 364 SER A CA 1
ATOM 2791 C C . SER A 1 364 ? -7.868 -13.390 2.959 1.00 90.25 364 SER A C 1
ATOM 2793 O O . SER A 1 364 ? -7.153 -12.962 2.048 1.00 90.25 364 SER A O 1
ATOM 2795 N N . THR A 1 365 ? -8.058 -12.730 4.105 1.00 92.00 365 THR A N 1
ATOM 2796 C CA . THR A 1 365 ? -7.464 -11.426 4.419 1.00 92.00 365 THR A CA 1
ATOM 2797 C C . THR A 1 365 ? -5.942 -11.458 4.307 1.00 92.00 365 THR A C 1
ATOM 2799 O O . THR A 1 365 ? -5.367 -10.633 3.602 1.00 92.00 365 THR A O 1
ATOM 2802 N N . ALA A 1 366 ? -5.269 -12.430 4.928 1.00 93.12 366 ALA A N 1
ATOM 2803 C CA . ALA A 1 366 ? -3.812 -12.536 4.908 1.00 93.12 366 ALA A CA 1
ATOM 2804 C C . ALA A 1 366 ? -3.266 -12.702 3.479 1.00 93.12 366 ALA A C 1
ATOM 2806 O O . ALA A 1 366 ? -2.231 -12.129 3.151 1.00 93.12 366 ALA A O 1
ATOM 2807 N N . ARG A 1 367 ? -3.979 -13.407 2.583 1.00 91.50 367 ARG A N 1
ATOM 2808 C CA . ARG A 1 367 ? -3.595 -13.478 1.158 1.00 91.50 367 ARG A CA 1
ATOM 2809 C C . ARG A 1 367 ? -3.744 -12.137 0.449 1.00 91.50 367 ARG A C 1
ATOM 2811 O O . ARG A 1 367 ? -2.860 -11.775 -0.323 1.00 91.50 367 ARG A O 1
ATOM 2818 N N . ARG A 1 368 ? -4.855 -11.425 0.673 1.00 91.31 368 ARG A N 1
ATOM 2819 C CA . ARG A 1 368 ? -5.106 -10.114 0.050 1.00 91.31 368 ARG A CA 1
ATOM 2820 C C . ARG A 1 368 ? -4.102 -9.073 0.529 1.00 91.31 368 ARG A C 1
ATOM 2822 O O . ARG A 1 368 ? -3.473 -8.418 -0.295 1.00 91.31 368 ARG A O 1
ATOM 2829 N N . VAL A 1 369 ? -3.910 -8.970 1.843 1.00 91.56 369 VAL A N 1
ATOM 2830 C CA . VAL A 1 369 ? -2.956 -8.029 2.434 1.00 91.56 369 VAL A CA 1
ATOM 2831 C C . VAL A 1 369 ? -1.525 -8.420 2.077 1.00 91.56 369 VAL A C 1
ATOM 2833 O O . VAL A 1 369 ? -0.763 -7.549 1.688 1.00 91.56 369 VAL A O 1
ATOM 2836 N N . GLY A 1 370 ? -1.165 -9.708 2.087 1.00 93.50 370 GLY A N 1
ATOM 2837 C CA . GLY A 1 370 ? 0.149 -10.168 1.626 1.00 93.50 370 GLY A CA 1
ATOM 2838 C C . GLY A 1 370 ? 0.448 -9.759 0.180 1.00 93.50 370 GLY A C 1
ATOM 2839 O O . GLY A 1 370 ? 1.529 -9.248 -0.102 1.00 93.50 370 GLY A O 1
ATOM 2840 N N . PHE A 1 371 ? -0.531 -9.891 -0.724 1.00 94.69 371 PHE A N 1
ATOM 2841 C CA . PHE A 1 371 ? -0.414 -9.395 -2.099 1.00 94.69 371 PHE A CA 1
ATOM 2842 C C . PHE A 1 371 ? -0.270 -7.869 -2.162 1.00 94.69 371 PHE A C 1
ATOM 2844 O O . PHE A 1 371 ? 0.605 -7.374 -2.867 1.00 94.69 371 PHE A O 1
ATOM 2851 N N . PHE A 1 372 ? -1.085 -7.125 -1.411 1.00 94.62 372 PHE A N 1
ATOM 2852 C CA . PHE A 1 372 ? -1.024 -5.662 -1.381 1.00 94.62 372 PHE A CA 1
ATOM 2853 C C . PHE A 1 372 ? 0.318 -5.150 -0.837 1.00 94.62 372 PHE A C 1
ATOM 2855 O O . PHE A 1 372 ? 0.952 -4.303 -1.456 1.00 94.62 372 PHE A O 1
ATOM 2862 N N . VAL A 1 373 ? 0.797 -5.714 0.275 1.00 95.56 373 VAL A N 1
ATOM 2863 C CA . VAL A 1 373 ? 2.100 -5.393 0.876 1.00 95.56 373 VAL A CA 1
ATOM 2864 C C . VAL A 1 373 ? 3.231 -5.710 -0.097 1.00 95.56 373 VAL A C 1
ATOM 2866 O O . VAL A 1 373 ? 4.135 -4.895 -0.256 1.00 95.56 373 VAL A O 1
ATOM 2869 N N . ALA A 1 374 ? 3.161 -6.845 -0.798 1.00 96.19 374 ALA A N 1
ATOM 2870 C CA . ALA A 1 374 ? 4.134 -7.176 -1.829 1.00 96.19 374 ALA A CA 1
ATOM 2871 C C . ALA A 1 374 ? 4.099 -6.173 -2.993 1.00 96.19 374 ALA A C 1
ATOM 2873 O O . ALA A 1 374 ? 5.152 -5.723 -3.426 1.00 96.19 374 ALA A O 1
ATOM 2874 N N . ALA A 1 375 ? 2.918 -5.761 -3.462 1.00 96.75 375 ALA A N 1
ATOM 2875 C CA . ALA A 1 375 ? 2.789 -4.751 -4.512 1.00 96.75 375 ALA A CA 1
ATOM 2876 C C . ALA A 1 375 ? 3.384 -3.394 -4.090 1.00 96.75 375 ALA A C 1
ATOM 2878 O O . ALA A 1 375 ? 4.125 -2.783 -4.858 1.00 96.75 375 ALA A O 1
ATOM 2879 N N . VAL A 1 376 ? 3.137 -2.955 -2.850 1.00 95.75 376 VAL A N 1
ATOM 2880 C CA . VAL A 1 376 ? 3.774 -1.753 -2.286 1.00 95.75 376 VAL A CA 1
ATOM 2881 C C . VAL A 1 376 ? 5.292 -1.933 -2.195 1.00 95.75 376 VAL A C 1
ATOM 2883 O O . VAL A 1 376 ? 6.030 -1.015 -2.541 1.00 95.75 376 VAL A O 1
ATOM 2886 N N . ALA A 1 377 ? 5.779 -3.115 -1.810 1.00 96.31 377 ALA A N 1
ATOM 2887 C CA . ALA A 1 377 ? 7.209 -3.419 -1.789 1.00 96.31 377 ALA A CA 1
ATOM 2888 C C . ALA A 1 377 ? 7.839 -3.314 -3.190 1.00 96.31 377 ALA A C 1
ATOM 2890 O O . ALA A 1 377 ? 8.903 -2.719 -3.331 1.00 96.31 377 ALA A O 1
ATOM 2891 N N . VAL A 1 378 ? 7.165 -3.807 -4.238 1.00 96.44 378 VAL A N 1
ATOM 2892 C CA . VAL A 1 378 ? 7.614 -3.645 -5.634 1.00 96.44 378 VAL A CA 1
ATOM 2893 C C . VAL A 1 378 ? 7.669 -2.169 -6.030 1.00 96.44 378 VAL A C 1
ATOM 2895 O O . VAL A 1 378 ? 8.650 -1.735 -6.629 1.00 96.44 378 VAL A O 1
ATOM 2898 N N . LEU A 1 379 ? 6.662 -1.371 -5.661 1.00 95.31 379 LEU A N 1
ATOM 2899 C CA . LEU A 1 379 ? 6.665 0.071 -5.928 1.00 95.31 379 LEU A CA 1
ATOM 2900 C C . LEU A 1 379 ? 7.819 0.780 -5.211 1.00 95.31 379 LEU A C 1
ATOM 2902 O O . LEU A 1 379 ? 8.501 1.599 -5.826 1.00 95.31 379 LEU A O 1
ATOM 2906 N N . VAL A 1 380 ? 8.073 0.451 -3.942 1.00 93.62 380 VAL A N 1
ATOM 2907 C CA . VAL A 1 380 ? 9.212 0.984 -3.178 1.00 93.62 380 VAL A CA 1
ATOM 2908 C C . VAL A 1 380 ? 10.536 0.557 -3.811 1.00 93.62 380 VAL A C 1
ATOM 2910 O O . VAL A 1 380 ? 11.430 1.383 -3.960 1.00 93.62 380 VAL A O 1
ATOM 2913 N N . SER A 1 381 ? 10.652 -0.701 -4.241 1.00 94.62 381 SER A N 1
ATOM 2914 C CA . SER A 1 381 ? 11.816 -1.220 -4.964 1.00 94.62 381 SER A CA 1
ATOM 2915 C C . SER A 1 381 ? 12.071 -0.455 -6.267 1.00 94.62 381 SER A C 1
ATOM 2917 O O . SER A 1 381 ? 13.208 -0.078 -6.547 1.00 94.62 381 SER A O 1
ATOM 2919 N N . LEU A 1 382 ? 11.019 -0.147 -7.032 1.00 93.00 382 LEU A N 1
ATOM 2920 C CA . LEU A 1 382 ? 11.115 0.637 -8.262 1.00 93.00 382 LEU A CA 1
ATOM 2921 C C . LEU A 1 382 ? 11.576 2.078 -7.991 1.00 93.00 382 LEU A C 1
ATOM 2923 O O . LEU A 1 382 ? 12.492 2.563 -8.651 1.00 93.00 382 LEU A O 1
ATOM 2927 N N . HIS A 1 383 ? 10.987 2.748 -6.995 1.00 90.44 383 HIS A N 1
ATOM 2928 C CA . HIS A 1 383 ? 11.406 4.098 -6.597 1.00 90.44 383 HIS A CA 1
ATOM 2929 C C . HIS A 1 383 ? 12.858 4.111 -6.126 1.00 90.44 383 HIS A C 1
ATOM 2931 O O . HIS A 1 383 ? 13.641 4.965 -6.535 1.00 90.44 383 HIS A O 1
ATOM 2937 N N . LEU A 1 384 ? 13.241 3.125 -5.315 1.00 89.62 384 LEU A N 1
ATOM 2938 C CA . LEU A 1 384 ? 14.611 2.946 -4.867 1.00 89.62 384 LEU A CA 1
ATOM 2939 C C . LEU A 1 384 ? 15.557 2.728 -6.057 1.00 89.62 384 LEU A C 1
ATOM 2941 O O . LEU A 1 384 ? 16.640 3.311 -6.069 1.00 89.62 384 LEU A O 1
ATOM 2945 N N . ALA A 1 385 ? 15.176 1.931 -7.060 1.00 90.62 385 ALA A N 1
ATOM 2946 C CA . ALA A 1 385 ? 15.989 1.673 -8.249 1.00 90.62 385 ALA A CA 1
ATOM 2947 C C . ALA A 1 385 ? 16.321 2.964 -9.010 1.00 90.62 385 ALA A C 1
ATOM 2949 O O . ALA A 1 385 ? 17.492 3.204 -9.301 1.00 90.62 385 ALA A O 1
ATOM 2950 N N . PHE A 1 386 ? 15.323 3.820 -9.242 1.00 89.25 386 PHE A N 1
ATOM 2951 C CA . PHE A 1 386 ? 15.484 5.070 -9.989 1.00 89.25 386 PHE A CA 1
ATOM 2952 C C . PHE A 1 386 ? 15.902 6.276 -9.144 1.00 89.25 386 PHE A C 1
ATOM 2954 O O . PHE A 1 386 ? 16.228 7.310 -9.722 1.00 89.25 386 PHE A O 1
ATOM 2961 N N . TRP A 1 387 ? 15.953 6.150 -7.811 1.00 86.50 387 TRP A N 1
ATOM 2962 C CA . TRP A 1 387 ? 16.291 7.245 -6.893 1.00 86.50 387 TRP A CA 1
ATOM 2963 C C . TRP A 1 387 ? 17.464 8.122 -7.358 1.00 86.50 387 TRP A C 1
ATOM 2965 O O . TRP A 1 387 ? 17.279 9.333 -7.387 1.00 86.50 387 TRP A O 1
ATOM 2975 N N . PRO A 1 388 ? 18.620 7.581 -7.797 1.00 83.69 388 PRO A N 1
ATOM 2976 C CA . PRO A 1 388 ? 19.767 8.409 -8.186 1.00 83.69 388 PRO A CA 1
ATOM 2977 C C . PRO A 1 388 ? 19.555 9.289 -9.430 1.00 83.69 388 PRO A C 1
ATOM 2979 O O . PRO A 1 388 ? 20.354 10.189 -9.662 1.00 83.69 388 PRO A O 1
ATOM 2982 N N . VAL A 1 389 ? 18.530 9.012 -10.242 1.00 83.44 389 VAL A N 1
ATOM 2983 C CA . VAL A 1 389 ? 18.259 9.690 -11.528 1.00 83.44 389 VAL A CA 1
ATOM 2984 C C . VAL A 1 389 ? 17.058 10.637 -11.423 1.00 83.44 389 VAL A C 1
ATOM 2986 O O . VAL A 1 389 ? 16.811 11.441 -12.319 1.00 83.44 389 VAL A O 1
ATOM 2989 N N . LEU A 1 390 ? 16.298 10.571 -10.327 1.00 82.44 390 LEU A N 1
ATOM 2990 C CA . LEU A 1 390 ? 15.185 11.485 -10.085 1.00 82.44 390 LEU A CA 1
ATOM 2991 C C . LEU A 1 390 ? 15.711 12.905 -9.803 1.00 82.44 390 LEU A C 1
ATOM 2993 O O . LEU A 1 390 ? 16.763 13.049 -9.184 1.00 82.44 390 LEU A O 1
ATOM 2997 N N . PRO A 1 391 ? 14.972 13.966 -10.182 1.00 76.12 391 PRO A N 1
ATOM 2998 C CA . PRO A 1 391 ? 15.434 15.357 -10.056 1.00 76.12 391 PRO A CA 1
ATOM 2999 C C . PRO A 1 391 ? 15.696 15.805 -8.608 1.00 76.12 391 PRO A C 1
ATOM 3001 O O . PRO A 1 391 ? 16.423 16.763 -8.375 1.00 76.12 391 PRO A O 1
ATOM 3004 N N . TYR A 1 392 ? 15.109 15.109 -7.635 1.00 73.81 392 TYR A N 1
ATOM 3005 C CA . TYR A 1 392 ? 15.292 15.310 -6.192 1.00 73.81 392 TYR A CA 1
ATOM 3006 C C . TYR A 1 392 ? 16.175 14.229 -5.540 1.00 73.81 392 TYR A C 1
ATOM 3008 O O . TYR A 1 392 ? 16.329 14.192 -4.319 1.00 73.81 392 TYR A O 1
ATOM 3016 N N . GLY A 1 393 ? 16.717 13.313 -6.342 1.00 64.06 393 GLY A N 1
ATOM 3017 C CA . GLY A 1 393 ? 17.593 12.240 -5.906 1.00 64.06 393 GLY A CA 1
ATOM 3018 C C . GLY A 1 393 ? 19.040 12.691 -5.745 1.00 64.06 393 GLY A C 1
ATOM 3019 O O . GLY A 1 393 ? 19.492 13.646 -6.370 1.00 64.06 393 GLY A O 1
ATOM 3020 N N . SER A 1 394 ? 19.797 11.976 -4.916 1.00 69.44 394 SER A N 1
ATOM 3021 C CA . SER A 1 394 ? 21.252 12.139 -4.818 1.00 69.44 394 SER A CA 1
ATOM 3022 C C . SER A 1 394 ? 21.973 10.889 -5.292 1.00 69.44 394 SER A C 1
ATOM 3024 O O . SER A 1 394 ? 21.470 9.777 -5.116 1.00 69.44 394 SER A O 1
ATOM 3026 N N . ILE A 1 395 ? 23.203 11.069 -5.775 1.00 65.62 395 ILE A N 1
ATOM 3027 C CA . ILE A 1 395 ? 24.127 9.970 -6.062 1.00 65.62 395 ILE A CA 1
ATOM 3028 C C . ILE A 1 395 ? 24.345 9.167 -4.770 1.00 65.62 395 ILE A C 1
ATOM 3030 O O . ILE A 1 395 ? 24.883 9.666 -3.784 1.00 65.62 395 ILE A O 1
ATOM 3034 N N . ASP A 1 396 ? 23.884 7.919 -4.773 1.00 64.06 396 ASP A N 1
ATOM 3035 C CA . ASP A 1 396 ? 23.924 7.011 -3.628 1.00 64.06 396 ASP A CA 1
ATOM 3036 C C . ASP A 1 396 ? 24.985 5.925 -3.867 1.00 64.06 396 ASP A C 1
ATOM 3038 O O . ASP A 1 396 ? 24.686 4.849 -4.384 1.00 64.06 396 ASP A O 1
ATOM 3042 N N . ALA A 1 397 ? 26.246 6.239 -3.547 1.00 63.66 397 ALA A N 1
ATOM 3043 C CA . ALA A 1 397 ? 27.416 5.404 -3.863 1.00 63.66 397 ALA A CA 1
ATOM 3044 C C . ALA A 1 397 ? 27.907 4.513 -2.700 1.00 63.66 397 ALA A C 1
ATOM 3046 O O . ALA A 1 397 ? 28.944 3.858 -2.804 1.00 63.66 397 ALA A O 1
ATOM 3047 N N . GLY A 1 398 ? 27.201 4.483 -1.565 1.00 73.81 398 GLY A N 1
ATOM 3048 C CA . GLY A 1 398 ? 27.636 3.710 -0.398 1.00 73.81 398 GLY A CA 1
ATOM 3049 C C . GLY A 1 398 ? 27.528 2.197 -0.625 1.00 73.81 398 GLY A C 1
ATOM 3050 O O . GLY A 1 398 ? 26.420 1.676 -0.750 1.00 73.81 398 GLY A O 1
ATOM 3051 N N . GLN A 1 399 ? 28.652 1.467 -0.585 1.00 78.94 399 GLN A N 1
ATOM 3052 C CA . GLN A 1 399 ? 28.692 -0.003 -0.753 1.00 78.94 399 GLN A CA 1
ATOM 3053 C C . GLN A 1 399 ? 27.735 -0.749 0.195 1.00 78.94 399 GLN A C 1
ATOM 3055 O O . GLN A 1 399 ? 27.070 -1.713 -0.193 1.00 78.94 399 GLN A O 1
ATOM 3060 N N . TRP A 1 400 ? 27.616 -0.270 1.437 1.00 78.62 400 TRP A N 1
ATOM 3061 C CA . TRP A 1 400 ? 26.685 -0.808 2.429 1.00 78.62 400 TRP A CA 1
ATOM 3062 C C . TRP A 1 400 ? 25.222 -0.700 1.978 1.00 78.62 400 TRP A C 1
ATOM 3064 O O . TRP A 1 400 ? 24.473 -1.673 2.040 1.00 78.62 400 TRP A O 1
ATOM 3074 N N . ARG A 1 401 ? 24.816 0.463 1.456 1.00 78.19 401 ARG A N 1
ATOM 3075 C CA . ARG A 1 401 ? 23.446 0.705 0.975 1.00 78.19 401 ARG A CA 1
ATOM 3076 C C . ARG A 1 401 ? 23.126 -0.113 -0.267 1.00 78.19 401 ARG A C 1
ATOM 3078 O O . ARG A 1 401 ? 21.996 -0.571 -0.415 1.00 78.19 401 ARG A O 1
ATOM 3085 N N . TRP A 1 402 ? 24.125 -0.333 -1.117 1.00 83.75 402 TRP A N 1
ATOM 3086 C CA . TRP A 1 402 ? 24.012 -1.211 -2.275 1.00 83.75 402 TRP A CA 1
ATOM 3087 C C . TRP A 1 402 ? 23.729 -2.657 -1.854 1.00 83.75 402 TRP A C 1
ATOM 3089 O O . TRP A 1 402 ? 22.766 -3.265 -2.319 1.00 83.75 402 TRP A O 1
ATOM 3099 N N . SER A 1 403 ? 24.510 -3.162 -0.896 1.00 86.88 403 SER A N 1
ATOM 3100 C CA . SER A 1 403 ? 24.369 -4.520 -0.357 1.00 86.88 403 SER A CA 1
ATOM 3101 C C . SER A 1 403 ? 23.000 -4.735 0.295 1.00 86.88 403 SER A C 1
ATOM 3103 O O . SER A 1 403 ? 22.342 -5.736 0.023 1.00 86.88 403 SER A O 1
ATOM 3105 N N . TRP A 1 404 ? 22.518 -3.770 1.088 1.00 86.06 404 TRP A N 1
ATOM 3106 C CA . TRP A 1 404 ? 21.183 -3.838 1.698 1.00 86.06 404 TRP A CA 1
ATOM 3107 C C . TRP A 1 404 ? 20.044 -3.740 0.692 1.00 86.06 404 TRP A C 1
ATOM 3109 O O . TRP A 1 404 ? 19.070 -4.480 0.817 1.00 86.06 404 TRP A O 1
ATOM 3119 N N . GLY A 1 405 ? 20.155 -2.862 -0.306 1.00 88.44 405 GLY A N 1
ATOM 3120 C CA . GLY A 1 405 ? 19.147 -2.747 -1.356 1.00 88.44 405 GLY A CA 1
ATOM 3121 C C . GLY A 1 405 ? 19.022 -4.034 -2.169 1.00 88.44 405 GLY A C 1
ATOM 3122 O O . GLY A 1 405 ? 17.909 -4.497 -2.419 1.00 88.44 405 GLY A O 1
ATOM 3123 N N . LEU A 1 406 ? 20.147 -4.669 -2.515 1.00 91.56 406 LEU A N 1
ATOM 3124 C CA . LEU A 1 406 ? 20.148 -5.976 -3.177 1.00 91.56 406 LEU A CA 1
ATOM 3125 C C . LEU A 1 406 ? 19.621 -7.088 -2.269 1.00 91.56 406 LEU A C 1
ATOM 3127 O O . LEU A 1 406 ? 18.829 -7.906 -2.728 1.00 91.56 406 LEU A O 1
ATOM 3131 N N . ALA A 1 407 ? 20.000 -7.106 -0.990 1.00 92.44 407 ALA A N 1
ATOM 3132 C CA . ALA A 1 407 ? 19.501 -8.094 -0.036 1.00 92.44 407 ALA A CA 1
ATOM 3133 C C . ALA A 1 407 ? 17.978 -7.988 0.158 1.00 92.44 407 ALA A C 1
ATOM 3135 O O . ALA A 1 407 ? 17.282 -9.001 0.124 1.00 92.44 407 ALA A O 1
ATOM 3136 N N . ALA A 1 408 ? 17.442 -6.771 0.299 1.00 92.81 408 ALA A N 1
ATOM 3137 C CA . ALA A 1 408 ? 16.008 -6.533 0.454 1.00 92.81 408 ALA A CA 1
ATOM 3138 C C . ALA A 1 408 ? 15.219 -6.925 -0.809 1.00 92.81 408 ALA A C 1
ATOM 3140 O O . ALA A 1 408 ? 14.185 -7.586 -0.715 1.00 92.81 408 ALA A O 1
ATOM 3141 N N . ASN A 1 409 ? 15.737 -6.589 -1.994 1.00 94.75 409 ASN A N 1
ATOM 3142 C CA . ASN A 1 409 ? 15.164 -7.023 -3.269 1.00 94.75 409 ASN A CA 1
ATOM 3143 C C . ASN A 1 409 ? 15.230 -8.544 -3.461 1.00 94.75 409 ASN A C 1
ATOM 3145 O O . ASN A 1 409 ? 14.243 -9.160 -3.859 1.00 94.75 409 ASN A O 1
ATOM 3149 N N . GLY A 1 410 ? 16.365 -9.162 -3.130 1.00 96.00 410 GLY A N 1
ATOM 3150 C CA . GLY A 1 410 ? 16.546 -10.610 -3.175 1.00 96.00 410 GLY A CA 1
ATOM 3151 C C . GLY A 1 410 ? 15.580 -11.337 -2.242 1.00 96.00 410 GLY A C 1
ATOM 3152 O O . GLY A 1 410 ? 14.971 -12.329 -2.641 1.00 96.00 410 GLY A O 1
ATOM 3153 N N . LEU A 1 411 ? 15.361 -10.804 -1.035 1.00 96.44 411 LEU A N 1
ATOM 3154 C CA . LEU A 1 411 ? 14.363 -11.321 -0.102 1.00 96.44 411 LEU A CA 1
ATOM 3155 C C . LEU A 1 411 ? 12.943 -11.202 -0.670 1.00 96.44 411 LEU A C 1
ATOM 3157 O O . LEU A 1 411 ? 12.194 -12.177 -0.623 1.00 96.44 411 LEU A O 1
ATOM 3161 N N . LEU A 1 412 ? 12.573 -10.046 -1.234 1.00 96.88 412 LEU A N 1
ATOM 3162 C CA . LEU A 1 412 ? 11.263 -9.859 -1.866 1.00 96.88 412 LEU A CA 1
ATOM 3163 C C . LEU A 1 412 ? 11.059 -10.842 -3.028 1.00 96.88 412 LEU A C 1
ATOM 3165 O O . LEU A 1 412 ? 10.009 -11.475 -3.125 1.00 96.88 412 LEU A O 1
ATOM 3169 N N . MET A 1 413 ? 12.079 -11.020 -3.870 1.00 96.69 413 MET A N 1
ATOM 3170 C CA . MET A 1 413 ? 12.059 -11.961 -4.988 1.00 96.69 413 MET A CA 1
ATOM 3171 C C . MET A 1 413 ? 11.888 -13.405 -4.501 1.00 96.69 413 MET A C 1
ATOM 3173 O O . MET A 1 413 ? 11.052 -14.133 -5.033 1.00 96.69 413 MET A O 1
ATOM 3177 N N . LEU A 1 414 ? 12.604 -13.809 -3.446 1.00 97.00 414 LEU A N 1
ATOM 3178 C CA . LEU A 1 414 ? 12.460 -15.128 -2.825 1.00 97.00 414 LEU A CA 1
ATOM 3179 C C . LEU A 1 414 ? 11.047 -15.338 -2.265 1.00 97.00 414 LEU A C 1
ATOM 3181 O O . LEU A 1 414 ? 10.430 -16.375 -2.509 1.00 97.00 414 LEU A O 1
ATOM 3185 N N . VAL A 1 415 ? 10.516 -14.350 -1.540 1.00 96.62 415 VAL A N 1
ATOM 3186 C CA . VAL A 1 415 ? 9.157 -14.385 -0.982 1.00 96.62 415 VAL A CA 1
ATOM 3187 C C . VAL A 1 415 ? 8.119 -14.550 -2.089 1.00 96.62 415 VAL A C 1
ATOM 3189 O O . VAL A 1 415 ? 7.251 -15.419 -1.989 1.00 96.62 415 VAL A O 1
ATOM 3192 N N . LEU A 1 416 ? 8.222 -13.760 -3.159 1.00 96.50 416 LEU A N 1
ATOM 3193 C CA . LEU A 1 416 ? 7.318 -13.830 -4.304 1.00 96.50 416 LEU A CA 1
ATOM 3194 C C . LEU A 1 416 ? 7.442 -15.166 -5.040 1.00 96.50 416 LEU A C 1
ATOM 3196 O O . LEU A 1 416 ? 6.422 -15.761 -5.374 1.00 96.50 416 LEU A O 1
ATOM 3200 N N . LEU A 1 417 ? 8.655 -15.687 -5.225 1.00 95.38 417 LEU A N 1
ATOM 3201 C CA . LEU A 1 417 ? 8.890 -16.988 -5.853 1.00 95.38 417 LEU A CA 1
ATOM 3202 C C . LEU A 1 417 ? 8.219 -18.123 -5.062 1.00 95.38 417 LEU A C 1
ATOM 3204 O O . LEU A 1 417 ? 7.495 -18.945 -5.630 1.00 95.38 417 LEU A O 1
ATOM 3208 N N . LEU A 1 418 ? 8.404 -18.137 -3.738 1.00 94.56 418 LEU A N 1
ATOM 3209 C CA . LEU A 1 418 ? 7.764 -19.105 -2.844 1.00 94.56 418 LEU A CA 1
ATOM 3210 C C . LEU A 1 418 ? 6.236 -18.945 -2.834 1.00 94.56 418 LEU A C 1
ATOM 3212 O O . LEU A 1 418 ? 5.509 -19.943 -2.812 1.00 94.56 418 LEU A O 1
ATOM 3216 N N . ALA A 1 419 ? 5.735 -17.708 -2.870 1.00 93.31 419 ALA A N 1
ATOM 3217 C CA . ALA A 1 419 ? 4.306 -17.418 -2.910 1.00 93.31 419 ALA A CA 1
ATOM 3218 C C . ALA A 1 419 ? 3.662 -17.857 -4.235 1.00 93.31 419 ALA A C 1
ATOM 3220 O O . ALA A 1 419 ? 2.592 -18.472 -4.210 1.00 93.31 419 ALA A O 1
ATOM 3221 N N . VAL A 1 420 ? 4.311 -17.611 -5.380 1.00 93.62 420 VAL A N 1
ATOM 3222 C CA . VAL A 1 420 ? 3.851 -18.075 -6.700 1.00 93.62 420 VAL A CA 1
ATOM 3223 C C . VAL A 1 420 ? 3.764 -19.592 -6.716 1.00 93.62 420 VAL A C 1
ATOM 3225 O O . VAL A 1 420 ? 2.694 -20.120 -7.007 1.00 93.62 420 VAL A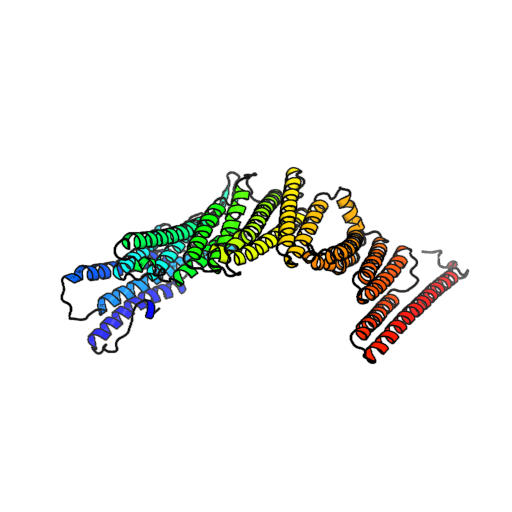 O 1
ATOM 3228 N N . ARG A 1 421 ? 4.837 -20.288 -6.315 1.00 91.31 421 ARG A N 1
ATOM 3229 C CA . ARG A 1 421 ? 4.877 -21.757 -6.312 1.00 91.31 421 ARG A CA 1
ATOM 3230 C C . ARG A 1 421 ? 3.760 -22.376 -5.466 1.00 91.31 421 ARG A C 1
ATOM 3232 O O . ARG A 1 421 ? 3.226 -23.422 -5.804 1.00 91.31 421 ARG A O 1
ATOM 3239 N N . ARG A 1 422 ? 3.387 -21.738 -4.352 1.00 88.62 422 ARG A N 1
ATOM 3240 C CA . ARG A 1 422 ? 2.342 -22.249 -3.444 1.00 88.62 422 ARG A CA 1
ATOM 3241 C C . ARG A 1 422 ? 0.917 -21.883 -3.848 1.00 88.62 422 ARG A C 1
ATOM 3243 O O . ARG A 1 422 ? -0.020 -22.584 -3.468 1.00 88.62 422 ARG A O 1
ATOM 3250 N N . THR A 1 423 ? 0.722 -20.740 -4.499 1.00 87.62 423 THR A N 1
ATOM 3251 C CA . THR A 1 423 ? -0.622 -20.212 -4.796 1.00 87.62 423 THR A CA 1
ATOM 3252 C C . THR A 1 423 ? -1.039 -20.402 -6.245 1.00 87.62 423 THR A C 1
ATOM 3254 O O . THR A 1 423 ? -2.235 -20.335 -6.515 1.00 87.62 423 THR A O 1
ATOM 3257 N N . MET A 1 424 ? -0.081 -20.624 -7.149 1.00 88.19 424 MET A N 1
ATOM 3258 C CA . MET A 1 424 ? -0.288 -20.776 -8.588 1.00 88.19 424 MET A CA 1
ATOM 3259 C C . MET A 1 424 ? -1.049 -19.605 -9.235 1.00 88.19 424 MET A C 1
ATOM 3261 O O . MET A 1 424 ? -1.751 -19.779 -10.227 1.00 88.19 424 MET A O 1
ATOM 3265 N N . LYS A 1 425 ? -0.913 -18.387 -8.688 1.00 90.94 425 LYS A N 1
ATOM 3266 C CA . LYS A 1 425 ? -1.555 -17.176 -9.226 1.00 90.94 425 LYS A CA 1
ATOM 3267 C C . LYS A 1 425 ? -0.605 -16.376 -10.114 1.00 90.94 425 LYS A C 1
ATOM 3269 O O . LYS A 1 425 ? 0.456 -15.952 -9.651 1.00 90.94 425 LYS A O 1
ATOM 3274 N N . SER A 1 426 ? -1.031 -16.076 -11.343 1.00 91.69 426 SER A N 1
ATOM 3275 C CA . SER A 1 426 ? -0.238 -15.286 -12.297 1.00 91.69 426 SER A CA 1
ATOM 3276 C C . SER A 1 426 ? -0.017 -13.838 -11.858 1.00 91.69 426 SER A C 1
ATOM 3278 O O . SER A 1 426 ? 1.037 -13.269 -12.130 1.00 91.69 426 SER A O 1
ATOM 3280 N N . THR A 1 427 ? -0.935 -13.258 -11.079 1.00 92.94 427 THR A N 1
ATOM 3281 C CA . THR A 1 427 ? -0.782 -11.900 -10.527 1.00 92.94 427 THR A CA 1
ATOM 3282 C C . THR A 1 427 ? 0.444 -11.751 -9.623 1.00 92.94 427 THR A C 1
ATOM 3284 O O . THR A 1 427 ? 1.106 -10.718 -9.655 1.00 92.94 427 THR A O 1
ATOM 3287 N N . ILE A 1 428 ? 0.794 -12.779 -8.842 1.00 93.12 428 ILE A N 1
ATOM 3288 C CA . ILE A 1 428 ? 2.023 -12.773 -8.028 1.00 93.12 428 ILE A CA 1
ATOM 3289 C C . ILE A 1 428 ? 3.251 -12.959 -8.931 1.00 93.12 428 ILE A C 1
ATOM 3291 O O . ILE A 1 428 ? 4.299 -12.369 -8.681 1.00 93.12 428 ILE A O 1
ATOM 3295 N N . GLY A 1 429 ? 3.108 -13.715 -10.023 1.00 93.75 429 GLY A N 1
ATOM 3296 C CA . GLY A 1 429 ? 4.146 -13.850 -11.041 1.00 93.75 429 GLY A CA 1
ATOM 3297 C C . GLY A 1 429 ? 4.485 -12.521 -11.723 1.00 93.75 429 GLY A C 1
ATOM 3298 O O . GLY A 1 429 ? 5.659 -12.228 -11.929 1.00 93.75 429 GLY A O 1
ATOM 3299 N N . TRP A 1 430 ? 3.489 -11.669 -11.982 1.00 94.69 430 TRP A N 1
ATOM 3300 C CA . TRP A 1 430 ? 3.717 -10.299 -12.456 1.00 94.69 430 TRP A CA 1
ATOM 3301 C C . TRP A 1 430 ? 4.534 -9.469 -11.461 1.00 94.69 430 TRP A C 1
ATOM 3303 O O . TRP A 1 430 ? 5.499 -8.819 -11.862 1.00 94.69 430 TRP A O 1
ATOM 3313 N N . LEU A 1 431 ? 4.216 -9.535 -10.162 1.00 96.25 431 LEU A N 1
ATOM 3314 C CA . LEU A 1 431 ? 5.015 -8.863 -9.129 1.00 96.25 431 LEU A CA 1
ATOM 3315 C C . LEU A 1 431 ? 6.459 -9.381 -9.095 1.00 96.25 431 LEU A C 1
ATOM 3317 O O . LEU A 1 431 ? 7.384 -8.591 -8.913 1.00 96.25 431 LEU A O 1
ATOM 3321 N N . LEU A 1 432 ? 6.666 -10.687 -9.298 1.00 96.38 432 LEU A N 1
ATOM 3322 C CA . LEU A 1 432 ? 8.001 -11.285 -9.347 1.00 96.38 432 LEU A CA 1
ATOM 3323 C C . LEU A 1 432 ? 8.815 -10.744 -10.530 1.00 96.38 432 LEU A C 1
ATOM 3325 O O . LEU A 1 432 ? 9.955 -10.328 -10.337 1.00 96.38 432 LEU A O 1
ATOM 3329 N N . VAL A 1 433 ? 8.226 -10.702 -11.730 1.00 94.94 433 VAL A N 1
ATOM 3330 C CA . VAL A 1 433 ? 8.884 -10.155 -12.930 1.00 94.94 433 VAL A CA 1
ATOM 3331 C C . VAL A 1 433 ? 9.214 -8.672 -12.747 1.00 94.94 433 VAL A C 1
ATOM 3333 O O . VAL A 1 433 ? 10.326 -8.252 -13.061 1.00 94.94 433 VAL A O 1
ATOM 3336 N N . LEU A 1 434 ? 8.295 -7.888 -12.175 1.00 95.06 434 LEU A N 1
ATOM 3337 C CA . LEU A 1 434 ? 8.541 -6.476 -11.868 1.00 95.06 434 LEU A CA 1
ATOM 3338 C C . LEU A 1 434 ? 9.656 -6.294 -10.834 1.00 95.06 434 LEU A C 1
ATOM 3340 O O . LEU A 1 434 ? 10.488 -5.409 -11.005 1.00 95.06 434 LEU A O 1
ATOM 3344 N N . THR A 1 435 ? 9.718 -7.150 -9.810 1.00 96.06 435 THR A N 1
ATOM 3345 C CA . THR A 1 435 ? 10.797 -7.127 -8.807 1.00 96.06 435 THR A CA 1
ATOM 3346 C C . THR A 1 435 ? 12.143 -7.490 -9.426 1.00 96.06 435 THR A C 1
ATOM 3348 O O . THR A 1 435 ? 13.157 -6.865 -9.128 1.00 96.06 435 THR A O 1
ATOM 3351 N N . ALA A 1 436 ? 12.181 -8.487 -10.313 1.00 95.25 436 ALA A N 1
ATOM 3352 C CA . ALA A 1 436 ? 13.399 -8.848 -11.031 1.00 95.25 436 ALA A CA 1
ATOM 3353 C C . ALA A 1 436 ? 13.880 -7.683 -11.916 1.00 95.25 436 ALA A C 1
ATOM 3355 O O . ALA A 1 436 ? 15.061 -7.333 -11.897 1.00 95.25 436 ALA A O 1
ATOM 3356 N N . GLY A 1 437 ? 12.951 -7.028 -12.622 1.00 93.25 437 GLY A N 1
ATOM 3357 C CA . GLY A 1 437 ? 13.225 -5.832 -13.416 1.00 93.25 437 GLY A CA 1
ATOM 3358 C C . GLY A 1 437 ? 13.731 -4.658 -12.576 1.00 93.25 437 GLY A C 1
ATOM 3359 O O . GLY A 1 437 ? 14.750 -4.060 -12.917 1.00 93.25 437 GLY A O 1
ATOM 3360 N N . SER A 1 438 ? 13.083 -4.350 -11.449 1.00 94.00 438 SER A N 1
ATOM 3361 C CA . SER A 1 438 ? 13.517 -3.271 -10.553 1.00 94.00 438 SER A CA 1
ATOM 3362 C C . SER A 1 438 ? 14.867 -3.569 -9.897 1.00 94.00 438 SER A C 1
ATOM 3364 O O . SER A 1 438 ? 15.687 -2.664 -9.775 1.00 94.00 438 SER A O 1
ATOM 3366 N N . THR A 1 439 ? 15.153 -4.828 -9.553 1.00 93.56 439 THR A N 1
ATOM 3367 C CA . THR A 1 439 ? 16.462 -5.257 -9.024 1.00 93.56 439 THR A CA 1
ATOM 3368 C C . THR A 1 439 ? 17.570 -5.072 -10.060 1.00 93.56 439 THR A C 1
ATOM 3370 O O . THR A 1 439 ? 18.648 -4.571 -9.737 1.00 93.56 439 THR A O 1
ATOM 3373 N N . LEU A 1 440 ? 17.303 -5.423 -11.322 1.00 91.56 440 LEU A N 1
ATOM 3374 C CA . LEU A 1 440 ? 18.241 -5.196 -12.419 1.00 91.56 440 LEU A CA 1
ATOM 3375 C C . LEU A 1 440 ? 18.480 -3.696 -12.639 1.00 91.56 440 LEU A C 1
ATOM 3377 O O . LEU A 1 440 ? 19.630 -3.266 -12.726 1.00 91.56 440 LEU A O 1
ATOM 3381 N N . MET A 1 441 ? 17.413 -2.888 -12.670 1.00 90.31 441 MET A N 1
ATOM 3382 C CA . MET A 1 441 ? 17.533 -1.431 -12.798 1.00 90.31 441 MET A CA 1
ATOM 3383 C C . MET A 1 441 ? 18.287 -0.818 -11.618 1.00 90.31 441 MET A C 1
ATOM 3385 O O . MET A 1 441 ? 19.127 0.053 -11.822 1.00 90.31 441 MET A O 1
ATOM 3389 N N . PHE A 1 442 ? 18.059 -1.306 -10.396 1.00 90.19 442 PHE A N 1
ATOM 3390 C CA . PHE A 1 442 ? 18.789 -0.876 -9.205 1.00 90.19 442 PHE A CA 1
ATOM 3391 C C . PHE A 1 442 ? 20.302 -1.068 -9.373 1.00 90.19 442 PHE A C 1
ATOM 3393 O O . PHE A 1 442 ? 21.071 -0.169 -9.023 1.00 90.19 442 PHE A O 1
ATOM 3400 N N . ALA A 1 443 ? 20.728 -2.203 -9.937 1.00 88.94 443 ALA A N 1
ATOM 3401 C CA . ALA A 1 443 ? 22.135 -2.483 -10.209 1.00 88.94 443 ALA A CA 1
ATOM 3402 C C . ALA A 1 443 ? 22.701 -1.590 -11.327 1.00 88.94 443 ALA A C 1
ATOM 3404 O O . ALA A 1 443 ? 23.773 -1.011 -11.154 1.00 88.94 443 ALA A O 1
ATOM 3405 N N . ILE A 1 444 ? 21.976 -1.437 -12.441 1.00 88.69 444 ILE A N 1
ATOM 3406 C CA . ILE A 1 444 ? 22.410 -0.647 -13.606 1.00 88.69 444 ILE A CA 1
ATOM 3407 C C . ILE A 1 444 ? 22.552 0.834 -13.248 1.00 88.69 444 ILE A C 1
ATOM 3409 O O . ILE A 1 444 ? 23.612 1.421 -13.455 1.00 88.69 444 ILE A O 1
ATOM 3413 N N . VAL A 1 445 ? 21.514 1.429 -12.656 1.00 87.44 445 VAL A N 1
ATOM 3414 C CA . VAL A 1 445 ? 21.469 2.865 -12.336 1.00 87.44 445 VAL A CA 1
ATOM 3415 C C . VAL A 1 445 ? 22.564 3.264 -11.343 1.00 87.44 445 VAL A C 1
ATOM 3417 O O . VAL A 1 445 ? 23.110 4.361 -11.426 1.00 87.44 445 VAL A O 1
ATOM 3420 N N . ARG A 1 446 ? 22.922 2.375 -10.411 1.00 83.38 446 ARG A N 1
ATOM 3421 C CA . ARG A 1 446 ? 23.956 2.636 -9.395 1.00 83.38 446 ARG A CA 1
ATOM 3422 C C . ARG A 1 446 ? 25.375 2.268 -9.831 1.00 83.38 446 ARG A C 1
ATOM 3424 O O . ARG A 1 446 ? 26.314 2.574 -9.105 1.00 83.38 446 ARG A O 1
ATOM 3431 N N . SER A 1 447 ? 25.549 1.646 -10.997 1.00 83.88 447 SER A N 1
ATOM 3432 C CA . SER A 1 447 ? 26.866 1.321 -11.563 1.00 83.88 447 SER A CA 1
ATOM 3433 C C . SER A 1 447 ? 27.057 1.916 -12.968 1.00 83.88 447 SER A C 1
ATOM 3435 O O . SER A 1 447 ? 27.390 1.187 -13.903 1.00 83.88 447 SER A O 1
ATOM 3437 N N . PRO A 1 448 ? 26.903 3.247 -13.149 1.00 79.00 448 PRO A N 1
ATOM 3438 C CA . PRO A 1 448 ? 26.911 3.870 -14.476 1.00 79.00 448 PRO A CA 1
ATOM 3439 C C . PRO A 1 448 ? 28.244 3.686 -15.216 1.00 79.00 448 PRO A C 1
ATOM 3441 O O . PRO A 1 448 ? 28.259 3.518 -16.430 1.00 79.00 448 PRO A O 1
ATOM 3444 N N . GLN A 1 449 ? 29.361 3.664 -14.482 1.00 81.50 449 GLN A N 1
ATOM 3445 C CA . GLN A 1 449 ? 30.697 3.419 -15.040 1.00 81.50 449 GLN A CA 1
ATOM 3446 C C . GLN A 1 449 ? 31.042 1.928 -15.159 1.00 81.50 449 GLN A C 1
ATOM 3448 O O . GLN A 1 449 ? 32.047 1.583 -15.774 1.00 81.50 449 GLN A O 1
ATOM 3453 N N . GLY A 1 450 ? 30.237 1.044 -14.566 1.00 81.56 450 GLY A N 1
ATOM 3454 C CA . GLY A 1 450 ? 30.428 -0.395 -14.682 1.00 81.56 450 GLY A CA 1
ATOM 3455 C C . GLY A 1 450 ? 30.060 -0.899 -16.076 1.00 81.56 450 GLY A C 1
ATOM 3456 O O . GLY A 1 450 ? 29.326 -0.246 -16.816 1.00 81.56 450 GLY A O 1
ATOM 3457 N N . LEU A 1 451 ? 30.517 -2.109 -16.410 1.00 83.56 451 LEU A N 1
ATOM 3458 C CA . LEU A 1 451 ? 30.235 -2.744 -17.703 1.00 83.56 451 LEU A CA 1
ATOM 3459 C C . LEU A 1 451 ? 28.728 -2.794 -18.006 1.00 83.56 451 LEU A C 1
ATOM 3461 O O . LEU A 1 451 ? 28.320 -2.528 -19.134 1.00 83.56 451 LEU A O 1
ATOM 3465 N N . LEU A 1 452 ? 27.895 -3.067 -16.995 1.00 81.44 452 LEU A N 1
ATOM 3466 C CA . LEU A 1 452 ? 26.435 -3.078 -17.130 1.00 81.44 452 LEU A CA 1
ATOM 3467 C C . LEU A 1 452 ? 25.861 -1.687 -17.438 1.00 81.44 452 LEU A C 1
ATOM 3469 O O . LEU A 1 452 ? 25.030 -1.571 -18.335 1.00 81.44 452 LEU A O 1
ATOM 3473 N N . GLY A 1 453 ? 26.313 -0.643 -16.737 1.00 83.62 453 GLY A N 1
ATOM 3474 C CA . GLY A 1 453 ? 25.870 0.735 -16.962 1.00 83.62 453 GLY A CA 1
ATOM 3475 C C . GLY A 1 453 ? 26.269 1.269 -18.337 1.00 83.62 453 GLY A C 1
ATOM 3476 O O . GLY A 1 453 ? 25.427 1.812 -19.049 1.00 83.62 453 GLY A O 1
ATOM 3477 N N . GLN A 1 454 ? 27.514 1.031 -18.760 1.00 85.00 454 GLN A N 1
ATOM 3478 C CA . GLN A 1 454 ? 28.002 1.433 -20.085 1.00 85.00 454 GLN A CA 1
ATOM 3479 C C . GLN A 1 454 ? 27.276 0.692 -21.215 1.00 85.00 454 GLN A C 1
ATOM 3481 O O . GLN A 1 454 ? 26.840 1.306 -22.189 1.00 85.00 454 GLN A O 1
ATOM 3486 N N . THR A 1 455 ? 27.091 -0.626 -21.065 1.00 85.62 455 THR A N 1
ATOM 3487 C CA . THR A 1 455 ? 26.343 -1.436 -22.040 1.00 85.62 455 THR A CA 1
ATOM 3488 C C . THR A 1 455 ? 24.894 -0.970 -22.129 1.00 85.62 455 THR A C 1
ATOM 3490 O O . THR A 1 455 ? 24.344 -0.880 -23.223 1.00 85.62 455 THR A O 1
ATOM 3493 N N . TRP A 1 456 ? 24.275 -0.636 -20.995 1.00 86.81 456 TRP A N 1
ATOM 3494 C CA . TRP A 1 456 ? 22.925 -0.091 -20.966 1.00 86.81 456 TRP A CA 1
ATOM 3495 C C . TRP A 1 456 ? 22.843 1.258 -21.687 1.00 86.81 456 TRP A C 1
ATOM 3497 O O . TRP A 1 456 ? 22.024 1.415 -22.587 1.00 86.81 456 TRP A O 1
ATOM 3507 N N . ALA A 1 457 ? 23.722 2.208 -21.366 1.00 83.56 457 ALA A N 1
ATOM 3508 C CA . ALA A 1 457 ? 23.709 3.537 -21.975 1.00 83.56 457 ALA A CA 1
ATOM 3509 C C . ALA A 1 457 ? 23.771 3.493 -23.515 1.00 83.56 457 ALA A C 1
ATOM 3511 O O . ALA A 1 457 ? 23.061 4.246 -24.176 1.00 83.56 457 ALA A O 1
ATOM 3512 N N . LEU A 1 458 ? 24.566 2.576 -24.079 1.00 84.62 458 LEU A N 1
ATOM 3513 C CA . LEU A 1 458 ? 24.785 2.469 -25.526 1.00 84.62 458 LEU A CA 1
ATOM 3514 C C . LEU A 1 458 ? 23.809 1.517 -26.239 1.00 84.62 458 LEU A C 1
ATOM 3516 O O . LEU A 1 458 ? 23.445 1.754 -27.391 1.00 84.62 458 LEU A O 1
ATOM 3520 N N . TYR A 1 459 ? 23.397 0.427 -25.583 1.00 89.31 459 TYR A N 1
ATOM 3521 C CA . TYR A 1 459 ? 22.745 -0.714 -26.240 1.00 89.31 459 TYR A CA 1
ATOM 3522 C C . TYR A 1 459 ? 21.422 -1.148 -25.607 1.00 89.31 459 TYR A C 1
ATOM 3524 O O . TYR A 1 459 ? 20.886 -2.189 -25.999 1.00 89.31 459 TYR A O 1
ATOM 3532 N N . TRP A 1 460 ? 20.850 -0.391 -24.663 1.00 88.62 460 TRP A N 1
ATOM 3533 C CA . TRP A 1 460 ? 19.623 -0.812 -23.977 1.00 88.62 460 TRP A CA 1
ATOM 3534 C C . TRP A 1 460 ? 18.459 -1.231 -24.902 1.00 88.62 460 TRP A C 1
ATOM 3536 O O . TRP A 1 460 ? 17.788 -2.202 -24.540 1.00 88.62 460 TRP A O 1
ATOM 3546 N N . PRO A 1 461 ? 18.216 -0.644 -26.103 1.00 91.81 461 PRO A N 1
ATOM 3547 C CA . PRO A 1 461 ? 17.124 -1.105 -26.963 1.00 91.81 461 PRO A CA 1
ATOM 3548 C C . PRO A 1 461 ? 17.371 -2.523 -27.498 1.00 91.81 461 PRO A C 1
ATOM 3550 O O . PRO A 1 461 ? 16.455 -3.340 -27.581 1.00 91.81 461 PRO A O 1
ATOM 3553 N N . VAL A 1 462 ? 18.627 -2.853 -27.822 1.00 93.00 462 VAL A N 1
ATOM 3554 C CA . VAL A 1 462 ? 19.037 -4.208 -28.230 1.00 93.00 462 VAL A CA 1
ATOM 3555 C C . VAL A 1 462 ? 18.950 -5.167 -27.048 1.00 93.00 462 VAL A C 1
ATOM 3557 O O . VAL A 1 462 ? 18.422 -6.266 -27.204 1.00 93.00 462 VAL A O 1
ATOM 3560 N N . VAL A 1 463 ? 19.410 -4.749 -25.863 1.00 92.12 463 VAL A N 1
ATOM 3561 C CA . VAL A 1 463 ? 19.329 -5.558 -24.637 1.00 92.12 463 VAL A CA 1
ATOM 3562 C C . VAL A 1 463 ? 17.878 -5.935 -24.338 1.00 92.12 463 VAL A C 1
ATOM 3564 O O . VAL A 1 463 ? 17.606 -7.110 -24.108 1.00 92.12 463 VAL A O 1
ATOM 3567 N N . MET A 1 464 ? 16.932 -4.991 -24.424 1.00 92.88 464 MET A N 1
ATOM 3568 C CA . MET A 1 464 ? 15.498 -5.279 -24.272 1.00 92.88 464 MET A CA 1
ATOM 3569 C C . MET A 1 464 ? 15.021 -6.336 -25.276 1.00 92.88 464 MET A C 1
ATOM 3571 O O . MET A 1 464 ? 14.355 -7.292 -24.886 1.00 92.88 464 MET A O 1
ATOM 3575 N N . ALA A 1 465 ? 15.394 -6.225 -26.555 1.00 92.88 465 ALA A N 1
ATOM 3576 C CA . ALA A 1 465 ? 15.001 -7.205 -27.569 1.00 92.88 465 ALA A CA 1
ATOM 3577 C C . ALA A 1 465 ? 15.572 -8.610 -27.286 1.00 92.88 465 ALA A C 1
ATOM 3579 O O . ALA A 1 465 ? 14.846 -9.599 -27.378 1.00 92.88 465 ALA A O 1
ATOM 3580 N N . VAL A 1 466 ? 16.844 -8.711 -26.884 1.00 94.00 466 VAL A N 1
ATOM 3581 C CA . VAL A 1 466 ? 17.477 -9.995 -26.528 1.00 94.00 466 VAL A CA 1
ATOM 3582 C C . VAL A 1 466 ? 16.834 -10.600 -25.278 1.00 94.00 466 VAL A C 1
ATOM 3584 O O . VAL A 1 466 ? 16.506 -11.786 -25.272 1.00 94.00 466 VAL A O 1
ATOM 3587 N N . VAL A 1 467 ? 16.586 -9.793 -24.241 1.00 92.81 467 VAL A N 1
ATOM 3588 C CA . VAL A 1 467 ? 15.858 -10.234 -23.040 1.00 92.81 467 VAL A CA 1
ATOM 3589 C C . VAL A 1 467 ? 14.461 -10.727 -23.417 1.00 92.81 467 VAL A C 1
ATOM 3591 O O . VAL A 1 467 ? 14.038 -11.772 -22.929 1.00 92.81 467 VAL A O 1
ATOM 3594 N N . GLY A 1 468 ? 13.777 -10.052 -24.344 1.00 91.62 468 GLY A N 1
ATOM 3595 C CA . GLY A 1 468 ? 12.507 -10.511 -24.903 1.00 91.62 468 GLY A CA 1
ATOM 3596 C C . GLY A 1 468 ? 12.586 -11.935 -25.460 1.00 91.62 468 GLY A C 1
ATOM 3597 O O . GLY A 1 468 ? 11.766 -12.779 -25.101 1.00 91.62 468 GLY A O 1
ATOM 3598 N N . ALA A 1 469 ? 13.617 -12.241 -26.256 1.00 92.50 469 ALA A N 1
ATOM 3599 C CA . ALA A 1 469 ? 13.826 -13.576 -26.824 1.00 92.50 469 ALA A CA 1
ATOM 3600 C C . ALA A 1 469 ? 14.026 -14.635 -25.730 1.00 92.50 469 ALA A C 1
ATOM 3602 O O . ALA A 1 469 ? 13.398 -15.695 -25.762 1.00 92.50 469 ALA A O 1
ATOM 3603 N N . VAL A 1 470 ? 14.857 -14.324 -24.730 1.00 94.50 470 VAL A N 1
ATOM 3604 C CA . VAL A 1 470 ? 15.113 -15.207 -23.583 1.00 94.50 470 VAL A CA 1
ATOM 3605 C C . VAL A 1 470 ? 13.824 -15.476 -22.807 1.00 94.50 470 VAL A C 1
ATOM 3607 O O . VAL A 1 470 ? 13.538 -16.628 -22.485 1.00 94.50 470 VAL A O 1
ATOM 3610 N N . LEU A 1 471 ? 13.012 -14.447 -22.550 1.00 93.62 471 LEU A N 1
ATOM 3611 C CA . LEU A 1 471 ? 11.736 -14.590 -21.847 1.00 93.62 471 LEU A CA 1
ATOM 3612 C C . LEU A 1 471 ? 10.714 -15.407 -22.648 1.00 93.62 471 LEU A C 1
ATOM 3614 O O . LEU A 1 471 ? 9.971 -16.182 -22.054 1.00 93.62 471 LEU A O 1
ATOM 3618 N N . VAL A 1 472 ? 10.689 -15.304 -23.979 1.00 92.19 472 VAL A N 1
ATOM 3619 C CA . VAL A 1 472 ? 9.827 -16.150 -24.826 1.00 92.19 472 VAL A CA 1
ATOM 3620 C C . VAL A 1 472 ? 10.209 -17.626 -24.699 1.00 92.19 472 VAL A C 1
ATOM 3622 O O . VAL A 1 472 ? 9.337 -18.473 -24.480 1.00 92.19 472 VAL A O 1
ATOM 3625 N N . VAL A 1 473 ? 11.506 -17.937 -24.783 1.00 92.94 473 VAL A N 1
ATOM 3626 C CA . VAL A 1 473 ? 12.009 -19.308 -24.612 1.00 92.94 473 VAL A CA 1
ATOM 3627 C C . VAL A 1 473 ? 11.709 -19.807 -23.200 1.00 92.94 473 VAL A C 1
ATOM 3629 O O . VAL A 1 473 ? 11.123 -20.878 -23.044 1.00 92.94 473 VAL A O 1
ATOM 3632 N N . LEU A 1 474 ? 12.021 -19.013 -22.173 1.00 92.62 474 LEU A N 1
ATOM 3633 C CA . LEU A 1 474 ? 11.764 -19.362 -20.779 1.00 92.62 474 LEU A CA 1
ATOM 3634 C C . LEU A 1 474 ? 10.268 -19.577 -20.517 1.00 92.62 474 LEU A C 1
ATOM 3636 O O . LEU A 1 474 ? 9.896 -20.570 -19.901 1.00 92.62 474 LEU A O 1
ATOM 3640 N N . GLY A 1 475 ? 9.403 -18.708 -21.041 1.00 88.69 475 GLY A N 1
ATOM 3641 C CA . GLY A 1 475 ? 7.953 -18.859 -20.968 1.00 88.69 475 GLY A CA 1
ATOM 3642 C C . GLY A 1 475 ? 7.493 -20.188 -21.568 1.00 88.69 475 GLY A C 1
ATOM 3643 O O . GLY A 1 475 ? 6.730 -20.913 -20.937 1.00 88.69 475 GLY A O 1
ATOM 3644 N N . SER A 1 476 ? 8.020 -20.573 -22.733 1.00 88.31 476 SER A N 1
ATOM 3645 C CA . SER A 1 476 ? 7.680 -21.861 -23.357 1.00 88.31 476 SER A CA 1
ATOM 3646 C C . SER A 1 476 ? 8.096 -23.077 -22.517 1.00 88.31 476 SER A C 1
ATOM 3648 O O . SER A 1 476 ? 7.386 -24.083 -22.499 1.00 88.31 476 SER A O 1
ATOM 3650 N N . LEU A 1 477 ? 9.211 -22.980 -21.783 1.00 90.44 477 LEU A N 1
ATOM 3651 C CA . LEU A 1 477 ? 9.652 -24.016 -20.849 1.00 90.44 477 LEU A CA 1
ATOM 3652 C C . LEU A 1 477 ? 8.747 -24.059 -19.612 1.00 90.44 477 LEU A C 1
ATOM 3654 O O . LEU A 1 477 ? 8.304 -25.136 -19.217 1.00 90.44 477 LEU A O 1
ATOM 3658 N N . LEU A 1 478 ? 8.404 -22.893 -19.055 1.00 89.75 478 LEU A N 1
ATOM 3659 C CA . LEU A 1 478 ? 7.520 -22.769 -17.891 1.00 89.75 478 LEU A CA 1
ATOM 3660 C C . LEU A 1 478 ? 6.102 -23.280 -18.177 1.00 89.75 478 LEU A C 1
ATOM 3662 O O . LEU A 1 478 ? 5.475 -23.864 -17.296 1.00 89.75 478 LEU A O 1
ATOM 3666 N N . ALA A 1 479 ? 5.617 -23.131 -19.414 1.00 86.00 479 ALA A N 1
ATOM 3667 C CA . ALA A 1 479 ? 4.333 -23.679 -19.852 1.00 86.00 479 ALA A CA 1
ATOM 3668 C C . ALA A 1 479 ? 4.266 -25.212 -19.753 1.00 86.00 479 ALA A C 1
ATOM 3670 O O . ALA A 1 479 ? 3.183 -25.771 -19.596 1.00 86.00 479 ALA A O 1
ATOM 3671 N N . ARG A 1 480 ? 5.414 -25.896 -19.853 1.00 86.62 480 ARG A N 1
ATOM 3672 C CA . ARG A 1 480 ? 5.507 -27.364 -19.800 1.00 86.62 480 ARG A CA 1
ATOM 3673 C C . ARG A 1 480 ? 5.649 -27.900 -18.375 1.00 86.62 480 ARG A C 1
ATOM 3675 O O . ARG A 1 480 ? 5.427 -29.084 -18.149 1.00 86.62 480 ARG A O 1
ATOM 3682 N N . THR A 1 481 ? 6.008 -27.052 -17.414 1.00 87.88 481 THR A N 1
ATOM 3683 C CA . THR A 1 481 ? 6.198 -27.433 -16.009 1.00 87.88 481 THR A CA 1
ATOM 3684 C C . THR A 1 481 ? 4.971 -27.078 -15.170 1.00 87.88 481 THR A C 1
ATOM 3686 O O . THR A 1 481 ? 4.700 -25.897 -14.954 1.00 87.88 481 THR A O 1
ATOM 3689 N N . GLN A 1 482 ? 4.260 -28.086 -14.646 1.00 84.38 482 GLN A N 1
ATOM 3690 C CA . GLN A 1 482 ? 3.030 -27.888 -13.859 1.00 84.38 482 GLN A CA 1
ATOM 3691 C C . GLN A 1 482 ? 3.232 -26.950 -12.656 1.00 84.38 482 GLN A C 1
ATOM 3693 O O . GLN A 1 482 ? 2.430 -26.045 -12.459 1.00 84.38 482 GLN A O 1
ATOM 3698 N N . ASP A 1 483 ? 4.340 -27.087 -11.922 1.00 85.19 483 ASP A N 1
ATOM 3699 C CA . ASP A 1 483 ? 4.652 -26.288 -10.721 1.00 85.19 483 ASP A CA 1
ATOM 3700 C C . ASP A 1 483 ? 4.872 -24.786 -10.981 1.00 85.19 483 ASP A C 1
ATOM 3702 O O . ASP A 1 483 ? 4.809 -23.979 -10.053 1.00 85.19 483 ASP A O 1
ATOM 3706 N N . TRP A 1 484 ? 5.161 -24.395 -12.226 1.00 88.69 484 TRP A N 1
ATOM 3707 C CA . TRP A 1 484 ? 5.516 -23.016 -12.582 1.00 88.69 484 TRP A CA 1
ATOM 3708 C C . TRP A 1 484 ? 4.626 -22.419 -13.664 1.00 88.69 484 TRP A C 1
ATOM 3710 O O . TRP A 1 484 ? 4.895 -21.322 -14.155 1.00 88.69 484 TRP A O 1
ATOM 3720 N N . GLN A 1 485 ? 3.523 -23.090 -13.992 1.00 87.94 485 GLN A N 1
ATOM 3721 C CA . GLN A 1 485 ? 2.581 -22.632 -15.007 1.00 87.94 485 GLN A CA 1
ATOM 3722 C C . GLN A 1 485 ? 2.039 -21.223 -14.707 1.00 87.94 485 GLN A C 1
ATOM 3724 O O . GLN A 1 485 ? 1.775 -20.450 -15.623 1.00 87.94 485 GLN A O 1
ATOM 3729 N N . ALA A 1 486 ? 1.955 -20.832 -13.432 1.00 88.94 486 ALA A N 1
ATOM 3730 C CA . ALA A 1 486 ? 1.561 -19.483 -13.028 1.00 88.94 486 ALA A CA 1
ATOM 3731 C C . ALA A 1 486 ? 2.527 -18.376 -13.500 1.00 88.94 486 ALA A C 1
ATOM 3733 O O . ALA A 1 486 ? 2.117 -17.225 -13.627 1.00 88.94 486 ALA A O 1
ATOM 3734 N N . LEU A 1 487 ? 3.797 -18.704 -13.773 1.00 91.50 487 LEU A N 1
ATOM 3735 C CA . LEU A 1 487 ? 4.781 -17.772 -14.333 1.00 91.50 487 LEU A CA 1
ATOM 3736 C C . LEU A 1 487 ? 4.730 -17.689 -15.860 1.00 91.50 487 LEU A C 1
ATOM 3738 O O . LEU A 1 487 ? 5.318 -16.764 -16.416 1.00 91.50 487 LEU A O 1
ATOM 3742 N N . PHE A 1 488 ? 4.032 -18.607 -16.537 1.00 91.00 488 PHE A N 1
ATOM 3743 C CA . PHE A 1 488 ? 3.943 -18.604 -17.996 1.00 91.00 488 PHE A CA 1
ATOM 3744 C C . PHE A 1 488 ? 3.419 -17.269 -18.519 1.00 91.00 488 PHE A C 1
ATOM 3746 O O . PHE A 1 488 ? 4.106 -16.608 -19.289 1.00 91.00 488 PHE A O 1
ATOM 3753 N N . GLU A 1 489 ? 2.234 -16.856 -18.064 1.00 90.19 489 GLU A N 1
ATOM 3754 C CA . GLU A 1 489 ? 1.586 -15.618 -18.495 1.00 90.19 489 GLU A CA 1
ATOM 3755 C C . GLU A 1 489 ? 2.493 -14.380 -18.320 1.00 90.19 489 GLU A C 1
ATOM 3757 O O . GLU A 1 489 ? 2.769 -13.721 -19.326 1.00 90.19 489 GLU A O 1
ATOM 3762 N N . PRO A 1 490 ? 3.017 -14.059 -17.117 1.00 92.56 490 PRO A N 1
ATOM 3763 C CA . PRO A 1 490 ? 3.823 -12.855 -16.923 1.00 92.56 490 PRO A CA 1
ATOM 3764 C C . PRO A 1 490 ? 5.155 -12.895 -17.675 1.00 92.56 490 PRO A C 1
ATOM 3766 O O . PRO A 1 490 ? 5.556 -11.883 -18.247 1.00 92.56 490 PRO A O 1
ATOM 3769 N N . VAL A 1 491 ? 5.842 -14.042 -17.716 1.00 93.06 491 VAL A N 1
ATOM 3770 C CA . VAL A 1 491 ? 7.133 -14.176 -18.413 1.00 93.06 491 VAL A CA 1
ATOM 3771 C C . VAL A 1 491 ? 6.937 -14.089 -19.925 1.00 93.06 491 VAL A C 1
ATOM 3773 O O . VAL A 1 491 ? 7.626 -13.322 -20.597 1.00 93.06 491 VAL A O 1
ATOM 3776 N N . TYR A 1 492 ? 5.959 -14.818 -20.462 1.00 90.00 492 TYR A N 1
ATOM 3777 C CA . TYR A 1 492 ? 5.689 -14.857 -21.894 1.00 90.00 492 TYR A CA 1
ATOM 3778 C C . TYR A 1 492 ? 5.172 -13.513 -22.421 1.00 90.00 492 TYR A C 1
ATOM 3780 O O . TYR A 1 492 ? 5.700 -13.003 -23.408 1.00 90.00 492 TYR A O 1
ATOM 3788 N N . LEU A 1 493 ? 4.199 -12.885 -21.746 1.00 89.19 493 LEU A N 1
ATOM 3789 C CA . LEU A 1 493 ? 3.695 -11.566 -22.148 1.00 89.19 493 LEU A CA 1
ATOM 3790 C C . LEU A 1 493 ? 4.763 -10.478 -22.005 1.00 89.19 493 LEU A C 1
ATOM 3792 O O . LEU A 1 493 ? 4.845 -9.587 -22.853 1.00 89.19 493 LEU A O 1
ATOM 3796 N N . SER A 1 494 ? 5.633 -10.574 -20.997 1.00 90.75 494 SER A N 1
ATOM 3797 C CA . SER A 1 494 ? 6.787 -9.675 -20.903 1.00 90.75 494 SER A CA 1
ATOM 3798 C C . SER A 1 494 ? 7.738 -9.852 -22.088 1.00 90.75 494 SER A C 1
ATOM 3800 O O . SER A 1 494 ? 8.194 -8.859 -22.648 1.00 90.75 494 SER A O 1
ATOM 3802 N N . GLY A 1 495 ? 7.988 -11.092 -22.519 1.00 89.12 495 GLY A N 1
ATOM 3803 C CA . GLY A 1 495 ? 8.859 -11.391 -23.656 1.00 89.12 495 GLY A CA 1
ATOM 3804 C C . GLY A 1 495 ? 8.307 -10.961 -25.018 1.00 89.12 495 GLY A C 1
ATOM 3805 O O . GLY A 1 495 ? 9.059 -10.464 -25.851 1.00 89.12 495 GLY A O 1
ATOM 3806 N N . VAL A 1 496 ? 7.000 -11.117 -25.246 1.00 88.44 496 VAL A N 1
ATOM 3807 C CA . VAL A 1 496 ? 6.366 -10.855 -26.554 1.00 88.44 496 VAL A CA 1
ATOM 3808 C C . VAL A 1 496 ? 5.838 -9.423 -26.703 1.00 88.44 496 VAL A C 1
ATOM 3810 O O . VAL A 1 496 ? 5.741 -8.917 -27.824 1.00 88.44 496 VAL A O 1
ATOM 3813 N N . ALA A 1 497 ? 5.489 -8.759 -25.599 1.00 88.62 497 ALA A N 1
ATOM 3814 C CA . ALA A 1 497 ? 4.898 -7.421 -25.628 1.00 88.62 497 ALA A CA 1
ATOM 3815 C C . ALA A 1 497 ? 5.760 -6.380 -24.906 1.00 88.62 497 ALA A C 1
ATOM 3817 O O . ALA A 1 497 ? 6.206 -5.428 -25.540 1.00 88.62 497 ALA A O 1
ATOM 3818 N N . VAL A 1 498 ? 6.024 -6.551 -23.607 1.00 88.50 498 VAL A N 1
ATOM 3819 C CA . VAL A 1 498 ? 6.653 -5.493 -22.788 1.00 88.50 498 VAL A CA 1
ATOM 3820 C C . VAL A 1 498 ? 8.075 -5.181 -23.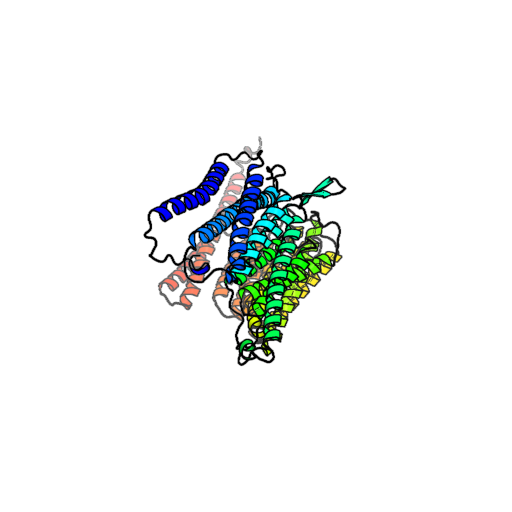256 1.00 88.50 498 VAL A C 1
ATOM 3822 O O . VAL A 1 498 ? 8.392 -4.021 -23.510 1.00 88.50 498 VAL A O 1
ATOM 3825 N N . MET A 1 499 ? 8.922 -6.203 -23.413 1.00 92.00 499 MET A N 1
ATOM 3826 C CA . MET A 1 499 ? 10.310 -6.025 -23.846 1.00 92.00 499 MET A CA 1
ATOM 3827 C C . MET A 1 499 ? 10.406 -5.478 -25.283 1.00 92.00 499 MET A C 1
ATOM 3829 O O . MET A 1 499 ? 11.140 -4.511 -25.489 1.00 92.00 499 MET A O 1
ATOM 3833 N N . PRO A 1 500 ? 9.642 -5.986 -26.275 1.00 91.44 500 PRO A N 1
ATOM 3834 C CA . PRO A 1 500 ? 9.591 -5.375 -27.601 1.00 91.44 500 PRO A CA 1
ATOM 3835 C C . PRO A 1 500 ? 9.105 -3.927 -27.618 1.00 91.44 500 PRO A C 1
ATOM 3837 O O . PRO A 1 500 ? 9.685 -3.108 -28.327 1.00 91.44 500 PRO A O 1
ATOM 3840 N N . LEU A 1 501 ? 8.086 -3.582 -26.825 1.00 88.94 501 LEU A N 1
ATOM 3841 C CA . LEU A 1 501 ? 7.619 -2.198 -26.713 1.00 88.94 501 LEU A CA 1
ATOM 3842 C C . LEU A 1 501 ? 8.694 -1.292 -26.110 1.00 88.94 501 LEU A C 1
ATOM 3844 O O . LEU A 1 501 ? 8.913 -0.199 -26.625 1.00 88.94 501 LEU A O 1
ATOM 3848 N N . ALA A 1 502 ? 9.403 -1.751 -25.074 1.00 87.81 502 ALA A N 1
ATOM 3849 C CA . ALA A 1 502 ? 10.528 -1.017 -24.500 1.00 87.81 502 ALA A CA 1
ATOM 3850 C C . ALA A 1 502 ? 11.669 -0.840 -25.517 1.00 87.81 502 ALA A C 1
ATOM 3852 O O . ALA A 1 502 ? 12.202 0.258 -25.655 1.00 87.81 502 ALA A O 1
ATOM 3853 N N . ALA A 1 503 ? 11.998 -1.886 -26.281 1.00 89.81 503 ALA A N 1
ATOM 3854 C CA . ALA A 1 503 ? 13.008 -1.840 -27.336 1.00 89.81 503 ALA A CA 1
ATOM 3855 C C . ALA A 1 503 ? 12.647 -0.833 -28.444 1.00 89.81 503 ALA A C 1
ATOM 3857 O O . ALA A 1 503 ? 13.472 -0.004 -28.823 1.00 89.81 503 ALA A O 1
ATOM 3858 N N . ILE A 1 504 ? 11.403 -0.864 -28.935 1.00 86.88 504 ILE A N 1
ATOM 3859 C CA . ILE A 1 504 ? 10.905 0.085 -29.943 1.00 86.88 504 ILE A CA 1
ATOM 3860 C C . ILE A 1 504 ? 10.888 1.504 -29.371 1.00 86.88 504 ILE A C 1
ATOM 3862 O O . ILE A 1 504 ? 11.382 2.425 -30.017 1.00 86.88 504 ILE A O 1
ATOM 3866 N N . GLY A 1 505 ? 10.373 1.677 -28.151 1.00 85.00 505 GLY A N 1
ATOM 3867 C CA . GLY A 1 505 ? 10.385 2.953 -27.442 1.00 85.00 505 GLY A CA 1
ATOM 3868 C C . GLY A 1 505 ? 11.796 3.522 -27.326 1.00 85.00 505 GLY A C 1
ATOM 3869 O O . GLY A 1 505 ? 11.988 4.708 -27.554 1.00 85.00 505 GLY A O 1
ATOM 3870 N N . GLY A 1 506 ? 12.798 2.677 -27.086 1.00 84.75 506 GLY A N 1
ATOM 3871 C CA . GLY A 1 506 ? 14.189 3.111 -27.030 1.00 84.75 506 GLY A CA 1
ATOM 3872 C C . GLY A 1 506 ? 14.794 3.548 -28.345 1.00 84.75 506 GLY A C 1
ATOM 3873 O O . GLY A 1 506 ? 15.561 4.503 -28.375 1.00 84.75 506 GLY A O 1
ATOM 3874 N N . VAL A 1 507 ? 14.404 2.908 -29.443 1.00 85.69 507 VAL A N 1
ATOM 3875 C CA . VAL A 1 507 ? 14.789 3.356 -30.785 1.00 85.69 507 VAL A CA 1
ATOM 3876 C C . VAL A 1 507 ? 14.109 4.680 -31.158 1.00 85.69 507 VAL A C 1
ATO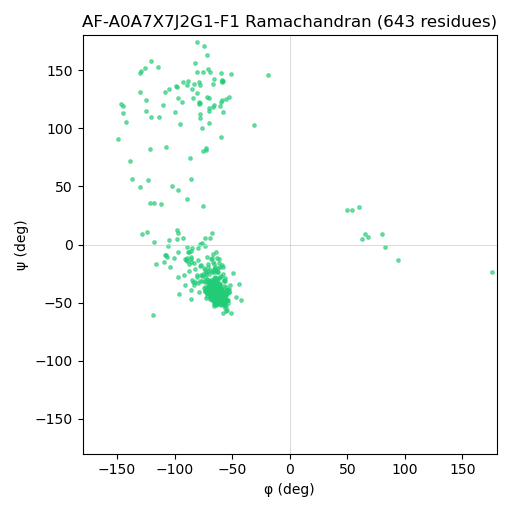M 3878 O O . VAL A 1 507 ? 14.677 5.456 -31.920 1.00 85.69 507 VAL A O 1
ATOM 3881 N N . LEU A 1 508 ? 12.894 4.928 -30.659 1.00 82.94 508 LEU A N 1
ATOM 3882 C CA . LEU A 1 508 ? 12.103 6.121 -30.986 1.00 82.94 508 LEU A CA 1
ATOM 3883 C C . LEU A 1 508 ? 12.429 7.339 -30.116 1.00 82.94 508 LEU A C 1
ATOM 3885 O O . LEU A 1 508 ? 12.412 8.457 -30.617 1.00 82.94 508 LEU A O 1
ATOM 3889 N N . LEU A 1 509 ? 12.671 7.122 -28.825 1.00 78.06 509 LEU A N 1
ATOM 3890 C CA . LEU A 1 509 ? 12.880 8.172 -27.822 1.00 78.06 509 LEU A CA 1
ATOM 3891 C C . LEU A 1 509 ? 14.357 8.396 -27.496 1.00 78.06 509 LEU A C 1
ATOM 3893 O O . LEU A 1 509 ? 14.689 9.339 -26.783 1.00 78.06 509 LEU A O 1
ATOM 3897 N N . GLY A 1 510 ? 15.233 7.503 -27.950 1.00 72.25 510 GLY A N 1
ATOM 3898 C CA . GLY A 1 510 ? 16.657 7.612 -27.698 1.00 72.25 510 GLY A CA 1
ATOM 3899 C C . GLY A 1 510 ? 17.263 8.819 -28.400 1.00 72.25 510 GLY A C 1
ATOM 3900 O O . GLY A 1 510 ? 16.943 9.097 -29.555 1.00 72.25 510 GLY A O 1
ATOM 3901 N N . ASP A 1 511 ? 18.151 9.520 -27.696 1.00 72.12 511 ASP A N 1
ATOM 3902 C CA . ASP A 1 511 ? 18.871 10.655 -28.258 1.00 72.12 511 ASP A CA 1
ATOM 3903 C C . ASP A 1 511 ? 19.705 10.182 -29.467 1.00 72.12 511 ASP A C 1
ATOM 3905 O O . ASP A 1 511 ? 20.584 9.322 -29.304 1.00 72.12 511 ASP A O 1
ATOM 3909 N N . PRO A 1 512 ? 19.449 10.707 -30.680 1.00 68.31 512 PRO A N 1
ATOM 3910 C CA . PRO A 1 512 ? 20.191 10.324 -31.876 1.00 68.31 512 PRO A CA 1
ATOM 3911 C C . PRO A 1 512 ? 21.689 10.647 -31.781 1.00 68.31 512 PRO A C 1
ATOM 3913 O O . PRO A 1 512 ? 22.461 10.104 -32.566 1.00 68.31 512 PRO A O 1
ATOM 3916 N N . GLN A 1 513 ? 22.112 11.495 -30.834 1.00 69.38 513 GLN A N 1
ATOM 3917 C CA . GLN A 1 513 ? 23.524 11.779 -30.573 1.00 69.38 513 GLN A CA 1
ATOM 3918 C C . GLN A 1 513 ? 24.208 10.704 -29.713 1.00 69.38 513 GLN A C 1
ATOM 3920 O O . GLN A 1 513 ? 25.421 10.529 -29.811 1.00 69.38 513 GLN A O 1
ATOM 3925 N N . LEU A 1 514 ? 23.454 9.974 -28.884 1.00 70.25 514 LEU A N 1
ATOM 3926 C CA . LEU A 1 514 ? 23.989 8.952 -27.972 1.00 70.25 514 LEU A CA 1
ATOM 3927 C C . LEU A 1 514 ? 23.897 7.533 -28.549 1.00 70.25 514 LEU A C 1
ATOM 3929 O O . LEU A 1 514 ? 24.703 6.670 -28.199 1.00 70.25 514 LEU A O 1
ATOM 3933 N N . ILE A 1 515 ? 22.923 7.274 -29.426 1.00 77.38 515 ILE A N 1
ATOM 3934 C CA . ILE A 1 515 ? 22.691 5.945 -29.999 1.00 77.38 515 ILE A CA 1
ATOM 3935 C C . ILE A 1 515 ? 23.424 5.793 -31.334 1.00 77.38 515 ILE A C 1
ATOM 3937 O O . ILE A 1 515 ? 23.168 6.512 -32.297 1.00 77.38 515 ILE A O 1
ATOM 3941 N N . LEU A 1 516 ? 24.291 4.780 -31.419 1.00 83.25 516 LEU A N 1
ATOM 3942 C CA . LEU A 1 516 ? 24.996 4.423 -32.651 1.00 83.25 516 LEU A CA 1
ATOM 3943 C C . LEU A 1 516 ? 24.005 4.085 -33.780 1.00 83.25 516 LEU A C 1
ATOM 3945 O O . LEU A 1 516 ? 23.020 3.374 -33.579 1.00 83.25 516 LEU A O 1
ATOM 3949 N N . THR A 1 517 ? 24.300 4.532 -35.002 1.00 83.25 517 THR A N 1
ATOM 3950 C CA . THR A 1 517 ? 23.390 4.449 -36.164 1.00 83.25 517 THR A CA 1
ATOM 3951 C C . THR A 1 517 ? 22.942 3.027 -36.526 1.00 83.25 517 THR A C 1
ATOM 3953 O O . THR A 1 517 ? 21.861 2.845 -37.086 1.00 83.25 517 THR A O 1
ATOM 3956 N N . TRP A 1 518 ? 23.728 2.005 -36.179 1.00 86.81 518 TRP A N 1
ATOM 3957 C CA . TRP A 1 518 ? 23.411 0.594 -36.418 1.00 86.81 518 TRP A CA 1
ATOM 3958 C C . TRP A 1 518 ? 22.551 -0.055 -35.320 1.00 86.81 518 TRP A C 1
ATOM 3960 O O . TRP A 1 518 ? 21.975 -1.120 -35.553 1.00 86.81 518 TRP A O 1
ATOM 3970 N N . VAL A 1 519 ? 22.415 0.567 -34.143 1.00 89.31 519 VAL A N 1
ATOM 3971 C CA . VAL A 1 519 ? 21.648 0.022 -33.007 1.00 89.31 519 VAL A CA 1
ATOM 3972 C C . VAL A 1 519 ? 20.173 -0.186 -33.363 1.00 89.31 519 VAL A C 1
ATOM 3974 O O . VAL A 1 519 ? 19.697 -1.301 -33.159 1.00 89.31 519 VAL A O 1
ATOM 3977 N N . PRO A 1 520 ? 19.454 0.773 -33.989 1.00 88.88 520 PRO A N 1
ATOM 3978 C CA . PRO A 1 520 ? 18.081 0.550 -34.447 1.00 88.88 520 PRO A CA 1
ATOM 3979 C C . PRO A 1 520 ? 17.928 -0.669 -35.361 1.00 88.88 520 PRO A C 1
ATOM 3981 O O . PRO A 1 520 ? 16.987 -1.449 -35.211 1.00 88.88 520 PRO A O 1
ATOM 3984 N N . THR A 1 521 ? 18.864 -0.851 -36.295 1.00 90.81 521 THR A N 1
ATOM 3985 C CA . THR A 1 521 ? 18.881 -1.986 -37.224 1.00 90.81 521 THR A CA 1
ATOM 3986 C C . THR A 1 521 ? 18.990 -3.300 -36.468 1.00 90.81 521 THR A C 1
ATOM 3988 O O . THR A 1 521 ? 18.186 -4.208 -36.693 1.00 90.81 521 THR A O 1
ATOM 3991 N N . LEU A 1 522 ? 19.947 -3.385 -35.540 1.00 92.88 522 LEU A N 1
ATOM 3992 C CA . LEU A 1 522 ? 20.153 -4.576 -34.728 1.00 92.88 522 LEU A CA 1
ATOM 3993 C C . LEU A 1 522 ? 18.952 -4.846 -33.815 1.00 92.88 522 LEU A C 1
ATOM 3995 O O . LEU A 1 522 ? 18.520 -5.990 -33.712 1.00 92.88 522 LEU A O 1
ATOM 3999 N N . THR A 1 523 ? 18.363 -3.811 -33.207 1.00 92.62 523 THR A N 1
ATOM 4000 C CA . THR A 1 523 ? 17.164 -3.945 -32.370 1.00 92.62 523 THR A CA 1
ATOM 4001 C C . THR A 1 523 ? 16.023 -4.583 -33.151 1.00 92.62 523 THR A C 1
ATOM 4003 O O . THR A 1 523 ? 15.481 -5.596 -32.712 1.00 92.62 523 THR A O 1
ATOM 4006 N N . PHE A 1 524 ? 15.683 -4.052 -34.330 1.00 91.31 524 PHE A N 1
ATOM 4007 C CA . PHE A 1 524 ? 14.624 -4.638 -35.152 1.00 91.31 524 PHE A CA 1
ATOM 4008 C C . PHE A 1 524 ? 14.976 -6.048 -35.637 1.00 91.31 524 PHE A C 1
ATOM 4010 O O . PHE A 1 524 ? 14.096 -6.903 -35.636 1.00 91.31 524 PHE A O 1
ATOM 4017 N N . GLY A 1 525 ? 16.242 -6.322 -35.972 1.00 93.31 525 GLY A N 1
ATOM 4018 C CA . GLY A 1 525 ? 16.713 -7.671 -36.306 1.00 93.31 525 GLY A CA 1
ATOM 4019 C C . GLY A 1 525 ? 16.502 -8.670 -35.161 1.00 93.31 525 GLY A C 1
ATOM 4020 O O . GLY A 1 525 ? 15.943 -9.745 -35.373 1.00 93.31 525 GLY A O 1
ATOM 4021 N N . CYS A 1 526 ? 16.843 -8.291 -33.927 1.00 94.19 526 CYS A N 1
ATOM 4022 C CA . CYS A 1 526 ? 16.562 -9.095 -32.737 1.00 94.19 526 CYS A CA 1
ATOM 4023 C C . CYS A 1 526 ? 15.055 -9.304 -32.526 1.00 94.19 526 CYS A C 1
ATOM 4025 O O . CYS A 1 526 ? 14.636 -10.407 -32.181 1.00 94.19 526 CYS A O 1
ATOM 4027 N N . LEU A 1 527 ? 14.218 -8.292 -32.780 1.00 91.75 527 LEU A N 1
ATOM 4028 C CA . LEU A 1 527 ? 12.760 -8.433 -32.684 1.00 91.75 527 LEU A CA 1
ATOM 4029 C C . LEU A 1 527 ? 12.185 -9.410 -33.718 1.00 91.75 527 LEU A C 1
ATOM 4031 O O . LEU A 1 527 ? 11.254 -10.143 -33.388 1.00 91.75 527 LEU A O 1
ATOM 4035 N N . VAL A 1 528 ? 12.757 -9.492 -34.929 1.00 93.69 528 VAL A N 1
ATOM 4036 C CA . VAL A 1 528 ? 12.397 -10.548 -35.896 1.00 93.69 528 VAL A CA 1
ATOM 4037 C C . VAL A 1 528 ? 12.595 -11.923 -35.264 1.00 93.69 528 VAL A C 1
ATOM 4039 O O . VAL A 1 528 ? 11.684 -12.747 -35.299 1.00 93.69 528 VAL A O 1
ATOM 4042 N N . ILE A 1 529 ? 13.753 -12.154 -34.636 1.00 93.12 529 ILE A N 1
ATOM 4043 C CA . ILE A 1 529 ? 14.070 -13.422 -33.968 1.00 93.12 529 ILE A CA 1
ATOM 4044 C C . ILE A 1 529 ? 13.067 -13.699 -32.840 1.00 93.12 529 ILE A C 1
ATOM 4046 O O . ILE A 1 529 ? 12.520 -14.797 -32.774 1.00 93.12 529 ILE A O 1
ATOM 4050 N N . VAL A 1 530 ? 12.768 -12.707 -31.995 1.00 91.81 530 VAL A N 1
ATOM 4051 C CA . VAL A 1 530 ? 11.816 -12.839 -30.874 1.00 91.81 530 VAL A CA 1
ATOM 4052 C C . VAL A 1 530 ? 10.439 -13.282 -31.368 1.00 91.81 530 VAL A C 1
ATOM 4054 O O . VAL A 1 530 ? 9.870 -14.246 -30.853 1.00 91.81 530 VAL A O 1
ATOM 4057 N N . TYR A 1 531 ? 9.899 -12.603 -32.381 1.00 89.69 531 TYR A N 1
ATOM 4058 C CA . TYR A 1 531 ? 8.563 -12.899 -32.893 1.00 89.69 531 TYR A CA 1
ATOM 4059 C C . TYR A 1 531 ? 8.509 -14.194 -33.711 1.00 89.69 531 TYR A C 1
ATOM 4061 O O . TYR A 1 531 ? 7.501 -14.900 -33.648 1.00 89.69 531 TYR A O 1
ATOM 4069 N N . LEU A 1 532 ? 9.583 -14.569 -34.414 1.00 90.94 532 LEU A N 1
ATOM 4070 C CA . LEU A 1 532 ? 9.688 -15.892 -35.039 1.00 90.94 532 LEU A CA 1
ATOM 4071 C C . LEU A 1 532 ? 9.729 -17.006 -33.987 1.00 90.94 532 LEU A C 1
ATOM 4073 O O . LEU A 1 532 ? 8.997 -17.985 -34.119 1.00 90.94 532 LEU A O 1
ATOM 4077 N N . LEU A 1 533 ? 10.508 -16.843 -32.912 1.00 89.38 533 LEU A N 1
ATOM 4078 C CA . LEU A 1 533 ? 10.524 -17.784 -31.787 1.00 89.38 533 LEU A CA 1
ATOM 4079 C C . LEU A 1 533 ? 9.136 -17.905 -31.149 1.00 89.38 533 LEU A C 1
ATOM 4081 O O . LEU A 1 533 ? 8.666 -19.015 -30.911 1.00 89.38 533 LEU A O 1
ATOM 4085 N N . ALA A 1 534 ? 8.441 -16.786 -30.928 1.00 86.75 534 ALA A N 1
ATOM 4086 C CA . ALA A 1 534 ? 7.084 -16.794 -30.386 1.00 86.75 534 ALA A CA 1
ATOM 4087 C C . ALA A 1 534 ? 6.087 -17.510 -31.317 1.00 86.75 534 ALA A C 1
ATOM 4089 O O . ALA A 1 534 ? 5.239 -18.267 -30.836 1.00 86.75 534 ALA A O 1
ATOM 4090 N N . ALA A 1 535 ? 6.208 -17.312 -32.636 1.00 86.25 535 ALA A N 1
ATOM 4091 C CA . ALA A 1 535 ? 5.391 -17.995 -33.638 1.00 86.25 535 ALA A CA 1
ATOM 4092 C C . ALA A 1 535 ? 5.634 -19.513 -33.642 1.00 86.25 535 ALA A C 1
ATOM 4094 O O . ALA A 1 535 ? 4.674 -20.278 -33.695 1.00 86.25 535 ALA A O 1
ATOM 4095 N N . LEU A 1 536 ? 6.896 -19.946 -33.549 1.00 87.50 536 LEU A N 1
ATOM 4096 C CA . LEU A 1 536 ? 7.280 -21.361 -33.566 1.00 87.50 536 LEU A CA 1
ATOM 4097 C C . LEU A 1 536 ? 6.911 -22.096 -32.272 1.00 87.50 536 LEU A C 1
ATOM 4099 O O . LEU A 1 536 ? 6.476 -23.242 -32.323 1.00 87.50 536 LEU A O 1
ATOM 4103 N N . LEU A 1 537 ? 7.087 -21.455 -31.113 1.00 82.62 537 LEU A N 1
ATOM 4104 C CA . LEU A 1 537 ? 6.935 -22.113 -29.812 1.00 82.62 537 LEU A CA 1
ATOM 4105 C C . LEU A 1 537 ? 5.486 -22.167 -29.314 1.00 82.62 537 LEU A C 1
ATOM 4107 O O . LEU A 1 537 ? 5.127 -23.115 -28.620 1.00 82.62 537 LEU A O 1
ATOM 4111 N N . VAL A 1 538 ? 4.664 -21.161 -29.634 1.00 69.50 538 VAL A N 1
ATOM 4112 C CA . VAL A 1 538 ? 3.284 -21.039 -29.114 1.00 69.50 538 VAL A CA 1
ATOM 4113 C C . VAL A 1 538 ? 2.231 -21.139 -30.221 1.00 69.50 538 VAL A C 1
ATOM 4115 O O . VAL A 1 538 ? 1.069 -21.425 -29.941 1.00 69.50 538 VAL A O 1
ATOM 4118 N N . GLY A 1 539 ? 2.626 -20.973 -31.488 1.00 62.09 539 GLY A N 1
ATOM 4119 C CA . GLY A 1 539 ? 1.806 -21.322 -32.649 1.00 62.09 539 GLY A CA 1
ATOM 4120 C C . GLY A 1 539 ? 0.929 -20.240 -33.303 1.00 62.09 539 GLY A C 1
ATOM 4121 O O . GLY A 1 539 ? 0.470 -20.499 -34.419 1.00 62.09 539 GLY A O 1
ATOM 4122 N N . PRO A 1 540 ? 0.648 -19.038 -32.746 1.00 74.56 540 PRO A N 1
ATOM 4123 C CA . PRO A 1 540 ? -0.222 -18.108 -33.453 1.00 74.56 540 PRO A CA 1
ATOM 4124 C C . PRO A 1 540 ? 0.558 -17.383 -34.560 1.00 74.56 540 PRO A C 1
ATOM 4126 O O . PRO A 1 540 ? 1.537 -16.671 -34.322 1.00 74.56 540 PRO A O 1
ATOM 4129 N N . LYS A 1 541 ? 0.068 -17.508 -35.800 1.00 70.38 541 LYS A N 1
ATOM 4130 C CA . LYS A 1 541 ? 0.659 -16.873 -36.995 1.00 70.38 541 LYS A CA 1
ATOM 4131 C C . LYS A 1 541 ? 0.678 -15.340 -36.940 1.00 70.38 541 LYS A C 1
ATOM 4133 O O . LYS A 1 541 ? 1.387 -14.706 -37.718 1.00 70.38 541 LYS A O 1
ATOM 4138 N N . THR A 1 542 ? -0.039 -14.735 -35.989 1.00 74.75 542 THR A N 1
ATOM 4139 C CA . THR A 1 542 ? 0.052 -13.303 -35.669 1.00 74.75 542 THR A CA 1
ATOM 4140 C C . THR A 1 542 ? 1.490 -12.871 -35.414 1.00 74.75 542 THR A C 1
ATOM 4142 O O . THR A 1 542 ? 1.899 -11.828 -35.912 1.00 74.75 542 THR A O 1
ATOM 4145 N N . PHE A 1 543 ? 2.300 -13.668 -34.713 1.00 82.12 543 PHE A N 1
ATOM 4146 C CA . PHE A 1 543 ? 3.688 -13.280 -34.449 1.00 82.12 543 PHE A CA 1
ATOM 4147 C C . PHE A 1 543 ? 4.558 -13.333 -35.705 1.00 82.12 543 PHE A C 1
ATOM 4149 O O . PHE A 1 543 ? 5.401 -12.462 -35.882 1.00 82.12 543 PHE A O 1
ATOM 4156 N N . ALA A 1 544 ? 4.282 -14.245 -36.643 1.00 81.56 544 ALA A N 1
ATOM 4157 C CA . ALA A 1 544 ? 4.964 -14.251 -37.937 1.00 81.56 544 ALA A CA 1
ATOM 4158 C C . ALA A 1 544 ? 4.686 -12.960 -38.726 1.00 81.56 544 ALA A C 1
ATOM 4160 O O . ALA A 1 544 ? 5.595 -12.400 -39.332 1.00 81.56 544 ALA A O 1
ATOM 4161 N N . SER A 1 545 ? 3.457 -12.432 -38.664 1.00 77.88 545 SER A N 1
ATOM 4162 C CA . SER A 1 545 ? 3.146 -11.143 -39.292 1.00 77.88 545 SER A CA 1
ATOM 4163 C C . SER A 1 545 ? 3.909 -9.968 -38.666 1.00 77.88 545 SER A C 1
ATOM 4165 O O . SER A 1 545 ? 4.455 -9.135 -39.386 1.00 77.88 545 SER A O 1
ATOM 4167 N N . VAL A 1 546 ? 4.033 -9.934 -37.336 1.00 82.38 546 VAL A N 1
ATOM 4168 C CA . VAL A 1 546 ? 4.815 -8.896 -36.646 1.00 82.38 546 VAL A CA 1
ATOM 4169 C C . VAL A 1 546 ? 6.308 -9.037 -36.960 1.00 82.38 546 VAL A C 1
ATOM 4171 O O . VAL A 1 546 ? 6.969 -8.034 -37.212 1.00 82.38 546 VAL A O 1
ATOM 4174 N N . ALA A 1 547 ? 6.828 -10.265 -37.059 1.00 87.38 547 ALA A N 1
ATOM 4175 C CA . ALA A 1 547 ? 8.207 -10.517 -37.473 1.00 87.38 547 ALA A CA 1
ATOM 4176 C C . ALA A 1 547 ? 8.507 -9.956 -38.875 1.00 87.38 547 ALA A C 1
ATOM 4178 O O . ALA A 1 547 ? 9.558 -9.352 -39.073 1.00 87.38 547 ALA A O 1
ATOM 4179 N N . VAL A 1 548 ? 7.579 -10.086 -39.833 1.00 85.38 548 VAL A N 1
ATOM 4180 C CA . VAL A 1 548 ? 7.725 -9.502 -41.181 1.00 85.38 548 VAL A CA 1
ATOM 4181 C C . VAL A 1 548 ? 7.786 -7.971 -41.125 1.00 85.38 548 VAL A C 1
ATOM 4183 O O . VAL A 1 548 ? 8.617 -7.369 -41.804 1.00 85.38 548 VAL A O 1
ATOM 4186 N N . LEU A 1 549 ? 6.967 -7.331 -40.284 1.00 84.12 549 LEU A N 1
ATOM 4187 C CA . LEU A 1 549 ? 7.026 -5.877 -40.079 1.00 84.12 549 LEU A CA 1
ATOM 4188 C C . LEU A 1 549 ? 8.354 -5.446 -39.439 1.00 84.12 549 LEU A C 1
ATOM 4190 O O . LEU A 1 549 ? 8.978 -4.493 -39.906 1.00 84.12 549 LEU A O 1
ATOM 4194 N N . CYS A 1 550 ? 8.833 -6.170 -38.425 1.00 87.56 550 CYS A N 1
ATOM 4195 C CA . CYS A 1 550 ? 10.150 -5.933 -37.831 1.00 87.56 550 CYS A CA 1
ATOM 4196 C C . CYS A 1 550 ? 11.283 -6.119 -38.854 1.00 87.56 550 CYS A C 1
ATOM 4198 O O . CYS A 1 550 ? 12.229 -5.336 -38.852 1.00 87.56 550 CYS A O 1
ATOM 4200 N N . ALA A 1 551 ? 11.179 -7.093 -39.763 1.00 89.12 551 ALA A N 1
ATOM 4201 C CA . ALA A 1 551 ? 12.175 -7.328 -40.809 1.00 89.12 551 ALA A CA 1
ATOM 4202 C C . ALA A 1 551 ? 12.201 -6.183 -41.828 1.00 89.12 551 ALA A C 1
ATOM 4204 O O . ALA A 1 551 ? 13.275 -5.703 -42.193 1.00 89.12 551 ALA A O 1
ATOM 4205 N N . ALA A 1 552 ? 11.025 -5.687 -42.224 1.00 85.38 552 ALA A N 1
ATOM 4206 C CA . ALA A 1 552 ? 10.912 -4.504 -43.068 1.00 85.38 552 ALA A CA 1
ATOM 4207 C C . ALA A 1 552 ? 11.565 -3.280 -42.400 1.00 85.38 552 ALA A C 1
ATOM 4209 O O . ALA A 1 552 ? 12.340 -2.574 -43.051 1.00 85.38 552 ALA A O 1
ATOM 4210 N N . MET A 1 553 ? 11.304 -3.053 -41.105 1.00 85.75 553 MET A N 1
ATOM 4211 C CA . MET A 1 553 ? 11.905 -1.968 -40.306 1.00 85.75 553 MET A CA 1
ATOM 4212 C C . MET A 1 553 ? 13.422 -2.104 -40.156 1.00 85.75 553 MET A C 1
ATOM 4214 O O . MET A 1 553 ? 14.148 -1.117 -40.287 1.00 85.75 553 MET A O 1
ATOM 4218 N N . CYS A 1 554 ? 13.910 -3.324 -39.926 1.00 89.12 554 CYS A N 1
ATOM 4219 C CA . CYS A 1 554 ? 15.334 -3.638 -39.875 1.00 89.12 554 CYS A CA 1
ATOM 4220 C C . CYS A 1 554 ? 16.020 -3.266 -41.195 1.00 89.12 554 CYS A C 1
ATOM 4222 O O . CYS A 1 554 ? 17.006 -2.534 -41.188 1.00 89.12 554 CYS A O 1
ATOM 4224 N N . PHE A 1 555 ? 15.451 -3.682 -42.331 1.00 86.94 555 PHE A N 1
ATOM 4225 C CA . PHE A 1 555 ? 15.994 -3.379 -43.655 1.00 86.94 555 PHE A CA 1
ATOM 4226 C C . PHE A 1 555 ? 16.090 -1.870 -43.926 1.00 86.94 555 PHE A C 1
ATOM 4228 O O . PHE A 1 555 ? 17.089 -1.393 -44.458 1.00 86.94 555 PHE A O 1
ATOM 4235 N N . TRP A 1 556 ? 15.091 -1.096 -43.508 1.00 83.44 556 TRP A N 1
ATOM 4236 C CA . TRP A 1 556 ? 15.116 0.361 -43.646 1.00 83.44 556 TRP A CA 1
ATOM 4237 C C . TRP A 1 556 ? 16.182 1.038 -42.806 1.00 83.44 556 TRP A C 1
ATOM 4239 O O . TRP A 1 556 ? 16.937 1.874 -43.301 1.00 83.44 556 TRP A O 1
ATOM 4249 N N . LYS A 1 557 ? 16.278 0.660 -41.529 1.00 85.31 557 LYS A N 1
ATOM 4250 C CA . LYS A 1 557 ? 17.324 1.193 -40.657 1.00 85.31 557 LYS A CA 1
ATOM 4251 C C . LYS A 1 557 ? 18.715 0.784 -41.151 1.00 85.31 557 LYS A C 1
ATOM 4253 O O . LYS A 1 557 ? 19.626 1.604 -41.086 1.00 85.31 557 LYS A O 1
ATOM 4258 N N . LEU A 1 558 ? 18.863 -0.406 -41.742 1.00 86.50 558 LEU A N 1
ATOM 4259 C CA . LEU A 1 558 ? 20.107 -0.844 -42.379 1.00 86.50 558 LEU A CA 1
ATOM 4260 C C . LEU A 1 558 ? 20.496 0.056 -43.560 1.00 86.50 558 LEU A C 1
ATOM 4262 O O . LEU A 1 558 ? 21.659 0.442 -43.664 1.00 86.50 558 LEU A O 1
ATOM 4266 N N . GLN A 1 559 ? 19.540 0.426 -44.420 1.00 83.19 559 GLN A N 1
ATOM 4267 C CA . GLN A 1 559 ? 19.779 1.368 -45.523 1.00 83.19 559 GLN A CA 1
ATOM 4268 C C . GLN A 1 559 ? 20.249 2.734 -45.015 1.00 83.19 559 GLN A C 1
ATOM 4270 O O . GLN A 1 559 ? 21.211 3.284 -45.545 1.00 83.19 559 GLN A O 1
ATOM 4275 N N . GLY A 1 560 ? 19.610 3.251 -43.961 1.00 77.69 560 GLY A N 1
ATOM 4276 C CA . GLY A 1 560 ? 20.021 4.505 -43.328 1.00 77.69 560 GLY A CA 1
ATOM 4277 C C . GLY A 1 560 ? 21.423 4.432 -42.714 1.00 77.69 560 GLY A C 1
ATOM 4278 O O . GLY A 1 560 ? 22.227 5.333 -42.919 1.00 77.69 560 GLY A O 1
ATOM 4279 N N . ALA A 1 561 ? 21.746 3.343 -42.010 1.00 81.44 561 ALA A N 1
ATOM 4280 C CA . ALA A 1 561 ? 23.037 3.175 -41.338 1.00 81.44 561 ALA A CA 1
ATOM 4281 C C . ALA A 1 561 ? 24.217 2.981 -42.307 1.00 81.44 561 ALA A C 1
ATOM 4283 O O . ALA A 1 561 ? 25.331 3.397 -42.008 1.00 81.44 561 ALA A O 1
ATOM 4284 N N . THR A 1 562 ? 23.983 2.353 -43.462 1.00 83.69 562 THR A N 1
ATOM 4285 C CA . THR A 1 562 ? 25.013 2.086 -44.487 1.00 83.69 562 THR A CA 1
ATOM 4286 C C . THR A 1 562 ? 25.161 3.217 -45.509 1.00 83.69 562 THR A C 1
ATOM 4288 O O . THR A 1 562 ? 25.987 3.119 -46.414 1.00 83.69 562 THR A O 1
ATOM 4291 N N . GLY A 1 563 ? 24.342 4.273 -45.414 1.00 74.31 563 GLY A N 1
ATOM 4292 C CA . GLY A 1 563 ? 24.267 5.334 -46.424 1.00 74.31 563 GLY A CA 1
ATOM 4293 C C . GLY A 1 563 ? 23.673 4.873 -47.763 1.00 74.31 563 GLY A C 1
ATOM 4294 O O . GLY A 1 563 ? 23.651 5.629 -48.729 1.00 74.31 563 GLY A O 1
ATOM 4295 N N . TRP A 1 564 ? 23.166 3.639 -47.844 1.00 71.94 564 TRP A N 1
ATOM 4296 C CA . TRP A 1 564 ? 22.522 3.072 -49.029 1.00 71.94 564 TRP A CA 1
ATOM 4297 C C . TRP A 1 564 ? 21.031 3.431 -49.080 1.00 71.94 564 TRP A C 1
ATOM 4299 O O . TRP A 1 564 ? 20.161 2.557 -49.160 1.00 71.94 564 TRP A O 1
ATOM 4309 N N . THR A 1 565 ? 20.699 4.721 -49.050 1.00 66.06 565 THR A N 1
ATOM 4310 C CA . THR A 1 565 ? 19.313 5.198 -49.157 1.00 66.06 565 THR A CA 1
ATOM 4311 C C . THR A 1 565 ? 18.793 5.040 -50.590 1.00 66.06 565 THR A C 1
ATOM 4313 O O . THR A 1 565 ? 18.821 5.947 -51.415 1.00 66.06 565 THR A O 1
ATOM 4316 N N . ARG A 1 566 ? 18.317 3.834 -50.926 1.00 68.12 566 ARG A N 1
ATOM 4317 C CA . ARG A 1 566 ? 17.755 3.524 -52.255 1.00 68.12 566 ARG A CA 1
ATOM 4318 C C . ARG A 1 566 ? 16.257 3.794 -52.374 1.00 68.12 566 ARG A C 1
ATOM 4320 O O . ARG A 1 566 ? 15.733 3.723 -53.480 1.00 68.12 566 ARG A O 1
ATOM 4327 N N . ILE A 1 567 ? 15.553 4.047 -51.279 1.00 73.81 567 ILE A N 1
ATOM 4328 C CA . ILE A 1 567 ? 14.103 4.271 -51.262 1.00 73.81 567 ILE A CA 1
ATOM 4329 C C . ILE A 1 567 ? 13.860 5.551 -50.470 1.00 73.81 567 ILE A C 1
ATOM 4331 O O . ILE A 1 567 ? 14.413 5.703 -49.383 1.00 73.81 567 ILE A O 1
ATOM 4335 N N . SER A 1 568 ? 13.062 6.482 -50.998 1.00 74.75 568 SER A N 1
ATOM 4336 C CA . SER A 1 568 ? 12.756 7.702 -50.251 1.00 74.75 568 SER A CA 1
ATOM 4337 C C . SER A 1 568 ? 11.746 7.428 -49.128 1.00 74.75 568 SER A C 1
ATOM 4339 O O . SER A 1 568 ? 10.867 6.567 -49.228 1.00 74.75 568 SER A O 1
ATOM 4341 N N . THR A 1 569 ? 11.876 8.186 -48.040 1.00 74.44 569 THR A N 1
ATOM 4342 C CA . THR A 1 569 ? 11.080 8.081 -46.809 1.00 74.44 569 THR A CA 1
ATOM 4343 C C . THR A 1 569 ? 9.555 7.964 -47.009 1.00 74.44 569 THR A C 1
ATOM 4345 O O . THR A 1 569 ? 8.958 7.089 -46.378 1.00 74.44 569 THR A O 1
ATOM 4348 N N . PRO A 1 570 ? 8.881 8.756 -47.875 1.00 72.56 570 PRO A N 1
ATOM 4349 C CA . PRO A 1 570 ? 7.425 8.652 -48.041 1.00 72.56 570 PRO A CA 1
ATOM 4350 C C . PRO A 1 570 ? 6.971 7.316 -48.646 1.00 72.56 570 PRO A C 1
ATOM 4352 O O . PRO A 1 570 ? 5.979 6.744 -48.189 1.00 72.56 570 PRO A O 1
ATOM 4355 N N . PHE A 1 571 ? 7.707 6.770 -49.621 1.00 77.56 571 PHE A N 1
ATOM 4356 C CA . PHE A 1 571 ? 7.370 5.475 -50.228 1.00 77.56 571 PHE A CA 1
ATOM 4357 C C . PHE A 1 571 ? 7.561 4.319 -49.250 1.00 77.56 571 PHE A C 1
ATOM 4359 O O . PHE A 1 571 ? 6.826 3.333 -49.290 1.00 77.56 571 PHE A O 1
ATOM 4366 N N . TYR A 1 572 ? 8.512 4.455 -48.330 1.00 74.94 572 TYR A N 1
ATOM 4367 C CA . TYR A 1 572 ? 8.722 3.470 -47.284 1.00 74.94 572 TYR A CA 1
ATOM 4368 C C . TYR A 1 572 ? 7.587 3.460 -46.245 1.00 74.94 572 TYR A C 1
ATOM 4370 O O . TYR A 1 572 ? 7.096 2.392 -45.876 1.00 74.94 572 TYR A O 1
ATOM 4378 N N . TYR A 1 573 ? 7.094 4.630 -45.823 1.00 73.44 573 TYR A N 1
ATOM 4379 C CA . TYR A 1 573 ? 5.912 4.698 -44.956 1.00 73.44 573 TYR A CA 1
ATOM 4380 C C . TYR A 1 573 ? 4.664 4.131 -45.638 1.00 73.44 573 TYR A C 1
ATOM 4382 O O . TYR A 1 573 ? 3.935 3.354 -45.020 1.00 73.44 573 TYR A O 1
ATOM 4390 N N . ALA A 1 574 ? 4.455 4.443 -46.921 1.00 72.31 574 ALA A N 1
ATOM 4391 C CA . ALA A 1 574 ? 3.378 3.851 -47.711 1.00 72.31 574 ALA A CA 1
ATOM 4392 C C . ALA A 1 574 ? 3.488 2.316 -47.751 1.00 72.31 574 ALA A C 1
ATOM 4394 O O . ALA A 1 574 ? 2.515 1.617 -47.465 1.00 72.31 574 ALA A O 1
ATOM 4395 N N . MET A 1 575 ? 4.692 1.783 -47.994 1.00 83.06 575 MET A N 1
ATOM 4396 C CA . MET A 1 575 ? 4.959 0.344 -47.950 1.00 83.06 575 MET A CA 1
ATOM 4397 C C . MET A 1 575 ? 4.567 -0.272 -46.600 1.00 83.06 575 MET A C 1
ATOM 4399 O O . MET A 1 575 ? 3.873 -1.286 -46.585 1.00 83.06 575 MET A O 1
ATOM 4403 N N . LEU A 1 576 ? 4.968 0.319 -45.470 1.00 77.06 576 LEU A N 1
ATOM 4404 C CA . LEU A 1 576 ? 4.633 -0.202 -44.137 1.00 77.06 576 LEU A CA 1
ATOM 4405 C C . LEU A 1 576 ? 3.128 -0.184 -43.847 1.00 77.06 576 LEU A C 1
ATOM 4407 O O . LEU A 1 576 ? 2.601 -1.138 -43.267 1.00 77.06 576 LEU A O 1
ATOM 4411 N N . ILE A 1 577 ? 2.425 0.874 -44.257 1.00 73.00 577 ILE A N 1
ATOM 4412 C CA . ILE A 1 577 ? 0.971 0.996 -44.078 1.00 73.00 577 ILE A CA 1
ATOM 4413 C C . ILE A 1 577 ? 0.256 -0.109 -44.862 1.00 73.00 577 ILE A C 1
ATOM 4415 O O . ILE A 1 577 ? -0.565 -0.840 -44.309 1.00 73.00 577 ILE A O 1
ATOM 4419 N N . PHE A 1 578 ? 0.607 -0.299 -46.133 1.00 76.00 578 PHE A N 1
ATOM 4420 C CA . PHE A 1 578 ? -0.028 -1.324 -46.958 1.00 76.00 578 PHE A CA 1
ATOM 4421 C C . PHE A 1 578 ? 0.361 -2.750 -46.545 1.00 76.00 578 PHE A C 1
ATOM 4423 O O . PHE A 1 578 ? -0.488 -3.646 -46.537 1.00 76.00 578 PHE A O 1
ATOM 4430 N N . LEU A 1 579 ? 1.609 -2.958 -46.114 1.00 79.38 579 LEU A N 1
ATOM 4431 C CA . LEU A 1 579 ? 2.088 -4.241 -45.605 1.00 79.38 579 LEU A CA 1
ATOM 4432 C C . LEU A 1 579 ? 1.378 -4.623 -44.301 1.00 79.38 579 LEU A C 1
ATOM 4434 O O . LEU A 1 579 ? 0.925 -5.758 -44.163 1.00 79.38 579 LEU A O 1
ATOM 4438 N N . SER A 1 580 ? 1.224 -3.683 -43.366 1.00 77.06 580 SER A N 1
ATOM 4439 C CA . SER A 1 580 ? 0.501 -3.923 -42.110 1.00 77.06 580 SER A CA 1
ATOM 4440 C C . SER A 1 580 ? -0.983 -4.220 -42.348 1.00 77.06 580 SER A C 1
ATOM 4442 O O . SER A 1 580 ? -1.502 -5.175 -41.768 1.00 77.06 580 SER A O 1
ATOM 4444 N N . ALA A 1 581 ? -1.643 -3.505 -43.268 1.00 70.44 581 ALA A N 1
ATOM 4445 C CA . ALA A 1 581 ? -3.023 -3.787 -43.670 1.00 70.44 581 ALA A CA 1
ATOM 4446 C C . ALA A 1 581 ? -3.177 -5.183 -44.307 1.00 70.44 581 ALA A C 1
ATOM 4448 O O . ALA A 1 581 ? -4.087 -5.937 -43.950 1.00 70.44 581 ALA A O 1
ATOM 4449 N N . GLY A 1 582 ? -2.260 -5.562 -45.206 1.00 76.12 582 GLY A N 1
ATOM 4450 C CA . GLY A 1 582 ? -2.265 -6.876 -45.853 1.00 76.12 582 GLY A CA 1
ATOM 4451 C C . GLY A 1 582 ? -2.035 -8.028 -44.866 1.00 76.12 582 GLY A C 1
ATOM 4452 O O . GLY A 1 582 ? -2.715 -9.056 -44.924 1.00 76.12 582 GLY A O 1
ATOM 4453 N N . LEU A 1 583 ? -1.112 -7.839 -43.920 1.00 76.94 583 LEU A N 1
ATOM 4454 C CA . LEU A 1 583 ? -0.787 -8.801 -42.868 1.00 76.94 583 LEU A CA 1
ATOM 4455 C C . LEU A 1 583 ? -1.905 -8.949 -41.827 1.00 76.94 583 LEU A C 1
ATOM 4457 O O . LEU A 1 583 ? -2.232 -10.072 -41.437 1.00 76.94 583 LEU A O 1
ATOM 4461 N N . TRP A 1 584 ? -2.538 -7.846 -41.422 1.00 78.44 584 TRP A N 1
ATOM 4462 C CA . TRP A 1 584 ? -3.710 -7.877 -40.546 1.00 78.44 584 TRP A CA 1
ATOM 4463 C C . TRP A 1 584 ? -4.866 -8.641 -41.195 1.00 78.44 584 TRP A C 1
ATOM 4465 O O . TRP A 1 584 ? -5.453 -9.526 -40.574 1.00 78.44 584 TRP A O 1
ATOM 4475 N N . ALA A 1 585 ? -5.144 -8.368 -42.472 1.00 73.75 585 ALA A N 1
ATOM 4476 C CA . ALA A 1 585 ? -6.194 -9.052 -43.214 1.00 73.75 585 ALA A CA 1
ATOM 4477 C C . ALA A 1 585 ? -5.900 -10.549 -43.410 1.00 73.75 585 ALA A C 1
ATOM 4479 O O . ALA A 1 585 ? -6.824 -11.362 -43.382 1.00 73.75 585 ALA A O 1
ATOM 4480 N N . TRP A 1 586 ? -4.625 -10.941 -43.543 1.00 79.62 586 TRP A N 1
ATOM 4481 C CA . TRP A 1 586 ? -4.223 -12.350 -43.551 1.00 79.62 586 TRP A CA 1
ATOM 4482 C C . TRP A 1 586 ? -4.552 -13.050 -42.228 1.00 79.62 586 TRP A C 1
ATOM 4484 O O . TRP A 1 586 ? -5.218 -14.087 -42.239 1.00 79.62 586 TRP A O 1
ATOM 4494 N N . VAL A 1 587 ? -4.148 -12.461 -41.101 1.00 77.62 587 VAL A N 1
ATOM 4495 C CA . VAL A 1 587 ? -4.445 -12.984 -39.760 1.00 77.62 587 VAL A CA 1
ATOM 4496 C C . VAL A 1 587 ? -5.956 -13.052 -39.508 1.00 77.62 587 VAL A C 1
ATOM 4498 O O . VAL A 1 587 ? -6.459 -14.057 -39.006 1.00 77.62 587 VAL A O 1
ATOM 4501 N N . ALA A 1 588 ? -6.690 -11.991 -39.850 1.00 71.19 588 ALA A N 1
ATOM 4502 C CA . ALA A 1 588 ? -8.129 -11.898 -39.626 1.00 71.19 588 ALA A CA 1
ATOM 4503 C C . ALA A 1 588 ? -8.912 -12.908 -40.482 1.00 71.19 588 ALA A C 1
ATOM 4505 O O . ALA A 1 588 ? -9.847 -13.531 -39.981 1.00 71.19 588 ALA A O 1
ATOM 4506 N N . HIS A 1 589 ? -8.497 -13.131 -41.736 1.00 73.94 589 HIS A N 1
ATOM 4507 C CA . HIS A 1 589 ? -9.129 -14.099 -42.639 1.00 73.94 589 HIS A CA 1
ATOM 4508 C C . HIS A 1 589 ? -9.061 -15.538 -42.104 1.00 73.94 589 HIS A C 1
ATOM 4510 O O . HIS A 1 589 ? -9.974 -16.321 -42.352 1.00 73.94 589 HIS A O 1
ATOM 4516 N N . GLU A 1 590 ? -8.001 -15.914 -41.380 1.00 71.94 590 GLU A N 1
ATOM 4517 C CA . GLU A 1 590 ? -7.907 -17.252 -40.775 1.00 71.94 590 GLU A CA 1
ATOM 4518 C C . GLU A 1 590 ? -8.864 -17.441 -39.591 1.00 71.94 590 GLU A C 1
ATOM 4520 O O . GLU A 1 590 ? -9.326 -18.554 -39.357 1.00 71.94 590 GLU A O 1
ATOM 4525 N N . ARG A 1 591 ? -9.195 -16.367 -38.863 1.00 69.56 591 ARG A N 1
ATOM 4526 C CA . ARG A 1 591 ? -10.160 -16.419 -37.753 1.00 69.56 591 ARG A CA 1
ATOM 4527 C C . ARG A 1 591 ? -11.604 -16.328 -38.234 1.00 69.56 591 ARG A C 1
ATOM 4529 O O . ARG A 1 591 ? -12.485 -16.929 -37.630 1.00 69.56 591 ARG A O 1
ATOM 4536 N N . GLN A 1 592 ? -11.846 -15.561 -39.294 1.00 72.75 592 GLN A N 1
ATOM 4537 C CA . GLN A 1 592 ? -13.161 -15.370 -39.895 1.00 72.75 592 GLN A CA 1
ATOM 4538 C C . GLN A 1 592 ? -13.010 -15.290 -41.423 1.00 72.75 592 GLN A C 1
ATOM 4540 O O . GLN A 1 592 ? -12.550 -14.267 -41.939 1.00 72.75 592 GLN A O 1
ATOM 4545 N N . PRO A 1 593 ? -13.381 -16.341 -42.178 1.00 70.75 593 PRO A N 1
ATOM 4546 C CA . PRO A 1 593 ? -13.169 -16.384 -43.621 1.00 70.75 593 PRO A CA 1
ATOM 4547 C C . PRO A 1 593 ? -14.173 -15.486 -44.362 1.00 70.75 593 PRO A C 1
ATOM 4549 O O . PRO A 1 593 ? -15.170 -15.946 -44.913 1.00 70.75 593 PRO A O 1
ATOM 4552 N N . ALA A 1 594 ? -13.899 -14.182 -44.404 1.00 78.25 594 ALA A N 1
ATOM 4553 C CA . ALA A 1 594 ? -14.663 -13.212 -45.182 1.00 78.25 594 ALA A CA 1
ATOM 4554 C C . ALA A 1 594 ? -13.971 -12.910 -46.522 1.00 78.25 594 ALA A C 1
ATOM 4556 O O . ALA A 1 594 ? -12.764 -12.653 -46.573 1.00 78.25 594 ALA A O 1
ATOM 4557 N N . ARG A 1 595 ? -14.742 -12.864 -47.621 1.00 79.00 595 ARG A N 1
ATOM 4558 C CA . ARG A 1 595 ? -14.232 -12.481 -48.957 1.00 79.00 595 ARG A CA 1
ATOM 4559 C C . ARG A 1 595 ? -13.548 -11.109 -48.939 1.00 79.00 595 ARG A C 1
ATOM 4561 O O . ARG A 1 595 ? -12.513 -10.941 -49.576 1.00 79.00 595 ARG A O 1
ATOM 4568 N N . VAL A 1 596 ? -14.078 -10.173 -48.149 1.00 71.44 596 VAL A N 1
ATOM 4569 C CA . VAL A 1 596 ? -13.527 -8.821 -47.963 1.00 71.44 596 VAL A CA 1
ATOM 4570 C C . VAL A 1 596 ? -12.095 -8.867 -47.416 1.00 71.44 596 VAL A C 1
ATOM 4572 O O . VAL A 1 596 ? -11.213 -8.207 -47.956 1.00 71.44 596 VAL A O 1
ATOM 4575 N N . LEU A 1 597 ? -11.813 -9.716 -46.423 1.00 70.81 597 LEU A N 1
ATOM 4576 C CA . LEU A 1 597 ? -10.470 -9.846 -45.842 1.00 70.81 597 LEU A CA 1
ATOM 4577 C C . LEU A 1 597 ? -9.467 -10.461 -46.827 1.00 70.81 597 LEU A C 1
ATOM 4579 O O . LEU A 1 597 ? -8.294 -10.097 -46.834 1.00 70.81 597 LEU A O 1
ATOM 4583 N N . ARG A 1 598 ? -9.923 -11.346 -47.721 1.00 77.81 598 ARG A N 1
ATOM 4584 C CA . ARG A 1 598 ? -9.076 -11.887 -48.794 1.00 77.81 598 ARG A CA 1
ATOM 4585 C C . ARG A 1 598 ? -8.673 -10.804 -49.796 1.00 77.81 598 ARG A C 1
ATOM 4587 O O . ARG A 1 598 ? -7.516 -10.770 -50.202 1.00 77.81 598 ARG A O 1
ATOM 4594 N N . VAL A 1 599 ? -9.604 -9.924 -50.168 1.00 78.44 599 VAL A N 1
ATOM 4595 C CA . VAL A 1 599 ? -9.327 -8.788 -51.061 1.00 78.44 599 VAL A CA 1
ATOM 4596 C C . VAL A 1 599 ? -8.364 -7.810 -50.390 1.00 78.44 599 VAL A C 1
ATOM 4598 O O . VAL A 1 599 ? -7.337 -7.491 -50.979 1.00 78.44 599 VAL A O 1
ATOM 4601 N N . ILE A 1 600 ? -8.621 -7.416 -49.137 1.00 76.69 600 ILE A N 1
ATOM 4602 C CA . ILE A 1 600 ? -7.744 -6.499 -48.387 1.00 76.69 600 ILE A CA 1
ATOM 4603 C C . ILE A 1 600 ? -6.324 -7.072 -48.255 1.00 76.69 600 ILE A C 1
ATOM 4605 O O . ILE A 1 600 ? -5.356 -6.335 -48.431 1.00 76.69 600 ILE A O 1
ATOM 4609 N N . ARG A 1 601 ? -6.179 -8.386 -48.023 1.00 83.88 601 ARG A N 1
ATOM 4610 C CA . ARG A 1 601 ? -4.871 -9.058 -47.981 1.00 83.88 601 ARG A CA 1
ATOM 4611 C C . ARG A 1 601 ? -4.080 -8.848 -49.273 1.00 83.88 601 ARG A C 1
ATOM 4613 O O . ARG A 1 601 ? -2.934 -8.411 -49.219 1.00 83.88 601 ARG A O 1
ATOM 4620 N N . TRP A 1 602 ? -4.670 -9.182 -50.421 1.00 84.44 602 TRP A N 1
ATOM 4621 C CA . TRP A 1 602 ? -3.977 -9.103 -51.710 1.00 84.44 602 TRP A CA 1
ATOM 4622 C C . TRP A 1 602 ? -3.734 -7.662 -52.151 1.00 84.44 602 TRP A C 1
ATOM 4624 O O . TRP A 1 602 ? -2.640 -7.356 -52.617 1.00 84.44 602 TRP A O 1
ATOM 4634 N N . VAL A 1 603 ? -4.708 -6.772 -51.939 1.00 81.75 603 VAL A N 1
ATOM 4635 C CA . VAL A 1 603 ? -4.575 -5.340 -52.239 1.00 81.75 603 VAL A CA 1
ATOM 4636 C C . VAL A 1 603 ? -3.477 -4.706 -51.383 1.00 81.75 603 VAL A C 1
ATOM 4638 O O . VAL A 1 603 ? -2.619 -4.016 -51.922 1.00 81.75 603 VAL A O 1
ATOM 4641 N N . GLY A 1 604 ? -3.433 -4.989 -50.077 1.00 78.19 604 GLY A N 1
ATOM 4642 C CA . GLY A 1 604 ? -2.384 -4.481 -49.189 1.00 78.19 604 GLY A CA 1
ATOM 4643 C C . GLY A 1 604 ? -0.982 -4.953 -49.593 1.00 78.19 604 GLY A C 1
ATOM 4644 O O . GLY A 1 604 ? -0.064 -4.145 -49.700 1.00 78.19 604 GLY A O 1
ATOM 4645 N N . ILE A 1 605 ? -0.809 -6.242 -49.907 1.00 82.75 605 ILE A N 1
ATOM 4646 C CA . ILE A 1 605 ? 0.490 -6.772 -50.365 1.00 82.75 605 ILE A CA 1
ATOM 4647 C C . ILE A 1 605 ? 0.898 -6.155 -51.714 1.00 82.75 605 ILE A C 1
ATOM 4649 O O . ILE A 1 605 ? 2.055 -5.765 -51.882 1.00 82.75 605 ILE A O 1
ATOM 4653 N N . ALA A 1 606 ? -0.038 -6.023 -52.659 1.00 80.94 606 ALA A N 1
ATOM 4654 C CA . ALA A 1 606 ? 0.229 -5.436 -53.972 1.00 80.94 606 ALA A CA 1
ATOM 4655 C C . ALA A 1 606 ? 0.619 -3.952 -53.877 1.00 80.94 606 ALA A C 1
ATOM 4657 O O . ALA A 1 606 ? 1.589 -3.533 -54.507 1.00 80.94 606 ALA A O 1
ATOM 4658 N N . LEU A 1 607 ? -0.080 -3.168 -53.050 1.00 79.56 607 LEU A N 1
ATOM 4659 C CA . LEU A 1 607 ? 0.233 -1.753 -52.832 1.00 79.56 607 LEU A CA 1
ATOM 4660 C C . LEU A 1 607 ? 1.561 -1.559 -52.085 1.00 79.56 607 LEU A C 1
ATOM 4662 O O . LEU A 1 607 ? 2.307 -0.627 -52.394 1.00 79.56 607 LEU A O 1
ATOM 4666 N N . ALA A 1 608 ? 1.911 -2.457 -51.158 1.00 77.56 608 ALA A N 1
ATOM 4667 C CA . ALA A 1 608 ? 3.227 -2.449 -50.523 1.00 77.56 608 ALA A CA 1
ATOM 4668 C C . ALA A 1 608 ? 4.349 -2.703 -51.543 1.00 77.56 608 ALA A C 1
ATOM 4670 O O . ALA A 1 608 ? 5.325 -1.953 -51.581 1.00 77.56 608 ALA A O 1
ATOM 4671 N N . ALA A 1 609 ? 4.187 -3.704 -52.416 1.00 82.56 609 ALA A N 1
ATOM 4672 C CA . ALA A 1 609 ? 5.143 -3.991 -53.484 1.00 82.56 609 ALA A CA 1
ATOM 4673 C C . ALA A 1 609 ? 5.258 -2.824 -54.483 1.00 82.56 609 ALA A C 1
ATOM 4675 O O . ALA A 1 609 ? 6.367 -2.415 -54.827 1.00 82.56 609 ALA A O 1
ATOM 4676 N N . ALA A 1 610 ? 4.128 -2.233 -54.886 1.00 81.69 610 ALA A N 1
ATOM 4677 C CA . ALA A 1 610 ? 4.101 -1.059 -55.757 1.00 81.69 610 ALA A CA 1
ATOM 4678 C C . ALA A 1 610 ? 4.834 0.146 -55.138 1.00 81.69 610 ALA A C 1
ATOM 4680 O O . ALA A 1 610 ? 5.583 0.828 -55.835 1.00 81.69 610 ALA A O 1
ATOM 4681 N N . SER A 1 611 ? 4.692 0.366 -53.826 1.00 80.25 611 SER A N 1
ATOM 4682 C CA . SER A 1 611 ? 5.390 1.441 -53.104 1.00 80.25 611 SER A CA 1
ATOM 4683 C C . SER A 1 611 ? 6.914 1.259 -53.127 1.00 80.25 611 SER A C 1
ATOM 4685 O O . SER A 1 611 ? 7.645 2.228 -53.318 1.00 80.25 611 SER A O 1
ATOM 4687 N N . ILE A 1 612 ? 7.408 0.019 -53.008 1.00 80.56 612 ILE A N 1
ATOM 4688 C CA . ILE A 1 612 ? 8.844 -0.292 -53.130 1.00 80.56 612 ILE A CA 1
ATOM 4689 C C . ILE A 1 612 ? 9.347 0.039 -54.539 1.00 80.56 612 ILE A C 1
ATOM 4691 O O . ILE A 1 612 ? 10.373 0.704 -54.685 1.00 80.56 612 ILE A O 1
ATOM 4695 N N . VAL A 1 613 ? 8.628 -0.407 -55.575 1.00 82.88 613 VAL A N 1
ATOM 4696 C CA . VAL A 1 613 ? 9.006 -0.169 -56.978 1.00 82.88 613 VAL A CA 1
ATOM 4697 C C . VAL A 1 613 ? 9.020 1.327 -57.292 1.00 82.88 613 VAL A C 1
ATOM 4699 O O . VAL A 1 613 ? 9.994 1.816 -57.864 1.00 82.88 613 VAL A O 1
ATOM 4702 N N . ALA A 1 614 ? 7.995 2.065 -56.858 1.00 79.44 614 ALA A N 1
ATOM 4703 C CA . ALA A 1 614 ? 7.915 3.512 -57.037 1.00 79.44 614 ALA A CA 1
ATOM 4704 C C . ALA A 1 614 ? 9.074 4.238 -56.334 1.00 79.44 614 ALA A C 1
ATOM 4706 O O . ALA A 1 614 ? 9.713 5.105 -56.926 1.00 79.44 614 ALA A O 1
ATOM 4707 N N . GLY A 1 615 ? 9.408 3.832 -55.105 1.00 78.25 615 GLY A N 1
ATOM 4708 C CA . GLY A 1 615 ? 10.525 4.406 -54.357 1.00 78.25 615 GLY A CA 1
ATOM 4709 C C . GLY A 1 615 ? 11.897 4.136 -54.980 1.00 78.25 615 GLY A C 1
ATOM 4710 O O . GLY A 1 615 ? 12.747 5.026 -54.990 1.00 78.25 615 GLY A O 1
ATOM 4711 N N . LEU A 1 616 ? 12.110 2.942 -55.544 1.00 79.69 616 LEU A N 1
ATOM 4712 C CA . LEU A 1 616 ? 13.332 2.607 -56.286 1.00 79.69 616 LEU A CA 1
ATOM 4713 C C . LEU A 1 616 ? 13.435 3.366 -57.618 1.00 79.69 616 LEU A C 1
ATOM 4715 O O . LEU A 1 616 ? 14.536 3.737 -58.025 1.00 79.69 616 LEU A O 1
ATOM 4719 N N . ALA A 1 617 ? 12.312 3.592 -58.303 1.00 79.94 617 ALA A N 1
ATOM 4720 C CA . ALA A 1 617 ? 12.277 4.377 -59.535 1.00 79.94 617 ALA A CA 1
ATOM 4721 C C . ALA A 1 617 ? 12.569 5.861 -59.254 1.00 79.94 617 ALA A C 1
ATOM 4723 O O . ALA A 1 617 ? 13.407 6.460 -59.926 1.00 79.94 617 ALA A O 1
ATOM 4724 N N . ALA A 1 618 ? 11.958 6.422 -58.205 1.00 75.94 618 ALA A N 1
ATOM 4725 C CA . ALA A 1 618 ? 12.182 7.801 -57.779 1.00 75.94 618 ALA A CA 1
ATOM 4726 C C . ALA A 1 618 ? 13.645 8.060 -57.373 1.00 75.94 618 ALA A C 1
ATOM 4728 O O . ALA A 1 618 ? 14.215 9.075 -57.757 1.00 75.94 618 ALA A O 1
ATOM 4729 N N . SER A 1 619 ? 14.296 7.129 -56.663 1.00 74.56 619 SER A N 1
ATOM 4730 C CA . SER A 1 619 ? 15.699 7.308 -56.247 1.00 74.56 619 SER A CA 1
ATOM 4731 C C . SER A 1 619 ? 16.718 7.172 -57.381 1.00 74.56 619 SER A C 1
ATOM 4733 O O . SER A 1 619 ? 17.828 7.700 -57.281 1.00 74.56 619 SER A O 1
ATOM 4735 N N . ARG A 1 620 ? 16.379 6.439 -58.451 1.00 78.12 620 ARG A N 1
ATOM 4736 C CA . ARG A 1 620 ? 17.173 6.416 -59.688 1.00 78.12 620 ARG A CA 1
ATOM 4737 C C . ARG A 1 620 ? 17.019 7.719 -60.459 1.00 78.12 620 ARG A C 1
ATOM 4739 O O . ARG A 1 620 ? 18.015 8.225 -60.957 1.00 78.12 620 ARG A O 1
ATOM 4746 N N . TRP A 1 621 ? 15.798 8.250 -60.525 1.00 74.00 621 TRP A N 1
ATOM 4747 C CA . TRP A 1 621 ? 15.527 9.532 -61.170 1.00 74.00 621 TRP A CA 1
ATOM 4748 C C . TRP A 1 621 ? 16.276 10.676 -60.485 1.00 74.00 621 TRP A C 1
ATOM 4750 O O . TRP A 1 621 ? 16.928 11.460 -61.161 1.00 74.00 621 TRP A O 1
ATOM 4760 N N . ASP A 1 622 ? 16.235 10.737 -59.152 1.00 70.25 622 ASP A N 1
ATOM 4761 C CA . ASP A 1 622 ? 16.910 11.782 -58.374 1.00 70.25 622 ASP A CA 1
ATOM 4762 C C . ASP A 1 622 ? 18.437 11.736 -58.581 1.00 70.25 622 ASP A C 1
ATOM 4764 O O . ASP A 1 622 ? 19.054 12.744 -58.909 1.00 70.25 622 ASP A O 1
ATOM 4768 N N . ARG A 1 623 ? 19.054 10.543 -58.536 1.00 69.19 623 ARG A N 1
ATOM 4769 C CA . ARG A 1 623 ? 20.487 10.386 -58.854 1.00 69.19 623 ARG A CA 1
ATOM 4770 C C . ARG A 1 623 ? 20.837 10.801 -60.281 1.00 69.19 623 ARG A C 1
ATOM 4772 O O . ARG A 1 623 ? 21.784 11.554 -60.458 1.00 69.19 623 ARG A O 1
ATOM 4779 N N . GLY A 1 624 ? 20.058 10.359 -61.270 1.00 71.44 624 GLY A N 1
ATOM 4780 C CA . GLY A 1 624 ? 20.278 10.742 -62.666 1.00 71.44 624 GLY A CA 1
ATOM 4781 C C . GLY A 1 624 ? 20.101 12.244 -62.905 1.00 71.44 624 GLY A C 1
ATOM 4782 O O . GLY A 1 624 ? 20.815 12.819 -63.716 1.00 71.44 624 GLY A O 1
ATOM 4783 N N . PHE A 1 625 ? 19.199 12.899 -62.168 1.00 71.00 625 PHE A N 1
ATOM 4784 C CA . PHE A 1 625 ? 19.010 14.348 -62.221 1.00 71.00 625 PHE A CA 1
ATOM 4785 C C . PHE A 1 625 ? 20.207 15.114 -61.641 1.00 71.00 625 PHE A C 1
ATOM 4787 O O . PHE A 1 625 ? 20.656 16.082 -62.251 1.00 71.00 625 PHE A O 1
ATOM 4794 N N . TRP A 1 626 ? 20.757 14.679 -60.502 1.00 67.69 626 TRP A N 1
ATOM 4795 C CA . TRP A 1 626 ? 21.944 15.305 -59.908 1.00 67.69 626 TRP A CA 1
ATOM 4796 C C . TRP A 1 626 ? 23.226 15.040 -60.700 1.00 67.69 626 TRP A C 1
ATOM 4798 O O . TRP A 1 626 ? 24.032 15.956 -60.836 1.00 67.69 626 TRP A O 1
ATOM 4808 N N . GLU A 1 627 ? 23.401 13.840 -61.260 1.00 73.31 627 GLU A N 1
ATOM 4809 C CA . GLU A 1 627 ? 24.500 13.541 -62.191 1.00 73.31 627 GLU A CA 1
ATOM 4810 C C . GLU A 1 627 ? 24.392 14.415 -63.451 1.00 73.31 627 GLU A C 1
ATOM 4812 O O . GLU A 1 627 ? 25.351 15.091 -63.811 1.00 73.31 627 GLU A O 1
ATOM 4817 N N . TYR A 1 628 ? 23.195 14.530 -64.039 1.00 69.38 628 TYR A N 1
ATOM 4818 C CA . TYR A 1 628 ? 22.945 15.416 -65.179 1.00 69.38 628 TYR A CA 1
ATOM 4819 C C . TYR A 1 628 ? 23.215 16.893 -64.849 1.00 69.38 628 TYR A C 1
ATOM 4821 O O . TYR A 1 628 ? 23.873 17.592 -65.616 1.00 69.38 628 TYR A O 1
ATOM 4829 N N . MET A 1 629 ? 22.756 17.390 -63.696 1.00 65.12 629 MET A N 1
ATOM 4830 C CA . MET A 1 629 ? 23.027 18.761 -63.238 1.00 65.12 629 MET A CA 1
ATOM 4831 C C . MET A 1 629 ? 24.517 19.000 -62.951 1.00 65.12 629 MET A C 1
ATOM 4833 O O . MET A 1 629 ? 25.021 20.079 -63.262 1.00 65.12 629 MET A O 1
ATOM 4837 N N . GLY A 1 630 ? 25.225 18.014 -62.391 1.00 66.19 630 GLY A N 1
ATOM 4838 C CA . GLY A 1 630 ? 26.673 18.053 -62.173 1.00 66.19 630 GLY A CA 1
ATOM 4839 C C . GLY A 1 630 ? 27.445 18.175 -63.486 1.00 66.19 630 GLY A C 1
ATOM 4840 O O . GLY A 1 630 ? 28.228 19.109 -63.645 1.00 66.19 630 GLY A O 1
ATOM 4841 N N . ASP A 1 631 ? 27.130 17.326 -64.464 1.00 70.06 631 ASP A N 1
ATOM 4842 C CA . ASP A 1 631 ? 27.735 17.367 -65.802 1.00 70.06 631 ASP A CA 1
ATOM 4843 C C . ASP A 1 631 ? 27.414 18.678 -66.540 1.00 70.06 631 ASP A C 1
ATOM 4845 O O . ASP A 1 631 ? 28.259 19.250 -67.235 1.00 70.06 631 ASP A O 1
ATOM 4849 N N . THR A 1 632 ? 26.206 19.217 -66.347 1.00 63.41 632 THR A N 1
ATOM 4850 C CA . THR A 1 632 ? 25.802 20.500 -66.943 1.00 63.41 632 THR A CA 1
ATOM 4851 C C . THR A 1 632 ? 26.570 21.676 -66.320 1.00 63.41 632 THR A C 1
ATOM 4853 O O . THR A 1 632 ? 26.975 22.599 -67.035 1.00 63.41 632 THR A O 1
ATOM 4856 N N . LEU A 1 633 ? 26.835 21.633 -65.008 1.00 56.84 633 LEU A N 1
ATOM 4857 C CA . LEU A 1 633 ? 27.621 22.637 -64.279 1.00 56.84 633 LEU A CA 1
ATOM 4858 C C . LEU A 1 633 ? 29.136 22.531 -64.531 1.00 56.84 633 LEU A C 1
ATOM 4860 O O . LEU A 1 633 ? 29.836 23.538 -64.414 1.00 56.84 633 LEU A O 1
ATOM 4864 N N . GLU A 1 634 ? 29.653 21.356 -64.896 1.00 56.12 634 GLU A N 1
ATOM 4865 C CA . GLU A 1 634 ? 31.064 21.160 -65.265 1.00 56.12 634 GLU A CA 1
ATOM 4866 C C . GLU A 1 634 ? 31.375 21.452 -66.740 1.00 56.12 634 GLU A C 1
ATOM 4868 O O . GLU A 1 634 ? 32.556 21.488 -67.120 1.00 56.12 634 GLU A O 1
ATOM 4873 N N . SER A 1 635 ? 30.346 21.727 -67.552 1.00 55.91 635 SER A N 1
ATOM 4874 C CA . SER A 1 635 ? 30.503 22.085 -68.960 1.00 55.91 63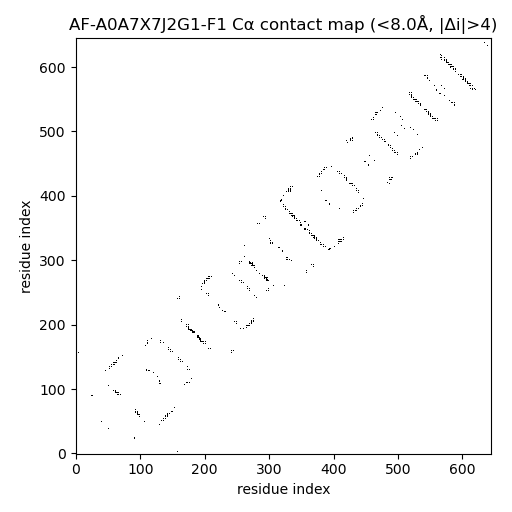5 SER A CA 1
ATOM 4875 C C . SER A 1 635 ? 31.375 23.350 -69.142 1.00 55.91 635 SER A C 1
ATOM 4877 O O . SER A 1 635 ? 31.277 24.305 -68.360 1.00 55.91 635 SER A O 1
ATOM 4879 N N . PRO A 1 636 ? 32.242 23.409 -70.177 1.00 57.50 636 PRO A N 1
ATOM 4880 C CA . PRO A 1 636 ? 33.250 24.467 -70.335 1.00 57.50 636 PRO A CA 1
ATOM 4881 C C . PRO A 1 636 ? 32.702 25.904 -70.393 1.00 57.50 636 PRO A C 1
ATOM 4883 O O . PRO A 1 636 ? 33.450 26.844 -70.143 1.00 57.50 636 PRO A O 1
ATOM 4886 N N . GLY A 1 637 ? 31.409 26.088 -70.688 1.00 58.72 637 GLY A N 1
ATOM 4887 C CA . GLY A 1 637 ? 30.759 27.401 -70.759 1.00 58.72 637 GLY A CA 1
ATOM 4888 C C . GLY A 1 637 ? 30.419 28.038 -69.404 1.00 58.72 637 GLY A C 1
ATOM 4889 O O . GLY A 1 637 ? 30.222 29.247 -69.350 1.00 58.72 637 GLY A O 1
ATOM 4890 N N . LEU A 1 638 ? 30.379 27.268 -68.307 1.00 51.31 638 LEU A N 1
ATOM 4891 C CA . LEU A 1 638 ? 29.984 27.756 -66.972 1.00 51.31 638 LEU A CA 1
ATOM 4892 C C . LEU A 1 638 ? 31.150 27.885 -65.976 1.00 51.31 638 LEU A C 1
ATOM 4894 O O . LEU A 1 638 ? 30.996 28.519 -64.931 1.00 51.31 638 LEU A O 1
ATOM 4898 N N . ARG A 1 639 ? 32.350 27.387 -66.312 1.00 51.25 639 ARG A N 1
ATOM 4899 C CA . ARG A 1 639 ? 33.566 27.612 -65.499 1.00 51.25 639 ARG A CA 1
ATOM 4900 C C . ARG A 1 639 ? 33.999 29.083 -65.453 1.00 51.25 639 ARG A C 1
ATOM 4902 O O . ARG A 1 639 ? 34.671 29.472 -64.505 1.00 51.25 639 ARG A O 1
ATOM 4909 N N . GLY A 1 640 ? 33.570 29.907 -66.413 1.00 53.25 640 GLY A N 1
ATOM 4910 C CA . GLY A 1 640 ? 33.861 31.346 -66.455 1.00 53.25 640 GLY A CA 1
ATOM 4911 C C . GLY A 1 640 ? 33.122 32.201 -65.415 1.00 53.25 640 GLY A C 1
ATOM 4912 O O . GLY A 1 640 ? 33.475 33.359 -65.248 1.00 53.25 640 GLY A O 1
ATOM 4913 N N . LEU A 1 641 ? 32.129 31.654 -64.700 1.00 53.22 641 LEU A N 1
ATOM 4914 C CA . LEU A 1 641 ? 31.338 32.389 -63.695 1.00 53.22 641 LEU A CA 1
ATOM 4915 C C . LEU A 1 641 ? 31.681 32.031 -62.238 1.00 53.22 641 LEU A C 1
ATOM 4917 O O . LEU A 1 641 ? 31.119 32.615 -61.319 1.00 53.22 641 LEU A O 1
ATOM 4921 N N . LYS A 1 642 ? 32.612 31.096 -62.006 1.00 46.12 642 LYS A N 1
ATOM 4922 C CA . LYS A 1 642 ? 33.096 30.724 -60.659 1.00 46.12 642 LYS A CA 1
ATOM 4923 C C . LYS A 1 642 ? 34.403 31.428 -60.255 1.00 46.12 642 LYS A C 1
ATOM 4925 O O . LYS A 1 642 ? 35.004 31.050 -59.257 1.00 46.12 642 LYS A O 1
ATOM 4930 N N . GLY A 1 643 ? 34.845 32.414 -61.039 1.00 45.25 643 GLY A N 1
ATOM 4931 C CA . GLY A 1 643 ? 36.102 33.137 -60.828 1.00 45.25 643 GLY A CA 1
ATOM 4932 C C . GLY A 1 643 ? 36.034 34.374 -59.926 1.00 45.25 643 GLY A C 1
ATOM 4933 O O . GLY A 1 643 ? 37.093 34.796 -59.488 1.00 45.25 643 GLY A O 1
ATOM 4934 N N . ASP A 1 644 ? 34.851 34.918 -59.610 1.00 49.56 644 ASP A N 1
ATOM 4935 C CA . ASP A 1 644 ? 34.721 36.199 -58.884 1.00 49.56 644 ASP A CA 1
ATOM 4936 C C . ASP A 1 644 ? 33.642 36.178 -57.772 1.00 49.56 644 ASP A C 1
ATOM 4938 O O . ASP A 1 644 ? 32.718 36.995 -57.769 1.00 49.56 644 ASP A O 1
ATOM 4942 N N . ALA A 1 645 ? 33.741 35.249 -56.812 1.00 41.56 645 ALA A N 1
ATOM 4943 C CA . ALA A 1 645 ? 33.036 35.339 -55.522 1.00 41.56 645 ALA A CA 1
ATOM 4944 C C . ALA A 1 645 ? 33.810 34.656 -54.389 1.00 41.56 645 ALA A C 1
ATOM 4946 O O . ALA A 1 645 ? 34.145 33.458 -54.550 1.00 41.56 645 ALA A O 1
#

Sequence (645 aa):
MERAWGIGFSPEWSVPVARDRIIFWVALVILVPAASFGVLVLNWNPRLPVPVLIAHLCAGLCFVLVLPAYLAGECRPAFAPGVGDRGPVRVLELGAVTTGLSAVLVMLYVVVVEVLFRALAWQHEATPRLPIWATGFADLALVGGALILAWHRSGNREILTALLWLSAIAAVWAALQVPAFSVDAEGRVFTSRWLSVLALLVAVVAGVFVLGTGLAHRRRRKQAWPARLHVLAEPPADRPTFRYSMGILATVVLLVGCAQLVLPLTGPAAFIAGLASLSLAHRQWNENLADVGIALITLGVVSLVLACFPTLPIWWTAPAWAEVFNRVLLGLAVMAGLWFWFAAFWRQQLDEGQAWTTTGHLVSTARRVGFFVAAVAVLVSLHLAFWPVLPYGSIDAGQWRWSWGLAANGLLMLVLLLAVRRTMKSTIGWLLVLTAGSTLMFAIVRSPQGLLGQTWALYWPVVMAVVGAVLVVLGSLLARTQDWQALFEPVYLSGVAVMPLAAIGGVLLGDPQLILTWVPTLTFGCLVIVYLLAALLVGPKTFASVAVLCAAMCFWKLQGATGWTRISTPFYYAMLIFLSAGLWAWVAHERQPARVLRVIRWVGIALAAASIVAGLAASRWDRGFWEYMGDTLESPGLRGLKGDA

Secondary structure (DSSP, 8-state):
-GGGTT----S----HHHHHHHHHHHHHHHHHHHHHHHHHHHT--TTS-HHHHHHHHHHHHHHHHHHHHHHHHHTGGGS-TT----HHHHHHHHHHHHHHHHHHHHHHHHHHHHHHHHHHTTS-TTPPPPP--TTHHHHHHHHHHHHHHHHHHH--TTHHHHHHHHHHHHHHHHHHTS-SEEE-TTS-EEE-THHHHHHHHHHHHHHHHHHHHHHHHHHHHHHHTTTTTHHHHSPPPP-HHHHHHHHHHHHHHHHHHHHTTTSTTHHHHHHHHHHHHHHHHHHS--HHHHHHHHHHHHHHHHHHHHHTS--S--SS-HHHHHHHHHHHHHHHHHHHHHHHHHHHHGGGGEETTEE-SHHHHHHHHHHHHHHHHHHHHHHHHHHHHHGGGSTT------HHHHHHHHHHHHHHHHHHHHHHHHH--HHHHHHHHHHHHHHHHHHHHH-TTSHHHHHHHHHHHHHHHHHHHHHHHHHHHHTT-GGGHHHHHHHHHIIIIIHHHHHHHHHHHS-TTTS-TTHHHHHHHHHHHHHHHHHHHH--THHHHHHHHHHHHHHHHHHHHTT---S-HHHHHHHHHHHHHHHHHHHHHHHS--HHHHHHHHHHHHHHHHHHHHHHHHHHHHHHHHHHHHHHHHSTTTGGGSS--

Solvent-accessible surface area (backbone atoms only — not comparable to full-atom values): 33131 Å² total; per-residue (Å²): 111,59,82,82,69,70,67,74,84,70,90,85,78,87,50,76,75,60,49,56,56,48,50,52,51,51,44,54,53,49,48,52,56,51,50,53,50,52,48,52,70,72,62,76,49,96,86,57,71,58,71,59,54,50,25,46,52,21,7,49,48,13,26,62,32,35,50,57,49,49,53,62,58,70,64,42,90,80,55,81,93,81,79,90,71,65,61,67,53,50,51,31,50,52,37,18,52,51,26,32,50,50,18,52,50,54,51,48,52,54,50,52,53,47,53,50,47,65,66,61,43,78,79,46,98,80,69,90,74,74,90,82,62,79,68,53,58,57,30,53,46,31,38,47,50,31,47,50,54,52,28,70,73,66,66,48,69,66,50,57,44,54,49,48,51,52,48,42,51,50,24,47,56,56,19,63,69,40,56,72,56,44,66,49,99,85,70,48,80,40,81,35,65,27,64,36,47,26,29,28,40,42,15,48,51,50,29,52,56,47,48,50,54,47,52,51,51,52,50,53,53,56,70,20,57,85,90,36,60,70,64,71,75,50,77,77,84,87,55,67,71,50,53,54,52,50,45,51,54,39,48,50,33,44,56,50,28,66,77,37,42,86,44,78,44,23,17,60,16,23,38,39,26,10,51,34,28,37,55,49,19,62,77,52,83,36,70,69,31,38,48,52,11,54,51,16,40,45,48,13,50,23,20,43,51,46,59,76,54,84,66,70,85,74,74,82,50,48,62,48,52,59,54,50,42,32,35,42,27,33,29,28,25,53,45,20,37,50,25,47,47,47,32,57,63,33,51,81,40,34,58,99,82,41,59,81,40,66,62,20,56,41,26,62,48,28,45,54,52,18,50,51,38,40,53,51,26,41,52,44,42,42,51,54,22,47,33,56,77,40,97,77,40,35,83,71,81,52,68,69,58,51,54,45,40,50,50,23,46,51,47,33,42,50,38,32,51,56,48,24,56,74,64,57,40,38,73,46,25,40,51,33,54,51,36,54,51,25,48,52,42,32,53,31,65,68,29,54,90,37,74,63,17,47,48,41,74,57,38,41,28,38,50,29,15,51,52,9,33,53,26,35,55,49,14,59,53,27,62,74,35,81,75,40,38,27,40,18,61,38,36,27,48,36,15,72,45,53,23,43,51,51,17,52,46,38,61,71,70,47,56,77,88,66,43,56,67,56,49,53,17,50,22,24,48,37,37,22,53,30,24,42,51,45,20,72,74,74,57,52,64,61,30,46,46,53,16,53,53,26,43,54,52,14,55,52,34,43,24,63,53,71,70,55,69,52,54,47,70,71,31,52,52,49,18,52,54,22,37,51,48,11,42,50,21,49,53,47,26,76,78,48,84,42,73,67,30,53,50,43,19,53,53,16,45,49,49,17,53,50,24,51,54,51,17,43,51,52,42,50,51,53,50,53,49,52,52,50,51,49,57,60,59,68,34,85,85,50,62,77,74,72,78,83,126

Radius of gyration: 37.32 Å; Cα contacts (8 Å, |Δi|>4): 774; chains: 1; bounding box: 90×67×119 Å